Protein AF-A0A317CRL3-F1 (afdb_monomer)

Structure (mmCIF, N/CA/C/O backbone):
data_AF-A0A317CRL3-F1
#
_entry.id   AF-A0A317CRL3-F1
#
loop_
_atom_site.group_PDB
_atom_site.id
_atom_site.type_symbol
_atom_site.label_atom_id
_atom_site.label_alt_id
_atom_site.label_comp_id
_atom_site.label_asym_id
_atom_site.label_entity_id
_atom_site.label_seq_id
_atom_site.pdbx_PDB_ins_code
_atom_site.Cartn_x
_atom_site.Cartn_y
_atom_site.Cartn_z
_atom_site.occupancy
_atom_site.B_iso_or_equiv
_atom_site.auth_seq_id
_atom_site.auth_comp_id
_atom_site.auth_asym_id
_atom_site.auth_atom_id
_atom_site.pdbx_PDB_model_num
ATOM 1 N N . MET A 1 1 ? 13.082 -5.510 -26.139 1.00 43.66 1 MET A N 1
ATOM 2 C CA . MET A 1 1 ? 13.527 -4.103 -25.991 1.00 43.66 1 MET A CA 1
ATOM 3 C C . MET A 1 1 ? 13.958 -3.592 -27.358 1.00 43.66 1 MET A C 1
ATOM 5 O O . MET A 1 1 ? 14.823 -4.213 -27.961 1.00 43.66 1 MET A O 1
ATOM 9 N N . GLN A 1 2 ? 13.340 -2.527 -27.880 1.00 50.81 2 GLN A N 1
ATOM 10 C CA . GLN A 1 2 ? 13.813 -1.891 -29.115 1.00 50.81 2 GLN A CA 1
ATOM 11 C C . GLN A 1 2 ? 15.253 -1.397 -28.919 1.00 50.81 2 GLN A C 1
ATOM 13 O O . GLN A 1 2 ? 15.576 -0.781 -27.901 1.00 50.81 2 GLN A O 1
ATOM 18 N N . LYS A 1 3 ? 16.116 -1.718 -29.884 1.00 60.44 3 LYS A N 1
ATOM 19 C CA . LYS A 1 3 ? 17.523 -1.321 -29.916 1.00 60.44 3 LYS A CA 1
ATOM 20 C C . LYS A 1 3 ? 17.597 0.202 -30.082 1.00 60.44 3 LYS A C 1
ATOM 22 O O . LYS A 1 3 ? 17.146 0.716 -31.100 1.00 60.44 3 LYS A O 1
ATOM 27 N N . SER A 1 4 ? 18.126 0.918 -29.088 1.00 65.19 4 SER A N 1
ATOM 28 C CA . SER A 1 4 ? 18.363 2.361 -29.212 1.00 65.19 4 SER A CA 1
ATOM 29 C C . SER A 1 4 ? 19.402 2.623 -30.303 1.00 65.19 4 SER A C 1
ATOM 31 O O . SER A 1 4 ? 20.385 1.877 -30.368 1.00 65.19 4 SER A O 1
ATOM 33 N N . PRO A 1 5 ? 19.195 3.640 -31.155 1.00 74.69 5 PRO A N 1
ATOM 34 C CA . PRO A 1 5 ? 20.118 3.911 -32.240 1.00 74.69 5 PRO A CA 1
ATOM 35 C C . PRO A 1 5 ? 21.453 4.430 -31.704 1.00 74.69 5 PRO A C 1
ATOM 37 O O . PRO A 1 5 ? 21.467 5.325 -30.862 1.00 74.69 5 PRO A O 1
ATOM 40 N N . LEU A 1 6 ? 22.559 3.871 -32.199 1.00 76.75 6 LEU A N 1
ATOM 41 C CA . LEU A 1 6 ? 23.910 4.332 -31.868 1.00 76.75 6 LEU A CA 1
ATOM 42 C C . LEU A 1 6 ? 24.195 5.637 -32.605 1.00 76.75 6 LEU A C 1
ATOM 44 O O . LEU A 1 6 ? 24.065 5.681 -33.830 1.00 76.75 6 LEU A O 1
ATOM 48 N N . HIS A 1 7 ? 24.598 6.681 -31.885 1.00 80.25 7 HIS A N 1
ATOM 49 C CA . HIS A 1 7 ? 24.961 7.957 -32.492 1.00 80.25 7 HIS A CA 1
ATOM 50 C C . HIS A 1 7 ? 26.466 8.004 -32.764 1.00 80.25 7 HIS A C 1
ATOM 52 O O . HIS A 1 7 ? 27.278 8.170 -31.850 1.00 80.25 7 HIS A O 1
ATOM 58 N N . ILE A 1 8 ? 26.828 7.850 -34.038 1.00 79.69 8 ILE A N 1
ATOM 59 C CA . ILE A 1 8 ? 28.215 7.813 -34.500 1.00 79.69 8 ILE A CA 1
ATOM 60 C C . ILE A 1 8 ? 28.517 9.065 -35.309 1.00 79.69 8 ILE A C 1
ATOM 62 O O . ILE A 1 8 ? 27.754 9.458 -36.192 1.00 79.69 8 ILE A O 1
ATOM 66 N N . LEU A 1 9 ? 29.660 9.676 -35.028 1.00 78.44 9 LEU A N 1
ATOM 67 C CA . LEU A 1 9 ? 30.107 10.873 -35.715 1.00 78.44 9 LEU A CA 1
ATOM 68 C C . LEU A 1 9 ? 31.462 10.618 -36.372 1.00 78.44 9 LEU A C 1
ATOM 70 O O . LEU A 1 9 ? 32.418 10.215 -35.719 1.00 78.44 9 LEU A O 1
ATOM 74 N N . ILE A 1 10 ? 31.543 10.843 -37.678 1.00 76.81 10 ILE A N 1
ATOM 75 C CA . ILE A 1 10 ? 32.751 10.605 -38.469 1.00 76.81 10 ILE A CA 1
ATOM 76 C C . ILE A 1 10 ? 33.374 11.946 -38.867 1.00 76.81 10 ILE A C 1
ATOM 78 O O . ILE A 1 10 ? 32.694 12.802 -39.440 1.00 76.81 10 ILE A O 1
ATOM 82 N N . VAL A 1 11 ? 34.67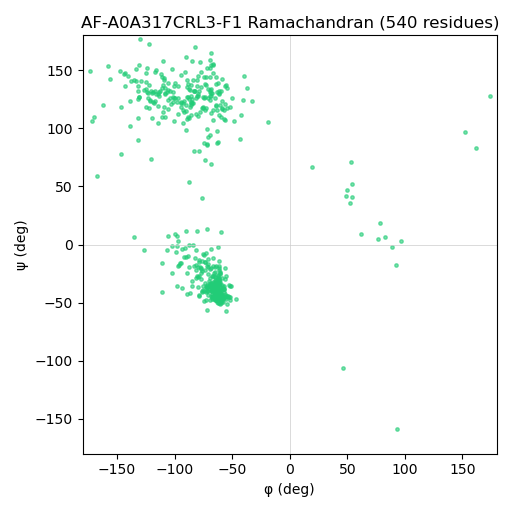5 12.114 -38.615 1.00 73.88 11 VAL A N 1
ATOM 83 C CA . VAL A 1 11 ? 35.442 13.341 -38.883 1.00 73.88 11 VAL A CA 1
ATOM 84 C C . VAL A 1 11 ? 36.715 13.039 -39.671 1.00 73.88 11 VAL A C 1
ATOM 86 O O . VAL A 1 11 ? 37.423 12.068 -39.406 1.00 73.88 11 VAL A O 1
ATOM 89 N N . GLY A 1 12 ? 37.046 13.921 -40.617 1.00 68.12 12 GLY A N 1
ATOM 90 C CA . GLY A 1 12 ? 38.360 13.940 -41.268 1.00 68.12 12 GLY A CA 1
ATOM 91 C C . GLY A 1 12 ? 38.547 12.961 -42.432 1.00 68.12 12 GLY A C 1
ATOM 92 O O . GLY A 1 12 ? 39.655 12.864 -42.957 1.00 68.12 12 GLY A O 1
ATOM 93 N N . LEU A 1 13 ? 37.492 12.263 -42.864 1.00 69.31 13 LEU A N 1
ATOM 94 C CA . LEU A 1 13 ? 37.508 11.402 -44.053 1.00 69.31 13 LEU A CA 1
ATOM 95 C C . LEU A 1 13 ? 37.094 12.174 -45.315 1.00 69.31 13 LEU A C 1
ATOM 97 O O . LEU A 1 13 ? 36.279 13.094 -45.257 1.00 69.31 13 LEU A O 1
ATOM 101 N N . SER A 1 14 ? 37.649 11.782 -46.465 1.00 70.88 14 SER A N 1
ATOM 102 C CA . SER A 1 14 ? 37.194 12.274 -47.774 1.00 70.88 14 SER A CA 1
ATOM 103 C C . SER A 1 14 ? 35.775 11.775 -48.081 1.00 70.88 14 SER A C 1
ATOM 105 O O . SER A 1 14 ? 35.378 10.726 -47.579 1.00 70.88 14 SER A O 1
ATOM 107 N N . VAL A 1 15 ? 35.016 12.483 -48.927 1.00 72.50 15 VAL A N 1
ATOM 108 C CA . VAL A 1 15 ? 33.641 12.104 -49.327 1.00 72.50 15 VAL A CA 1
ATOM 109 C C . VAL A 1 15 ? 33.503 10.616 -49.726 1.00 72.50 15 VAL A C 1
ATOM 111 O O . VAL A 1 15 ? 32.602 9.959 -49.201 1.00 72.50 15 VAL A O 1
ATOM 114 N N . PRO A 1 16 ? 34.389 10.021 -50.560 1.00 73.88 16 PRO A N 1
ATOM 115 C CA . PRO A 1 16 ? 34.284 8.597 -50.893 1.00 73.88 16 PRO A CA 1
ATOM 116 C C . PRO A 1 16 ? 34.629 7.670 -49.717 1.00 73.88 16 PRO A C 1
ATOM 118 O O . PRO A 1 16 ? 33.972 6.646 -49.531 1.00 73.88 16 PRO A O 1
ATOM 121 N N . GLN A 1 17 ? 35.630 8.018 -48.897 1.00 72.12 17 GLN A N 1
ATOM 122 C CA . GLN A 1 17 ? 36.015 7.223 -47.721 1.00 72.12 17 GLN A CA 1
ATOM 123 C C . GLN A 1 17 ? 34.945 7.275 -46.616 1.00 72.12 17 GLN A C 1
ATOM 125 O O . GLN A 1 17 ? 34.728 6.296 -45.905 1.00 72.12 17 GLN A O 1
ATOM 130 N N . HIS A 1 18 ? 34.247 8.403 -46.496 1.00 76.25 18 HIS A N 1
ATOM 131 C CA . HIS A 1 18 ? 33.150 8.613 -45.557 1.00 76.25 18 HIS A CA 1
ATOM 132 C C . HIS A 1 18 ? 31.914 7.786 -45.943 1.00 76.25 18 HIS A C 1
ATOM 134 O O . HIS A 1 18 ? 31.415 7.023 -45.115 1.00 76.25 18 HIS A O 1
ATOM 140 N N . ALA A 1 19 ? 31.504 7.810 -47.217 1.00 74.44 19 ALA A N 1
ATOM 141 C CA . ALA A 1 19 ? 30.419 6.963 -47.728 1.00 74.44 19 ALA A CA 1
ATOM 142 C C . ALA A 1 19 ? 30.727 5.459 -47.587 1.00 74.44 19 ALA A C 1
ATOM 144 O O . ALA A 1 19 ? 29.860 4.661 -47.222 1.00 74.44 19 ALA A O 1
ATOM 145 N N . ALA A 1 20 ? 31.984 5.076 -47.823 1.00 77.75 20 ALA A N 1
ATOM 146 C CA . ALA A 1 20 ? 32.468 3.718 -47.610 1.00 77.75 20 ALA A CA 1
ATOM 147 C C . ALA A 1 20 ? 32.319 3.266 -46.148 1.00 77.75 20 ALA A C 1
ATOM 149 O O . ALA A 1 20 ? 31.726 2.216 -45.895 1.00 77.75 20 ALA A O 1
ATOM 150 N N . LEU A 1 21 ? 32.786 4.071 -45.189 1.00 77.44 21 LEU A N 1
ATOM 151 C CA . LEU A 1 21 ? 32.705 3.730 -43.768 1.00 77.44 21 LEU A CA 1
ATOM 152 C C . LEU A 1 21 ? 31.253 3.696 -43.272 1.00 77.44 21 LEU A C 1
ATOM 154 O O . LEU A 1 21 ? 30.902 2.816 -42.494 1.00 77.44 21 LEU A O 1
ATOM 158 N N . ILE A 1 22 ? 30.376 4.568 -43.787 1.00 79.56 22 ILE A N 1
ATOM 159 C CA . ILE A 1 22 ? 28.928 4.485 -43.527 1.00 79.56 22 ILE A CA 1
ATOM 160 C C . ILE A 1 22 ? 28.375 3.128 -43.966 1.00 79.56 22 ILE A C 1
ATOM 162 O O . ILE A 1 22 ? 27.610 2.512 -43.224 1.00 79.56 22 ILE A O 1
ATOM 166 N N . SER A 1 23 ? 28.744 2.662 -45.164 1.00 77.44 23 SER A N 1
ATOM 167 C CA . SER A 1 23 ? 28.277 1.369 -45.670 1.00 77.44 23 SER A CA 1
ATOM 168 C C . SER A 1 23 ? 28.784 0.203 -44.818 1.00 77.44 23 SER A C 1
ATOM 170 O O . SER A 1 23 ? 28.014 -0.708 -44.521 1.00 77.44 23 SER A O 1
ATOM 172 N N . ASP A 1 24 ? 30.032 0.267 -44.352 1.00 78.44 24 ASP A N 1
ATOM 173 C CA . ASP A 1 24 ? 30.637 -0.777 -43.526 1.00 78.44 24 ASP A CA 1
ATOM 174 C C . ASP A 1 24 ? 30.046 -0.781 -42.102 1.00 78.44 24 ASP A C 1
ATOM 176 O O . ASP A 1 24 ? 29.695 -1.841 -41.589 1.00 78.44 24 ASP A O 1
ATOM 180 N N . CYS A 1 25 ? 29.797 0.387 -41.500 1.00 77.56 25 CYS A N 1
ATOM 181 C CA . CYS A 1 25 ? 29.081 0.490 -40.224 1.00 77.56 25 CYS A CA 1
ATOM 182 C C . CYS A 1 25 ? 27.636 -0.014 -40.322 1.00 77.56 25 CYS A C 1
ATOM 184 O O . CYS A 1 25 ? 27.187 -0.732 -39.431 1.00 77.56 25 CYS A O 1
ATOM 186 N N . LYS A 1 26 ? 26.913 0.312 -41.404 1.00 78.06 26 LYS A N 1
ATOM 187 C CA . LYS A 1 26 ? 25.542 -0.180 -41.623 1.00 78.06 26 LYS A CA 1
ATOM 188 C C . LYS A 1 26 ? 25.498 -1.696 -41.834 1.00 78.06 26 LYS A C 1
ATOM 190 O O . LYS A 1 26 ? 24.578 -2.336 -41.344 1.00 78.06 26 LYS A O 1
ATOM 195 N N . ARG A 1 27 ? 26.501 -2.287 -42.499 1.00 78.38 27 ARG A N 1
ATOM 196 C CA . ARG A 1 27 ? 26.626 -3.753 -42.633 1.00 78.38 27 ARG A CA 1
ATOM 197 C C . ARG A 1 27 ? 26.765 -4.454 -41.281 1.00 78.38 27 ARG A C 1
ATOM 199 O O . ARG A 1 27 ? 26.235 -5.549 -41.121 1.00 78.38 27 ARG A O 1
ATOM 206 N N . VAL A 1 28 ? 27.467 -3.835 -40.332 1.00 74.31 28 VAL A N 1
ATOM 207 C CA . VAL A 1 28 ? 27.666 -4.379 -38.980 1.00 74.31 28 VAL A CA 1
ATOM 208 C C . VAL A 1 28 ? 26.434 -4.150 -38.097 1.00 74.31 28 VAL A C 1
ATOM 210 O O . VAL A 1 28 ? 26.010 -5.063 -37.387 1.00 74.31 28 VAL A O 1
ATOM 213 N N . ASP A 1 29 ? 25.831 -2.957 -38.139 1.00 70.56 29 ASP A N 1
ATOM 214 C CA . ASP A 1 29 ? 24.605 -2.645 -37.401 1.00 70.56 29 ASP A CA 1
ATOM 215 C C . ASP A 1 29 ? 23.711 -1.660 -38.183 1.00 70.56 29 ASP A C 1
ATOM 217 O O . ASP A 1 29 ? 24.057 -0.504 -38.424 1.00 70.56 29 ASP A O 1
ATOM 221 N N . ASN A 1 30 ? 22.502 -2.103 -38.537 1.00 69.12 30 ASN A N 1
ATOM 222 C CA . ASN A 1 30 ? 21.518 -1.288 -39.258 1.00 69.12 30 ASN A CA 1
ATOM 223 C C . ASN A 1 30 ? 20.897 -0.168 -38.399 1.00 69.12 30 ASN A C 1
ATOM 225 O O . ASN A 1 30 ? 20.222 0.710 -38.931 1.00 69.12 30 ASN A O 1
ATOM 229 N N . THR A 1 31 ? 21.083 -0.187 -37.073 1.00 71.81 31 THR A N 1
ATOM 230 C CA . THR A 1 31 ? 20.434 0.758 -36.143 1.00 71.81 31 THR A CA 1
ATOM 231 C C . THR A 1 31 ? 21.242 2.032 -35.877 1.00 71.81 31 THR A C 1
ATOM 233 O O . THR A 1 31 ? 20.917 2.802 -34.978 1.00 71.81 31 THR A O 1
ATOM 236 N N . VAL A 1 32 ? 22.291 2.291 -36.652 1.00 74.88 32 VAL A N 1
ATOM 237 C CA . VAL A 1 32 ? 23.228 3.395 -36.413 1.00 74.88 32 VAL A CA 1
ATOM 238 C C . VAL A 1 32 ? 22.746 4.692 -37.071 1.00 74.88 32 VAL A C 1
ATOM 240 O O . VAL A 1 32 ? 22.381 4.717 -38.247 1.00 74.88 32 VAL A O 1
ATOM 243 N N . ARG A 1 33 ? 22.804 5.800 -36.327 1.00 73.62 33 ARG A N 1
ATOM 244 C CA . ARG A 1 33 ? 22.660 7.166 -36.842 1.00 73.62 33 ARG A CA 1
ATOM 245 C C . ARG A 1 33 ? 24.045 7.760 -37.063 1.00 73.62 33 ARG A C 1
ATOM 247 O O . ARG A 1 33 ? 24.773 8.000 -36.104 1.00 73.62 33 ARG A O 1
ATOM 254 N N . ILE A 1 34 ? 24.384 7.980 -38.329 1.00 75.38 34 ILE A N 1
ATOM 255 C CA . ILE A 1 34 ? 25.680 8.507 -38.768 1.00 75.38 34 ILE A CA 1
ATOM 256 C C . ILE A 1 34 ? 25.457 9.855 -39.457 1.00 75.38 34 ILE A C 1
ATOM 258 O O . ILE A 1 34 ? 24.414 10.060 -40.078 1.00 75.38 34 ILE A O 1
ATOM 262 N N . ASN A 1 35 ? 26.421 10.771 -39.360 1.00 73.88 35 ASN A N 1
ATOM 263 C CA . ASN A 1 35 ? 26.421 11.992 -40.164 1.00 73.88 35 ASN A CA 1
ATOM 264 C C . ASN A 1 35 ? 26.485 11.655 -41.661 1.00 73.88 35 ASN A C 1
ATOM 266 O O . ASN A 1 35 ? 27.359 10.905 -42.076 1.00 73.88 35 ASN A O 1
ATOM 270 N N . GLU A 1 36 ? 25.589 12.227 -42.469 1.00 62.56 36 GLU A N 1
ATOM 271 C CA . GLU A 1 36 ? 25.537 11.972 -43.920 1.00 62.56 36 GLU A CA 1
ATOM 272 C C . GLU A 1 36 ? 26.621 12.722 -44.706 1.00 62.56 36 GLU A C 1
ATOM 274 O O . GLU A 1 36 ? 26.981 12.307 -45.803 1.00 62.56 36 GLU A O 1
ATOM 279 N N . GLN A 1 37 ? 27.183 13.792 -44.133 1.00 62.06 37 GLN A N 1
ATOM 280 C CA . GLN A 1 37 ? 28.251 14.586 -44.742 1.00 62.06 37 GLN A CA 1
ATOM 281 C C . GLN A 1 37 ? 29.477 14.690 -43.818 1.00 62.06 37 GLN A C 1
ATOM 283 O O . GLN A 1 37 ? 29.325 14.704 -42.586 1.00 62.06 37 GLN A O 1
ATOM 288 N N . PRO A 1 38 ? 30.697 14.763 -44.384 1.00 61.91 38 PRO A N 1
ATOM 289 C CA . PRO A 1 38 ? 31.915 14.982 -43.613 1.00 61.91 38 PRO A CA 1
ATOM 290 C C . PRO A 1 38 ? 31.881 16.367 -42.955 1.00 61.91 38 PRO A C 1
ATOM 292 O O . PRO A 1 38 ? 31.669 17.376 -43.618 1.00 61.91 38 PRO A O 1
ATOM 295 N N . LEU A 1 39 ? 32.075 16.404 -41.636 1.00 64.75 39 LEU A N 1
ATOM 296 C CA . LEU A 1 39 ? 31.957 17.627 -40.836 1.00 64.75 39 LEU A CA 1
ATOM 297 C C . LEU A 1 39 ? 33.218 18.495 -40.921 1.00 64.75 39 LEU A C 1
ATOM 299 O O . LEU A 1 39 ? 34.336 17.992 -40.766 1.00 64.75 39 LEU A O 1
ATOM 303 N N . SER A 1 40 ? 33.027 19.809 -41.072 1.00 59.97 40 SER A N 1
ATOM 304 C CA . SER A 1 40 ? 34.096 20.808 -40.936 1.00 59.97 40 SER A CA 1
ATOM 305 C C . SER A 1 40 ? 34.417 21.098 -39.458 1.00 59.97 40 SER A C 1
ATOM 307 O O . SER A 1 40 ? 33.580 20.919 -38.572 1.00 59.97 40 SER A O 1
ATOM 309 N N . ALA A 1 41 ? 35.626 21.590 -39.156 1.00 60.03 41 ALA A N 1
ATOM 310 C CA . ALA A 1 41 ? 36.096 21.800 -37.774 1.00 60.03 41 ALA A CA 1
ATOM 311 C C . ALA A 1 41 ? 35.251 22.802 -36.948 1.00 60.03 41 ALA A C 1
ATOM 313 O O . ALA A 1 41 ? 35.152 22.677 -35.725 1.00 60.03 41 ALA A O 1
ATOM 314 N N . SER A 1 42 ? 34.621 23.785 -37.598 1.00 58.28 42 SER A N 1
ATOM 315 C CA . SER A 1 42 ? 33.705 24.756 -36.977 1.00 58.28 42 SER A CA 1
ATOM 316 C C . SER A 1 42 ? 32.329 24.151 -36.675 1.00 58.28 42 SER A C 1
ATOM 318 O O . SER A 1 42 ? 31.771 24.364 -35.597 1.00 58.28 42 SER A O 1
ATOM 320 N N . GLU A 1 43 ? 31.810 23.335 -37.589 1.00 63.09 43 GLU A N 1
ATOM 321 C CA . GLU A 1 43 ? 30.531 22.634 -37.452 1.00 63.09 43 GLU A CA 1
ATOM 322 C C . GLU A 1 43 ? 30.602 21.547 -36.378 1.00 63.09 43 GLU A C 1
ATOM 324 O O . GLU A 1 43 ? 29.651 21.376 -35.613 1.00 63.09 43 GLU A O 1
ATOM 329 N N . PHE A 1 44 ? 31.756 20.889 -36.236 1.00 65.56 44 PHE A N 1
ATOM 330 C CA . PHE A 1 44 ? 32.012 19.868 -35.220 1.00 65.56 44 PHE A CA 1
ATOM 331 C C . PHE A 1 44 ? 31.673 20.344 -33.799 1.00 65.56 44 PHE A C 1
ATOM 333 O O . PHE A 1 44 ? 30.934 19.668 -33.083 1.00 65.56 44 PHE A O 1
ATOM 340 N N . LYS A 1 45 ? 32.125 21.545 -33.400 1.00 64.19 45 LYS A N 1
ATOM 341 C CA . LYS A 1 45 ? 31.820 22.109 -32.068 1.00 64.19 45 LYS A CA 1
ATOM 342 C C . LYS A 1 45 ? 30.320 22.344 -31.872 1.00 64.19 45 LYS A C 1
ATOM 344 O O . LYS A 1 45 ? 29.801 22.128 -30.780 1.00 64.19 45 LYS A O 1
ATOM 349 N N . SER A 1 46 ? 29.622 22.759 -32.929 1.00 63.25 46 SER A N 1
ATOM 350 C CA . SER A 1 46 ? 28.181 23.022 -32.886 1.00 63.25 46 SER A CA 1
ATOM 351 C C . SER A 1 46 ? 27.347 21.739 -32.783 1.00 63.25 46 SER A C 1
ATOM 353 O O . SER A 1 46 ? 26.344 21.714 -32.073 1.00 63.25 46 SER A O 1
ATOM 355 N N . VAL A 1 47 ? 27.780 20.652 -33.430 1.00 68.31 47 VAL A N 1
ATOM 356 C CA . VAL A 1 47 ? 27.098 19.348 -33.397 1.00 68.31 47 VAL A CA 1
ATOM 357 C C . VAL A 1 47 ? 27.283 18.662 -32.042 1.00 68.31 47 VAL A C 1
ATOM 359 O O . VAL A 1 47 ? 26.337 18.078 -31.511 1.00 68.31 47 VAL A O 1
ATOM 362 N N . LEU A 1 48 ? 28.463 18.810 -31.439 1.00 66.75 48 LEU A N 1
ATOM 363 C CA . LEU A 1 48 ? 28.798 18.246 -30.128 1.00 66.75 48 LEU A CA 1
ATOM 364 C C . LEU A 1 48 ? 28.011 18.894 -28.977 1.00 66.75 48 LEU A C 1
ATOM 366 O O . LEU A 1 48 ? 27.778 18.258 -27.956 1.00 66.75 48 LEU A O 1
ATOM 370 N N . LEU A 1 49 ? 27.587 20.152 -29.147 1.00 63.34 49 LEU A N 1
ATOM 371 C CA . LEU A 1 49 ? 26.701 20.855 -28.211 1.00 63.34 49 LEU A CA 1
ATOM 372 C C . LEU A 1 49 ? 25.220 20.497 -28.406 1.00 63.34 49 LEU A C 1
ATOM 374 O O . LEU A 1 49 ? 24.445 20.574 -27.458 1.00 63.34 49 LEU A O 1
ATOM 378 N N . LYS A 1 50 ? 24.816 20.134 -29.630 1.00 63.84 50 LYS A N 1
ATOM 379 C CA . LYS A 1 50 ? 23.414 19.855 -29.986 1.00 63.84 50 LYS A CA 1
ATOM 380 C C . LYS A 1 50 ? 23.002 18.399 -29.775 1.00 63.84 50 LYS A C 1
ATOM 382 O O . LYS A 1 50 ? 21.813 18.132 -29.635 1.00 63.84 50 LYS A O 1
ATOM 387 N N . SER A 1 51 ? 23.947 17.460 -29.797 1.00 64.00 51 SER A N 1
ATOM 388 C CA . SER A 1 51 ? 23.651 16.024 -29.760 1.00 64.00 51 SER A CA 1
ATOM 389 C C . SER A 1 51 ? 24.597 15.255 -28.840 1.00 64.00 51 SER A C 1
ATOM 391 O O . SER A 1 51 ? 25.796 15.525 -28.799 1.00 64.00 51 SER A O 1
ATOM 393 N N . SER A 1 52 ? 24.053 14.281 -28.106 1.00 68.50 52 SER A N 1
ATOM 394 C CA . SER A 1 52 ? 24.844 13.295 -27.368 1.00 68.50 52 SER A CA 1
ATOM 395 C C . SER A 1 52 ? 25.445 12.301 -28.360 1.00 68.50 52 SER A C 1
ATOM 397 O O . SER A 1 52 ? 24.707 11.596 -29.049 1.00 68.50 52 SER A O 1
ATOM 399 N N . VAL A 1 53 ? 26.772 12.274 -28.452 1.00 74.06 53 VAL A N 1
ATOM 400 C CA . VAL A 1 53 ? 27.511 11.397 -29.368 1.00 74.06 53 VAL A CA 1
ATOM 401 C C . VAL A 1 53 ? 28.114 10.242 -28.574 1.00 74.06 53 VAL A C 1
ATOM 403 O O . VAL A 1 53 ? 28.741 10.467 -27.538 1.00 74.06 53 VAL A O 1
ATOM 406 N N . ASP A 1 54 ? 27.942 9.015 -29.070 1.00 73.94 54 ASP A N 1
ATOM 407 C CA . ASP A 1 54 ? 28.405 7.800 -28.392 1.00 73.94 54 ASP A CA 1
ATOM 408 C C . ASP A 1 54 ? 29.801 7.368 -28.856 1.00 73.94 54 ASP A C 1
ATOM 410 O O . ASP A 1 54 ? 30.613 6.869 -28.070 1.00 73.94 54 ASP A O 1
ATOM 414 N N . THR A 1 55 ? 30.092 7.527 -30.149 1.00 77.50 55 THR A N 1
ATOM 415 C CA . THR A 1 55 ? 31.381 7.157 -30.749 1.00 77.50 55 THR A CA 1
ATOM 416 C C . THR A 1 55 ? 31.781 8.153 -31.824 1.00 77.50 55 THR A C 1
ATOM 418 O O . THR A 1 55 ? 30.962 8.537 -32.660 1.00 77.50 55 THR A O 1
ATOM 421 N N . ILE A 1 56 ? 33.053 8.550 -31.823 1.00 79.56 56 ILE A N 1
ATOM 422 C CA . ILE A 1 56 ? 33.620 9.458 -32.821 1.00 79.56 56 ILE A CA 1
ATOM 423 C C . ILE A 1 56 ? 34.732 8.734 -33.570 1.00 79.56 56 ILE A C 1
ATOM 425 O O . ILE A 1 56 ? 35.702 8.313 -32.952 1.00 79.56 56 ILE A O 1
ATOM 429 N N . PHE A 1 57 ? 34.620 8.632 -34.892 1.00 78.19 57 PHE A N 1
ATOM 430 C CA . PHE A 1 57 ? 35.699 8.163 -35.760 1.00 78.19 57 PHE A CA 1
ATOM 431 C C . PHE A 1 57 ? 36.482 9.364 -36.285 1.00 78.19 57 PHE A C 1
ATOM 433 O O . PHE A 1 57 ? 35.904 10.245 -36.922 1.00 78.19 57 PHE A O 1
ATOM 440 N N . ILE A 1 58 ? 37.789 9.401 -36.037 1.00 75.75 58 ILE A N 1
ATOM 441 C CA . ILE A 1 58 ? 38.686 10.478 -36.465 1.00 75.75 58 ILE A CA 1
ATOM 442 C C . ILE A 1 58 ? 39.784 9.878 -37.333 1.00 75.75 58 ILE A C 1
ATOM 444 O O . ILE A 1 58 ? 40.526 9.011 -36.881 1.00 75.75 58 ILE A O 1
ATOM 448 N N . LYS A 1 59 ? 39.940 10.369 -38.564 1.00 70.88 59 LYS A N 1
ATOM 449 C CA . LYS A 1 59 ? 41.141 10.074 -39.356 1.00 70.88 59 LYS A CA 1
ATOM 450 C C . LYS A 1 59 ? 42.315 10.908 -38.839 1.00 70.88 59 LYS A C 1
ATOM 452 O O . LYS A 1 59 ? 42.262 12.139 -38.906 1.00 70.88 59 LYS A O 1
ATOM 457 N N . ARG A 1 60 ? 43.377 10.263 -38.344 1.00 64.62 60 ARG A N 1
ATOM 458 C CA . ARG A 1 60 ? 44.582 10.969 -37.873 1.00 64.62 60 ARG A CA 1
ATOM 459 C C . ARG A 1 60 ? 45.389 11.438 -39.086 1.00 64.62 60 ARG A C 1
ATOM 461 O O . ARG A 1 60 ? 45.844 10.624 -39.884 1.00 64.62 60 ARG A O 1
ATOM 468 N N . LYS A 1 61 ? 45.560 12.756 -39.238 1.00 61.66 61 LYS A N 1
ATOM 469 C CA . LYS A 1 61 ? 46.582 13.326 -40.129 1.00 61.66 61 LYS A CA 1
ATOM 470 C C . LYS A 1 61 ? 47.884 13.473 -39.330 1.00 61.66 61 LYS A C 1
ATOM 472 O O . LYS A 1 61 ? 47.804 13.910 -38.184 1.00 61.66 61 LYS A O 1
ATOM 477 N N . PRO A 1 62 ? 49.058 13.153 -39.900 1.00 54.00 62 PRO A N 1
ATOM 478 C CA . PRO A 1 62 ? 50.337 13.191 -39.182 1.00 54.00 62 PRO A CA 1
ATOM 479 C C . PRO A 1 62 ? 50.722 14.585 -38.648 1.00 54.00 62 PRO A C 1
ATOM 481 O O . PRO A 1 62 ? 51.520 14.672 -37.726 1.00 54.00 62 PRO A O 1
ATOM 484 N N . GLU A 1 63 ? 50.124 15.662 -39.171 1.00 45.88 63 GLU A N 1
ATOM 485 C CA . GLU A 1 63 ? 50.448 17.059 -38.827 1.00 45.88 63 GLU A CA 1
ATOM 486 C C . GLU A 1 63 ? 49.454 17.737 -37.857 1.00 45.88 63 GLU A C 1
ATOM 488 O O . GLU A 1 63 ? 49.633 18.904 -37.516 1.00 45.88 63 GLU A O 1
ATOM 493 N N . ALA A 1 64 ? 48.387 17.058 -37.416 1.00 54.50 64 ALA A N 1
ATOM 494 C CA . ALA A 1 64 ? 47.324 17.682 -36.617 1.00 54.50 64 ALA A CA 1
ATOM 495 C C . ALA A 1 64 ? 47.337 17.210 -35.153 1.00 54.50 64 ALA A C 1
ATOM 497 O O . ALA A 1 64 ? 47.108 16.031 -34.878 1.00 54.50 64 ALA A O 1
ATOM 498 N N . SER A 1 65 ? 47.540 18.135 -34.207 1.00 53.97 65 SER A N 1
ATOM 499 C CA . SER A 1 65 ? 47.431 17.859 -32.770 1.00 53.97 65 SER A CA 1
ATOM 500 C C . SER A 1 65 ? 45.964 17.738 -32.336 1.00 53.97 65 SER A C 1
ATOM 502 O O . SER A 1 65 ? 45.126 18.609 -32.585 1.00 53.97 65 SER A O 1
ATOM 504 N N . LEU A 1 66 ? 45.639 16.628 -31.672 1.00 57.75 66 LEU A N 1
ATOM 505 C CA . LEU A 1 66 ? 44.296 16.330 -31.156 1.00 57.75 66 LEU A CA 1
ATOM 506 C C . LEU A 1 66 ? 44.029 16.980 -29.780 1.00 57.75 66 LEU A C 1
ATOM 508 O O . LEU A 1 66 ? 42.916 16.888 -29.256 1.00 57.75 66 LEU A O 1
ATOM 512 N N . ASP A 1 67 ? 45.007 17.701 -29.225 1.00 58.06 67 ASP A N 1
ATOM 513 C CA . ASP A 1 67 ? 45.005 18.261 -27.862 1.00 58.06 67 ASP A CA 1
ATOM 514 C C . ASP A 1 67 ? 43.871 19.255 -27.591 1.00 58.06 67 ASP A C 1
ATOM 516 O O . ASP A 1 67 ? 43.451 19.434 -26.451 1.00 58.06 67 ASP A O 1
ATOM 520 N N . SER A 1 68 ? 43.323 19.888 -28.633 1.00 60.94 68 SER A N 1
ATOM 521 C CA . SER A 1 68 ? 42.194 20.819 -28.498 1.00 60.94 68 SER A CA 1
ATOM 522 C C . SER A 1 68 ? 40.818 20.134 -28.454 1.00 60.94 68 SER A C 1
ATOM 524 O O . SER A 1 68 ? 39.847 20.742 -27.995 1.00 60.94 68 SER A O 1
ATOM 526 N N . LEU A 1 69 ? 40.712 18.875 -28.900 1.00 66.12 69 LEU A N 1
ATOM 527 C CA . LEU A 1 69 ? 39.452 18.123 -28.981 1.00 66.12 69 LEU A CA 1
ATOM 528 C C . LEU A 1 69 ? 39.153 17.351 -27.694 1.00 66.12 69 LEU A C 1
ATOM 530 O O . LEU A 1 69 ? 38.022 17.385 -27.203 1.00 66.12 69 LEU A O 1
ATOM 534 N N . TYR A 1 70 ? 40.170 16.716 -27.112 1.00 68.81 70 TYR A N 1
ATOM 535 C CA . TYR A 1 70 ? 40.069 15.985 -25.848 1.00 68.81 70 TYR A CA 1
ATOM 536 C C . TYR A 1 70 ? 39.471 16.794 -24.675 1.00 68.81 70 TYR A C 1
ATOM 538 O O . TYR A 1 70 ? 38.570 16.270 -24.015 1.00 68.81 70 TYR A O 1
ATOM 546 N N . PRO A 1 71 ? 39.847 18.065 -24.414 1.00 67.62 71 PRO A N 1
ATOM 547 C CA . PRO A 1 71 ? 39.255 18.844 -23.322 1.00 67.62 71 PRO A CA 1
ATOM 548 C C . PRO A 1 71 ? 37.788 19.223 -23.580 1.00 67.62 71 PRO A C 1
ATOM 550 O O . PRO A 1 71 ? 36.983 19.250 -22.647 1.00 67.62 71 PRO A O 1
ATOM 553 N N . VAL A 1 72 ? 37.410 19.473 -24.840 1.00 67.25 72 VAL A N 1
ATOM 554 C CA . VAL A 1 72 ? 36.015 19.762 -25.225 1.00 67.25 72 VAL A CA 1
ATOM 555 C C . VAL A 1 72 ? 35.145 18.516 -25.054 1.00 67.25 72 VAL A C 1
ATOM 557 O O . VAL A 1 72 ? 34.030 18.605 -24.537 1.00 67.25 72 VAL A O 1
ATOM 560 N N . LEU A 1 73 ? 35.675 17.347 -25.420 1.00 69.25 73 LEU A N 1
ATOM 561 C CA . LEU A 1 73 ? 35.020 16.060 -25.200 1.00 69.25 73 LEU A CA 1
ATOM 562 C C . LEU A 1 73 ? 34.885 15.743 -23.710 1.00 69.25 73 LEU A C 1
ATOM 564 O O . LEU A 1 73 ? 33.788 15.412 -23.276 1.00 69.25 73 LEU A O 1
ATOM 568 N N . LYS A 1 74 ? 35.936 15.939 -22.904 1.00 66.94 74 LYS A N 1
ATOM 569 C CA . LYS A 1 74 ? 35.894 15.698 -21.451 1.00 66.94 74 LYS A CA 1
ATOM 570 C C . LYS A 1 74 ? 34.813 16.528 -20.751 1.00 66.94 74 LYS A C 1
ATOM 572 O O . LYS A 1 74 ? 34.155 16.033 -19.841 1.00 66.94 74 LYS A O 1
ATOM 577 N N . LYS A 1 75 ? 34.613 17.778 -21.182 1.00 69.00 75 LYS A N 1
ATOM 578 C CA . LYS A 1 75 ? 33.626 18.689 -20.584 1.00 69.00 75 LYS A CA 1
ATOM 579 C C . LYS A 1 75 ? 32.183 18.352 -20.967 1.00 69.00 75 LYS A C 1
ATOM 581 O O . LYS A 1 75 ? 31.304 18.450 -20.117 1.00 69.00 75 LYS A O 1
ATOM 586 N N . ASN A 1 76 ? 31.942 17.981 -22.225 1.00 65.88 76 ASN A N 1
ATOM 587 C CA . ASN A 1 76 ? 30.582 17.810 -22.746 1.00 65.88 76 ASN A CA 1
ATOM 588 C C . ASN A 1 76 ? 30.107 16.350 -22.736 1.00 65.88 76 ASN A C 1
ATOM 590 O O . ASN A 1 76 ? 28.936 16.103 -22.482 1.00 65.88 76 ASN A O 1
ATOM 594 N N . ASN A 1 77 ? 31.001 15.393 -23.000 1.00 69.50 77 ASN A N 1
ATOM 595 C CA . ASN A 1 77 ? 30.715 13.960 -23.081 1.00 69.50 77 ASN A CA 1
ATOM 596 C C . ASN A 1 77 ? 31.940 13.159 -22.579 1.00 69.50 77 ASN A C 1
ATOM 598 O O . ASN A 1 77 ? 32.668 12.599 -23.404 1.00 69.50 77 ASN A O 1
ATOM 602 N N . PRO A 1 78 ? 32.175 13.051 -21.252 1.00 66.44 78 PRO A N 1
ATOM 603 C CA . PRO A 1 78 ? 33.381 12.432 -20.655 1.00 66.44 78 PRO A CA 1
ATOM 604 C C . PRO A 1 78 ? 33.567 10.942 -20.980 1.00 66.44 78 PRO A C 1
ATOM 606 O O . PRO A 1 78 ? 34.512 10.292 -20.558 1.00 66.44 78 PRO A O 1
ATOM 609 N N . ASP A 1 79 ? 32.616 10.391 -21.709 1.00 66.94 79 ASP A N 1
ATOM 610 C CA . ASP A 1 79 ? 32.301 8.989 -21.774 1.00 66.94 79 ASP A CA 1
ATOM 611 C C . ASP A 1 79 ? 32.292 8.497 -23.244 1.00 66.94 79 ASP A C 1
ATOM 613 O O . ASP A 1 79 ? 32.160 7.297 -23.516 1.00 66.94 79 ASP A O 1
ATOM 617 N N . CYS A 1 80 ? 32.465 9.415 -24.200 1.00 74.75 80 CYS A N 1
ATOM 618 C CA . CYS A 1 80 ? 32.555 9.132 -25.630 1.00 74.75 80 CYS A CA 1
ATOM 619 C C . CYS A 1 80 ? 33.771 8.249 -25.948 1.00 74.75 80 CYS A C 1
ATOM 621 O O . CYS A 1 80 ? 34.855 8.458 -25.402 1.00 74.75 80 CYS A O 1
ATOM 623 N N . ILE A 1 81 ? 33.598 7.277 -26.846 1.00 77.56 81 ILE A N 1
ATOM 624 C CA . ILE A 1 81 ? 34.712 6.475 -27.369 1.00 77.56 81 ILE A CA 1
ATOM 625 C C . ILE A 1 81 ? 35.268 7.182 -28.603 1.00 77.56 81 ILE A C 1
ATOM 627 O O . ILE A 1 81 ? 34.514 7.516 -29.521 1.00 77.56 81 ILE A O 1
ATOM 631 N N . VAL A 1 82 ? 36.576 7.424 -28.618 1.00 77.38 82 VAL A N 1
ATOM 632 C CA . VAL A 1 82 ? 37.264 8.036 -29.761 1.00 77.38 82 VAL A CA 1
ATOM 633 C C . VAL A 1 82 ? 38.004 6.943 -30.517 1.00 77.38 82 VAL A C 1
ATOM 635 O O . VAL A 1 82 ? 38.842 6.247 -29.954 1.00 77.38 82 VAL A O 1
ATOM 638 N N . VAL A 1 83 ? 37.679 6.774 -31.791 1.00 79.25 83 VAL A N 1
ATOM 639 C CA . VAL A 1 83 ? 38.277 5.770 -32.665 1.00 79.25 83 VAL A CA 1
ATOM 640 C C . VAL A 1 83 ? 39.176 6.479 -33.666 1.00 79.25 83 VAL A C 1
ATOM 642 O O . VAL A 1 83 ? 38.696 7.179 -34.555 1.00 79.25 83 VAL A O 1
ATOM 645 N N . GLU A 1 84 ? 40.483 6.314 -33.518 1.00 77.12 84 GLU A N 1
ATOM 646 C CA . GLU A 1 84 ? 41.478 6.867 -34.432 1.00 77.12 84 GLU A CA 1
ATOM 647 C C . GLU A 1 84 ? 41.700 5.899 -35.601 1.00 77.12 84 GLU A C 1
ATOM 649 O O . GLU A 1 84 ? 42.143 4.769 -35.406 1.00 77.12 84 GLU A O 1
ATOM 654 N N . LEU A 1 85 ? 41.399 6.345 -36.819 1.00 74.38 85 LEU A N 1
ATOM 655 C CA . LEU A 1 85 ? 41.645 5.617 -38.062 1.00 74.38 85 LEU A CA 1
ATOM 656 C C . LEU A 1 85 ? 43.041 5.973 -38.593 1.00 74.38 85 LEU A C 1
ATOM 658 O O . LEU A 1 85 ? 43.309 7.145 -38.882 1.00 74.38 85 LEU A O 1
ATOM 662 N N . ILE A 1 86 ? 43.910 4.967 -38.724 1.00 73.19 86 ILE A N 1
ATOM 663 C CA . ILE A 1 86 ? 45.308 5.093 -39.169 1.00 73.19 86 ILE A CA 1
ATOM 664 C C . ILE A 1 86 ? 45.470 4.394 -40.528 1.00 73.19 86 ILE A C 1
ATOM 666 O O . ILE A 1 86 ? 45.088 3.236 -40.663 1.00 73.19 86 ILE A O 1
ATOM 670 N N . GLU A 1 87 ? 46.029 5.073 -41.534 1.00 66.50 87 GLU A N 1
ATOM 671 C CA . GLU A 1 87 ? 46.379 4.459 -42.829 1.00 66.50 87 GLU A CA 1
ATOM 672 C C . GLU A 1 87 ? 47.816 3.889 -42.782 1.00 66.50 87 GLU A C 1
ATOM 674 O O . GLU A 1 87 ? 48.687 4.508 -42.165 1.00 66.50 87 GLU A O 1
ATOM 679 N N . PRO A 1 88 ? 48.091 2.724 -43.400 1.00 62.88 88 PRO A N 1
ATOM 680 C CA . PRO A 1 88 ? 49.450 2.192 -43.508 1.00 62.88 88 PRO A CA 1
ATOM 681 C C . PRO A 1 88 ? 50.323 3.038 -44.466 1.00 62.88 88 PRO A C 1
ATOM 683 O O . PRO A 1 88 ? 49.791 3.614 -45.417 1.00 62.88 88 PRO A O 1
ATOM 686 N N . PRO A 1 89 ? 51.662 3.085 -44.283 1.00 52.38 89 PRO A N 1
ATOM 687 C CA . PRO A 1 89 ? 52.452 2.344 -43.300 1.00 52.38 89 PRO A CA 1
ATOM 688 C C . PRO A 1 89 ? 52.415 2.990 -41.909 1.00 52.38 89 PRO A C 1
ATOM 690 O O . PRO A 1 89 ? 52.455 4.209 -41.759 1.00 52.38 89 PRO A O 1
ATOM 693 N N . VAL A 1 90 ? 52.352 2.143 -40.878 1.00 58.69 90 VAL A N 1
ATOM 694 C CA . VAL A 1 90 ? 52.319 2.557 -39.471 1.00 58.69 90 VAL A CA 1
ATOM 695 C C . VAL A 1 90 ? 53.701 3.083 -39.079 1.00 58.69 90 VAL A C 1
ATOM 697 O O . VAL A 1 90 ? 54.542 2.345 -38.572 1.00 58.69 90 VAL A O 1
ATOM 700 N N . SER A 1 91 ? 53.962 4.367 -39.318 1.00 46.50 91 SER A N 1
ATOM 701 C CA . SER A 1 91 ? 55.043 5.057 -38.616 1.00 46.50 91 SER A CA 1
ATOM 702 C C . SER A 1 91 ? 54.740 4.964 -37.124 1.00 46.50 91 SER A C 1
ATOM 704 O O . SER A 1 91 ? 53.645 5.334 -36.705 1.00 46.50 91 SER A O 1
ATOM 706 N N . LEU A 1 92 ? 55.682 4.408 -36.357 1.00 51.09 92 LEU A N 1
ATOM 707 C CA . LEU A 1 92 ? 55.646 4.221 -34.904 1.00 51.09 92 LEU A CA 1
ATOM 708 C C . LEU A 1 92 ? 55.111 5.472 -34.191 1.00 51.09 92 LEU A C 1
ATOM 710 O O . LEU A 1 92 ? 55.868 6.374 -33.841 1.00 51.09 92 LEU A O 1
ATOM 714 N N . LEU A 1 93 ? 53.800 5.534 -33.971 1.00 49.06 93 LEU A N 1
ATOM 715 C CA . LEU A 1 93 ? 53.205 6.560 -33.134 1.00 49.06 93 LEU A CA 1
ATOM 716 C C . LEU A 1 93 ? 53.286 6.047 -31.707 1.00 49.06 93 LEU A C 1
ATOM 718 O O . LEU A 1 93 ? 52.639 5.057 -31.356 1.00 49.06 93 LEU A O 1
ATOM 722 N N . GLN A 1 94 ? 54.137 6.724 -30.936 1.00 46.69 94 GLN A N 1
ATOM 723 C CA . GLN A 1 94 ? 54.326 6.564 -29.503 1.00 46.69 94 GLN A CA 1
ATOM 724 C C . GLN A 1 94 ? 52.980 6.343 -28.800 1.00 46.69 94 GLN A C 1
ATOM 726 O O . GLN A 1 94 ? 51.928 6.844 -29.216 1.00 46.69 94 GLN A O 1
ATOM 731 N N . ALA A 1 95 ? 53.012 5.523 -27.751 1.00 44.88 95 ALA A N 1
ATOM 732 C CA . ALA A 1 95 ? 51.904 5.391 -26.826 1.00 44.88 95 ALA A CA 1
ATOM 733 C C . ALA A 1 95 ? 51.683 6.758 -26.167 1.00 44.88 95 ALA A C 1
ATOM 735 O O . ALA A 1 95 ? 52.309 7.051 -25.154 1.00 44.88 95 ALA A O 1
ATOM 736 N N . ASP A 1 96 ? 50.864 7.607 -26.796 1.00 49.16 96 ASP A N 1
ATOM 737 C CA . ASP A 1 96 ? 50.468 8.893 -26.232 1.00 49.16 96 ASP A CA 1
ATOM 738 C C . ASP A 1 96 ? 49.884 8.617 -24.839 1.00 49.16 96 ASP A C 1
ATOM 740 O O . ASP A 1 96 ? 48.945 7.830 -24.668 1.00 49.16 96 ASP A O 1
ATOM 744 N N . GLU A 1 97 ? 50.566 9.190 -23.852 1.00 46.31 97 GLU A N 1
ATOM 745 C CA . GLU A 1 97 ? 50.401 8.976 -22.424 1.00 46.31 97 GLU A CA 1
ATOM 746 C C . GLU A 1 97 ? 48.959 9.220 -21.980 1.00 46.31 97 GLU A C 1
ATOM 748 O O . GLU A 1 97 ? 48.341 10.199 -22.386 1.00 46.31 97 GLU A O 1
ATOM 753 N N . LEU A 1 98 ? 48.460 8.325 -21.116 1.00 46.41 98 LEU A N 1
ATOM 754 C CA . LEU A 1 98 ? 47.340 8.512 -20.182 1.00 46.41 98 LEU A CA 1
ATOM 755 C C . LEU A 1 98 ? 46.387 9.682 -20.505 1.00 46.41 98 LEU A C 1
ATOM 757 O O . LEU A 1 98 ? 46.241 10.637 -19.739 1.00 46.41 98 LEU A O 1
ATOM 761 N N . ILE A 1 99 ? 45.659 9.576 -21.613 1.00 52.06 99 ILE A N 1
ATOM 762 C CA . ILE A 1 99 ? 44.468 10.394 -21.798 1.00 52.06 99 ILE A CA 1
ATOM 763 C C . ILE A 1 99 ? 43.337 9.656 -21.086 1.00 52.06 99 ILE A C 1
ATOM 765 O O . ILE A 1 99 ? 43.011 8.519 -21.407 1.00 52.06 99 ILE A O 1
ATOM 769 N N . ASP A 1 100 ? 42.718 10.327 -20.121 1.00 52.12 100 ASP A N 1
ATOM 770 C CA . ASP A 1 100 ? 41.556 9.898 -19.320 1.00 52.12 100 ASP A CA 1
ATOM 771 C C . ASP A 1 100 ? 40.285 9.597 -20.170 1.00 52.12 100 ASP A C 1
ATOM 773 O O . ASP A 1 100 ? 39.181 9.464 -19.644 1.00 52.12 100 ASP A O 1
ATOM 777 N N . LEU A 1 101 ? 40.419 9.544 -21.503 1.00 57.34 101 LEU A N 1
ATOM 778 C CA . LEU A 1 101 ? 39.405 9.139 -22.473 1.00 57.34 101 LEU A CA 1
ATOM 779 C C . LEU A 1 101 ? 39.792 7.795 -23.099 1.00 57.34 101 LEU A C 1
ATOM 781 O O . LEU A 1 101 ? 40.926 7.583 -23.512 1.00 57.34 101 LEU A O 1
ATOM 785 N N . GLN A 1 102 ? 38.808 6.908 -23.251 1.00 63.41 102 GLN A N 1
ATOM 786 C CA . GLN A 1 102 ? 38.997 5.632 -23.941 1.00 63.41 102 GLN A CA 1
ATOM 787 C C . GLN A 1 102 ? 39.156 5.866 -25.451 1.00 63.41 102 GLN A C 1
ATOM 789 O O . GLN A 1 102 ? 38.161 6.048 -26.162 1.00 63.41 102 GLN A O 1
ATOM 794 N N . SER A 1 103 ? 40.401 5.862 -25.930 1.00 68.50 103 SER A N 1
ATOM 795 C CA . SER A 1 103 ? 40.740 5.902 -27.351 1.00 68.50 103 SER A CA 1
ATOM 796 C C . SER A 1 103 ? 41.080 4.502 -27.876 1.00 68.50 103 SER A C 1
ATOM 798 O O . SER A 1 103 ? 41.718 3.695 -27.203 1.00 68.50 103 SER A O 1
ATOM 800 N N . CYS A 1 104 ? 40.607 4.178 -29.077 1.00 70.12 104 CYS A N 1
ATOM 801 C CA . CYS A 1 104 ? 40.915 2.934 -29.783 1.00 70.12 104 CYS A CA 1
ATOM 802 C C . CYS A 1 104 ? 41.520 3.276 -31.142 1.00 70.12 104 CYS A C 1
ATOM 804 O O . CYS A 1 104 ? 40.953 4.072 -31.884 1.00 70.12 104 CYS A O 1
ATOM 806 N N . LYS A 1 105 ? 42.659 2.674 -31.486 1.00 73.19 105 LYS A N 1
ATOM 807 C CA . LYS A 1 105 ? 43.308 2.858 -32.791 1.00 73.19 105 LYS A CA 1
ATOM 808 C C . LYS A 1 105 ? 42.905 1.701 -33.709 1.00 73.19 105 LYS A C 1
ATOM 810 O O . LYS A 1 105 ? 43.072 0.545 -33.330 1.00 73.19 105 LYS A O 1
ATOM 815 N N . ILE A 1 106 ? 42.373 2.001 -34.892 1.00 74.94 106 ILE A N 1
ATOM 816 C CA . ILE A 1 106 ? 42.015 1.017 -35.923 1.00 74.94 106 ILE A CA 1
ATOM 817 C C . ILE A 1 106 ? 42.801 1.333 -37.195 1.00 74.94 106 ILE A C 1
ATOM 819 O O . ILE A 1 106 ? 42.824 2.474 -37.658 1.00 74.94 106 ILE A O 1
ATOM 823 N N . ILE A 1 107 ? 43.418 0.311 -37.787 1.00 74.12 107 ILE A N 1
ATOM 824 C CA . ILE A 1 107 ? 44.057 0.423 -39.101 1.00 74.12 107 ILE A CA 1
ATOM 825 C C . ILE A 1 107 ? 42.955 0.449 -40.164 1.00 74.12 107 ILE A C 1
ATOM 827 O O . ILE A 1 107 ? 42.174 -0.493 -40.277 1.00 74.12 107 ILE A O 1
ATOM 831 N N . PHE A 1 108 ? 42.867 1.536 -40.927 1.00 71.62 108 PHE A N 1
ATOM 832 C CA . PHE A 1 108 ? 41.880 1.704 -41.989 1.00 71.62 108 PHE A CA 1
ATOM 833 C C . PHE A 1 108 ? 42.364 1.021 -43.270 1.00 71.62 108 PHE A C 1
ATOM 835 O O . PHE A 1 108 ? 42.886 1.665 -44.178 1.00 71.62 108 PHE A O 1
ATOM 842 N N . ASP A 1 109 ? 42.186 -0.298 -43.333 1.00 75.00 109 ASP A N 1
ATOM 843 C CA . ASP A 1 109 ? 42.443 -1.085 -44.535 1.00 75.00 109 ASP A CA 1
ATOM 844 C C . ASP A 1 109 ? 41.267 -2.020 -44.845 1.00 75.00 109 ASP A C 1
ATOM 846 O O . ASP A 1 109 ? 41.026 -3.011 -44.161 1.00 75.00 109 ASP A O 1
ATOM 850 N N . ARG A 1 110 ? 40.528 -1.705 -45.916 1.00 67.69 110 ARG A N 1
ATOM 851 C CA . ARG A 1 110 ? 39.322 -2.446 -46.322 1.00 67.69 110 ARG A CA 1
ATOM 852 C C . ARG A 1 110 ? 39.621 -3.809 -46.946 1.00 67.69 110 ARG A C 1
ATOM 854 O O . ARG A 1 110 ? 38.690 -4.596 -47.114 1.00 67.69 110 ARG A O 1
ATOM 861 N N . SER A 1 111 ? 40.871 -4.065 -47.336 1.00 71.81 111 SER A N 1
ATOM 862 C CA . SER A 1 111 ? 41.282 -5.330 -47.953 1.00 71.81 111 SER A CA 1
ATOM 863 C C . SER A 1 111 ? 41.528 -6.437 -46.923 1.00 71.81 111 SER A C 1
ATOM 865 O O . SER A 1 111 ? 41.398 -7.616 -47.248 1.00 71.81 111 SER A O 1
ATOM 867 N N . HIS A 1 112 ? 41.794 -6.063 -45.669 1.00 76.38 112 HIS A N 1
ATOM 868 C CA . HIS A 1 112 ? 42.092 -6.994 -44.588 1.00 76.38 112 HIS A CA 1
ATOM 869 C C . HIS A 1 112 ? 40.848 -7.301 -43.744 1.00 76.38 112 HIS A C 1
ATOM 871 O O . HIS A 1 112 ? 40.094 -6.413 -43.343 1.00 76.38 112 HIS A O 1
ATOM 877 N N . ALA A 1 113 ? 40.654 -8.579 -43.409 1.00 75.44 113 ALA A N 1
ATOM 878 C CA . ALA A 1 113 ? 39.566 -9.022 -42.530 1.00 75.44 113 ALA A CA 1
ATOM 879 C C . ALA A 1 113 ? 39.665 -8.423 -41.110 1.00 75.44 113 ALA A C 1
ATOM 881 O O . ALA A 1 113 ? 38.651 -8.234 -40.437 1.00 75.44 113 ALA A O 1
ATOM 882 N N . GLU A 1 114 ? 40.880 -8.074 -40.678 1.00 77.50 114 GLU A N 1
ATOM 883 C CA . GLU A 1 114 ? 41.175 -7.472 -39.374 1.00 77.50 114 GLU A CA 1
ATOM 884 C C . GLU A 1 114 ? 40.435 -6.146 -39.152 1.00 77.50 114 GLU A C 1
ATOM 886 O O . GLU A 1 114 ? 39.968 -5.884 -38.044 1.00 77.50 114 GLU A O 1
ATOM 891 N N . PHE A 1 115 ? 40.242 -5.344 -40.206 1.00 79.31 115 PHE A N 1
ATOM 892 C CA . PHE A 1 115 ? 39.488 -4.093 -40.123 1.00 79.31 115 PHE A CA 1
ATOM 893 C C . PHE A 1 115 ? 38.022 -4.333 -39.758 1.00 79.31 115 PHE A C 1
ATOM 895 O O . PHE A 1 115 ? 37.485 -3.669 -38.869 1.00 79.31 115 PHE A O 1
ATOM 902 N N . TYR A 1 116 ? 37.375 -5.308 -40.403 1.00 78.81 116 TYR A N 1
ATOM 903 C CA . TYR A 1 116 ? 35.975 -5.633 -40.126 1.00 78.81 116 TYR A CA 1
ATOM 904 C C . TYR A 1 116 ? 35.795 -6.210 -38.719 1.00 78.81 116 TYR A C 1
ATOM 906 O O . TYR A 1 116 ? 34.840 -5.846 -38.033 1.00 78.81 116 TYR A O 1
ATOM 914 N N . LEU A 1 117 ? 36.732 -7.045 -38.257 1.00 80.94 117 LEU A N 1
ATOM 915 C CA . LEU A 1 117 ? 36.731 -7.570 -36.889 1.00 80.94 117 LEU A CA 1
ATOM 916 C C . LEU A 1 117 ? 36.925 -6.457 -35.850 1.00 80.94 117 LEU A C 1
ATOM 918 O O . LEU A 1 117 ? 36.183 -6.399 -34.868 1.00 80.94 117 LEU A O 1
ATOM 922 N N . ALA A 1 118 ? 37.869 -5.539 -36.079 1.00 81.25 118 ALA A N 1
ATOM 923 C CA . ALA A 1 118 ? 38.105 -4.395 -35.201 1.00 81.25 118 ALA A CA 1
ATOM 924 C C . ALA A 1 118 ? 36.892 -3.452 -35.154 1.00 81.25 118 ALA A C 1
ATOM 926 O O . ALA A 1 118 ? 36.485 -3.012 -34.076 1.00 81.25 118 ALA A O 1
ATOM 927 N N . LEU A 1 119 ? 36.268 -3.188 -36.307 1.00 81.62 119 LEU A N 1
ATOM 928 C CA . LEU A 1 119 ? 35.045 -2.395 -36.393 1.00 81.62 119 LEU A CA 1
ATOM 929 C C . LEU A 1 119 ? 33.904 -3.064 -35.616 1.00 81.62 119 LEU A C 1
ATOM 931 O O . LEU A 1 119 ? 33.258 -2.412 -34.795 1.00 81.62 119 LEU A O 1
ATOM 935 N N . GLN A 1 120 ? 33.691 -4.368 -35.818 1.00 83.12 120 GLN A N 1
ATOM 936 C CA . GLN A 1 120 ? 32.674 -5.135 -35.101 1.00 83.12 120 GLN A CA 1
ATOM 937 C C . GLN A 1 120 ? 32.898 -5.098 -33.585 1.00 83.12 120 GLN A C 1
ATOM 939 O O . GLN A 1 120 ? 31.947 -4.858 -32.837 1.00 83.12 120 GLN A O 1
ATOM 944 N N . PHE A 1 121 ? 34.139 -5.279 -33.130 1.00 84.12 121 PHE A N 1
ATOM 945 C CA . PHE A 1 121 ? 34.493 -5.208 -31.715 1.00 84.12 121 PHE A CA 1
ATOM 946 C C . PHE A 1 121 ? 34.163 -3.840 -31.112 1.00 84.12 121 PHE A C 1
ATOM 948 O O . PHE A 1 121 ? 33.487 -3.769 -30.085 1.00 84.12 121 PHE A O 1
ATOM 955 N N . VAL A 1 122 ? 34.570 -2.747 -31.767 1.00 84.31 122 VAL A N 1
ATOM 956 C CA . VAL A 1 122 ? 34.290 -1.390 -31.279 1.00 84.31 122 VAL A CA 1
ATOM 957 C C . VAL A 1 122 ? 32.791 -1.122 -31.215 1.00 84.31 122 VAL A C 1
ATOM 959 O O . VAL A 1 122 ? 32.308 -0.607 -30.209 1.00 84.31 122 VAL A O 1
ATOM 962 N N . MET A 1 123 ? 32.029 -1.525 -32.234 1.00 81.19 123 MET A N 1
ATOM 963 C CA . MET A 1 123 ? 30.575 -1.349 -32.229 1.00 81.19 123 MET A CA 1
ATOM 964 C C . MET A 1 123 ? 29.897 -2.131 -31.095 1.00 81.19 123 MET A C 1
ATOM 966 O O . MET A 1 123 ? 29.026 -1.593 -30.405 1.00 81.19 123 MET A O 1
ATOM 970 N N . GLN A 1 124 ? 30.314 -3.379 -30.858 1.00 84.06 124 GLN A N 1
ATOM 971 C CA . GLN A 1 124 ? 29.809 -4.194 -29.750 1.00 84.06 124 GLN A CA 1
ATOM 972 C C . GLN A 1 124 ? 30.181 -3.600 -28.387 1.00 84.06 124 GLN A C 1
ATOM 974 O O . GLN A 1 124 ? 29.334 -3.528 -27.494 1.00 84.06 124 GLN A O 1
ATOM 979 N N . TYR A 1 125 ? 31.416 -3.124 -28.235 1.00 85.44 125 TYR A N 1
ATOM 980 C CA . TYR A 1 125 ? 31.896 -2.507 -27.004 1.00 85.44 125 TYR A CA 1
ATOM 981 C C . TYR A 1 125 ? 31.157 -1.200 -26.687 1.00 85.44 125 TYR A C 1
ATOM 983 O O . TYR A 1 125 ? 30.680 -1.024 -25.563 1.00 85.44 125 TYR A O 1
ATOM 991 N N . THR A 1 126 ? 30.971 -0.315 -27.676 1.00 81.56 126 THR A N 1
ATOM 992 C CA . THR A 1 126 ? 30.169 0.911 -27.523 1.00 81.56 126 THR A CA 1
ATOM 993 C C . THR A 1 126 ? 28.768 0.583 -27.027 1.00 81.56 126 THR A C 1
ATOM 995 O O . THR A 1 126 ? 28.266 1.212 -26.094 1.00 81.56 126 THR A O 1
ATOM 998 N N . ARG A 1 127 ? 28.142 -0.433 -27.622 1.00 81.94 127 ARG A N 1
ATOM 999 C CA . ARG A 1 127 ? 26.794 -0.856 -27.257 1.00 81.94 127 ARG A CA 1
ATOM 1000 C C . ARG A 1 127 ? 26.721 -1.353 -25.819 1.00 81.94 127 ARG A C 1
ATOM 1002 O O . ARG A 1 127 ? 25.882 -0.880 -25.056 1.00 81.94 127 ARG A O 1
ATOM 1009 N N . LEU A 1 128 ? 27.650 -2.226 -25.435 1.00 85.69 128 LEU A N 1
ATOM 1010 C CA . LEU A 1 128 ? 27.763 -2.729 -24.069 1.00 85.69 128 LEU A CA 1
ATOM 1011 C C . LEU A 1 128 ? 27.938 -1.574 -23.074 1.00 85.69 128 LEU A C 1
ATOM 1013 O O . LEU A 1 128 ? 27.292 -1.559 -22.029 1.00 85.69 128 LEU A O 1
ATOM 1017 N N . LYS A 1 129 ? 28.738 -0.559 -23.420 1.00 83.50 129 LYS A N 1
ATOM 1018 C CA . LYS A 1 129 ? 28.956 0.626 -22.580 1.00 83.50 129 LYS A CA 1
ATOM 1019 C C . LYS A 1 129 ? 27.687 1.468 -22.406 1.00 83.50 129 LYS A C 1
ATOM 1021 O O . LYS A 1 129 ? 27.385 1.884 -21.287 1.00 83.50 129 LYS A O 1
ATOM 1026 N N . ILE A 1 130 ? 26.928 1.711 -23.476 1.00 80.25 130 ILE A N 1
ATOM 1027 C CA . ILE A 1 130 ? 25.650 2.443 -23.406 1.00 80.25 130 ILE A CA 1
ATOM 1028 C C . ILE A 1 130 ? 24.634 1.669 -22.569 1.00 80.25 130 ILE A C 1
ATOM 1030 O O . ILE A 1 130 ? 24.010 2.246 -21.675 1.00 80.25 130 ILE A O 1
ATOM 1034 N N . ASP A 1 131 ? 24.496 0.368 -22.822 1.00 83.88 131 ASP A N 1
ATOM 1035 C CA . ASP A 1 131 ? 23.581 -0.492 -22.076 1.00 83.88 131 ASP A CA 1
ATOM 1036 C C . ASP A 1 131 ? 23.966 -0.522 -20.591 1.00 83.88 131 ASP A C 1
ATOM 1038 O O . ASP A 1 131 ? 23.109 -0.336 -19.727 1.00 83.88 131 ASP A O 1
ATOM 1042 N N . PHE A 1 132 ? 25.261 -0.615 -20.276 1.00 87.12 132 PHE A N 1
ATOM 1043 C CA . PHE A 1 132 ? 25.768 -0.526 -18.908 1.00 87.12 132 PHE A CA 1
ATOM 1044 C C . PHE A 1 132 ? 25.402 0.804 -18.232 1.00 87.12 132 PHE A C 1
ATOM 1046 O O . PHE A 1 132 ? 24.917 0.806 -17.099 1.00 87.12 132 PHE A O 1
ATOM 1053 N N . ARG A 1 133 ? 25.558 1.945 -18.919 1.00 82.12 133 ARG A N 1
ATOM 1054 C CA . ARG A 1 133 ? 25.145 3.259 -18.387 1.00 82.12 133 ARG A CA 1
ATOM 1055 C C . ARG A 1 133 ? 23.650 3.336 -18.145 1.00 82.12 133 ARG A C 1
ATOM 1057 O O . ARG A 1 133 ? 23.224 3.847 -17.109 1.00 82.12 133 ARG A O 1
ATOM 1064 N N . ARG A 1 134 ? 22.854 2.837 -19.091 1.00 83.94 134 ARG A N 1
ATOM 1065 C CA . ARG A 1 134 ? 21.398 2.808 -18.977 1.00 83.94 134 ARG A CA 1
ATOM 1066 C C . ARG A 1 134 ? 20.980 1.962 -17.781 1.00 83.94 134 ARG A C 1
ATOM 1068 O O . ARG A 1 134 ? 20.193 2.433 -16.967 1.00 83.94 134 ARG A O 1
ATOM 1075 N N . CYS A 1 135 ? 21.550 0.770 -17.628 1.00 88.94 135 CYS A N 1
ATOM 1076 C CA . CYS A 1 135 ? 21.319 -0.095 -16.475 1.00 88.94 135 CYS A CA 1
ATOM 1077 C C . CYS A 1 135 ? 21.735 0.583 -15.166 1.00 88.94 135 CYS A C 1
ATOM 1079 O O . CYS A 1 135 ? 20.947 0.604 -14.226 1.00 88.94 135 CYS A O 1
ATOM 1081 N N . LYS A 1 136 ? 22.911 1.220 -15.114 1.00 88.56 136 LYS A N 1
ATOM 1082 C CA . LYS A 1 136 ? 23.384 1.970 -13.939 1.00 88.56 136 LYS A CA 1
ATOM 1083 C C . LYS A 1 136 ? 22.449 3.127 -13.572 1.00 88.56 136 LYS A C 1
ATOM 1085 O O . LYS A 1 136 ? 22.135 3.316 -12.401 1.00 88.56 136 LYS A O 1
ATOM 1090 N N . SER A 1 137 ? 21.982 3.887 -14.562 1.00 85.94 137 SER A N 1
ATOM 1091 C CA . SER A 1 137 ? 21.018 4.977 -14.371 1.00 85.94 137 SER A CA 1
ATOM 1092 C C . SER A 1 137 ? 19.671 4.462 -13.861 1.00 85.94 137 SER A C 1
ATOM 1094 O O . SER A 1 137 ? 19.140 4.992 -12.886 1.00 85.94 137 SER A O 1
ATOM 1096 N N . LEU A 1 138 ? 19.138 3.404 -14.479 1.00 88.69 138 LEU A N 1
ATOM 1097 C CA . LEU A 1 138 ? 17.883 2.778 -14.066 1.00 88.69 138 LEU A CA 1
ATOM 1098 C C . LEU A 1 138 ? 17.980 2.202 -12.652 1.00 88.69 138 LEU A C 1
ATOM 1100 O O . LEU A 1 138 ? 17.062 2.403 -11.859 1.00 88.69 138 LEU A O 1
ATOM 1104 N N . LEU A 1 139 ? 19.097 1.551 -12.318 1.00 89.25 139 LEU A N 1
ATOM 1105 C CA . LEU A 1 139 ? 19.368 1.047 -10.976 1.00 89.25 139 LEU A CA 1
ATOM 1106 C C . LEU A 1 139 ? 19.383 2.194 -9.962 1.00 89.25 139 LEU A C 1
ATOM 1108 O O . LEU A 1 139 ? 18.655 2.140 -8.977 1.00 89.25 139 LEU A O 1
ATOM 1112 N N . PHE A 1 140 ? 20.108 3.277 -10.251 1.00 87.38 140 PHE A N 1
ATOM 1113 C CA . PHE A 1 140 ? 20.151 4.457 -9.385 1.00 87.38 140 PHE A CA 1
ATOM 1114 C C . PHE A 1 140 ? 18.764 5.090 -9.173 1.00 87.38 140 PHE A C 1
ATOM 1116 O O . PHE A 1 140 ? 18.407 5.468 -8.055 1.00 87.38 140 PHE A O 1
ATOM 1123 N N . LEU A 1 141 ? 17.948 5.200 -10.228 1.00 88.81 141 LEU A N 1
ATOM 1124 C CA . LEU A 1 141 ? 16.573 5.698 -10.120 1.00 88.81 141 LEU A CA 1
ATOM 1125 C C . LEU A 1 141 ? 15.683 4.755 -9.302 1.00 88.81 141 LEU A C 1
ATOM 1127 O O . LEU A 1 141 ? 14.881 5.231 -8.495 1.00 88.81 141 LEU A O 1
ATOM 1131 N N . SER A 1 142 ? 15.840 3.443 -9.487 1.00 88.06 142 SER A N 1
ATOM 1132 C CA . SER A 1 142 ? 15.125 2.413 -8.731 1.00 88.06 142 SER A CA 1
ATOM 1133 C C . SER A 1 142 ? 15.472 2.474 -7.241 1.00 88.06 142 SER A C 1
ATOM 1135 O O . SER A 1 142 ? 14.574 2.598 -6.409 1.00 88.06 142 SER A O 1
ATOM 1137 N N . GLU A 1 143 ? 16.761 2.527 -6.895 1.00 87.25 143 GLU A N 1
ATOM 1138 C CA . GLU A 1 143 ? 17.234 2.686 -5.514 1.00 87.25 143 GLU A CA 1
ATOM 1139 C C . GLU A 1 143 ? 16.709 3.977 -4.881 1.00 87.25 143 GLU A C 1
ATOM 1141 O O . GLU A 1 143 ? 16.218 3.981 -3.748 1.00 87.25 143 GLU A O 1
ATOM 1146 N N . ARG A 1 144 ? 16.742 5.091 -5.624 1.00 87.69 144 ARG A N 1
ATOM 1147 C CA . ARG A 1 144 ? 16.224 6.375 -5.140 1.00 87.69 144 ARG A CA 1
ATOM 1148 C C . ARG A 1 144 ? 14.714 6.327 -4.912 1.00 87.69 144 ARG A C 1
ATOM 1150 O O . ARG A 1 144 ? 14.231 6.920 -3.946 1.00 87.69 144 ARG A O 1
ATOM 1157 N N . ARG A 1 145 ? 13.962 5.631 -5.771 1.00 89.81 145 ARG A N 1
ATOM 1158 C CA . ARG A 1 145 ? 12.521 5.405 -5.590 1.00 89.81 145 ARG A CA 1
ATOM 1159 C C . ARG A 1 145 ? 12.253 4.533 -4.363 1.00 89.81 145 ARG A C 1
ATOM 1161 O O . ARG A 1 145 ? 11.419 4.920 -3.552 1.00 89.81 145 ARG A O 1
ATOM 1168 N N . ALA A 1 146 ? 12.978 3.429 -4.191 1.00 86.06 146 ALA A N 1
ATOM 1169 C CA . ALA A 1 146 ? 12.850 2.548 -3.029 1.00 86.06 146 ALA A CA 1
ATOM 1170 C C . ALA A 1 146 ? 13.153 3.289 -1.716 1.00 86.06 146 ALA A C 1
ATOM 1172 O O . ALA A 1 146 ? 12.375 3.221 -0.768 1.00 86.06 146 ALA A O 1
ATOM 1173 N N . SER A 1 147 ? 14.219 4.096 -1.686 1.00 86.50 147 SER A N 1
ATOM 1174 C CA . SER A 1 147 ? 14.545 4.942 -0.533 1.00 86.50 147 SER A CA 1
ATOM 1175 C C . SER A 1 147 ? 13.435 5.952 -0.214 1.00 86.50 147 SER A C 1
ATOM 1177 O O . SER A 1 147 ? 13.104 6.140 0.955 1.00 86.50 147 SER A O 1
ATOM 1179 N N . ARG A 1 148 ? 12.815 6.569 -1.230 1.00 87.94 148 ARG A N 1
ATOM 1180 C CA . ARG A 1 148 ? 11.666 7.468 -1.027 1.00 87.94 148 ARG A CA 1
ATOM 1181 C C . ARG A 1 148 ? 10.447 6.736 -0.472 1.00 87.94 148 ARG A C 1
ATOM 1183 O O . ARG A 1 148 ? 9.843 7.256 0.455 1.00 87.94 148 ARG A O 1
ATOM 1190 N N . LEU A 1 149 ? 10.127 5.551 -0.998 1.00 89.00 149 LEU A N 1
ATOM 1191 C CA . LEU A 1 149 ? 9.007 4.732 -0.521 1.00 89.00 149 LEU A CA 1
ATOM 1192 C C . LEU A 1 149 ? 9.175 4.346 0.951 1.00 89.00 149 LEU A C 1
ATOM 1194 O O . LEU A 1 149 ? 8.227 4.440 1.723 1.00 89.00 149 LEU A O 1
ATOM 1198 N N . VAL A 1 150 ? 10.393 3.980 1.358 1.00 88.75 150 VAL A N 1
ATOM 1199 C CA . VAL A 1 150 ? 10.701 3.691 2.766 1.00 88.75 150 VAL A CA 1
ATOM 1200 C C . VAL A 1 150 ? 10.521 4.927 3.647 1.00 88.75 150 VAL A C 1
ATOM 1202 O O . VAL A 1 150 ? 9.967 4.823 4.740 1.00 88.75 150 VAL A O 1
ATOM 1205 N N . ASN A 1 151 ? 10.925 6.103 3.163 1.00 87.00 151 ASN A N 1
ATOM 1206 C CA . ASN A 1 151 ? 10.767 7.356 3.901 1.00 87.00 151 ASN A CA 1
ATOM 1207 C C . ASN A 1 151 ? 9.310 7.824 4.005 1.00 87.00 151 ASN A C 1
ATOM 1209 O O . ASN A 1 151 ? 8.968 8.462 4.995 1.00 87.00 151 ASN A O 1
ATOM 1213 N N . SER A 1 152 ? 8.472 7.525 3.008 1.00 89.12 152 SER A N 1
ATOM 1214 C CA . SER A 1 152 ? 7.045 7.873 3.004 1.00 89.12 152 SER A CA 1
ATOM 1215 C C . SER A 1 152 ? 6.143 6.821 3.652 1.00 89.12 152 SER A C 1
ATOM 1217 O O . SER A 1 152 ? 4.952 7.068 3.805 1.00 89.12 152 SER A O 1
ATOM 1219 N N . SER A 1 153 ? 6.674 5.639 3.970 1.00 91.75 153 SER A N 1
ATOM 1220 C CA . SER A 1 153 ? 5.909 4.569 4.612 1.00 91.75 153 SER A CA 1
ATOM 1221 C C . SER A 1 153 ? 5.451 4.986 6.011 1.00 91.75 153 SER A C 1
ATOM 1223 O O . SER A 1 153 ? 6.195 5.653 6.729 1.00 91.75 153 SER A O 1
ATOM 1225 N N . SER A 1 154 ? 4.251 4.555 6.404 1.00 87.44 154 SER A N 1
ATOM 1226 C CA . SER A 1 154 ? 3.719 4.684 7.767 1.00 87.44 154 SER A CA 1
ATOM 1227 C C . SER A 1 154 ? 4.266 3.621 8.728 1.00 87.44 154 SER A C 1
ATOM 1229 O O . SER A 1 154 ? 4.225 3.816 9.939 1.00 87.44 154 SER A O 1
ATOM 1231 N N . VAL A 1 155 ? 4.804 2.517 8.202 1.00 89.56 155 VAL A N 1
ATOM 1232 C CA . VAL A 1 155 ? 5.400 1.423 8.986 1.00 89.56 155 VAL A CA 1
ATOM 1233 C C . VAL A 1 155 ? 6.817 1.796 9.421 1.00 89.56 155 VAL A C 1
ATOM 1235 O O . VAL A 1 155 ? 7.547 2.440 8.663 1.00 89.56 155 VAL A O 1
ATOM 1238 N N . ALA A 1 156 ? 7.241 1.376 10.615 1.00 91.19 156 ALA A N 1
ATOM 1239 C CA . ALA A 1 156 ? 8.600 1.601 11.105 1.00 91.19 156 ALA A CA 1
ATOM 1240 C C . ALA A 1 156 ? 9.610 0.700 10.377 1.00 91.19 156 ALA A C 1
ATOM 1242 O O . ALA A 1 156 ? 9.550 -0.526 10.465 1.00 91.19 156 ALA A O 1
ATOM 1243 N N . ILE A 1 157 ? 10.549 1.319 9.653 1.00 92.00 157 ILE A N 1
ATOM 1244 C CA . ILE A 1 157 ? 11.551 0.637 8.826 1.00 92.00 157 ILE A CA 1
ATOM 1245 C C . ILE A 1 157 ? 12.945 1.202 9.111 1.00 92.00 157 ILE A C 1
ATOM 1247 O O . ILE A 1 157 ? 13.172 2.417 9.049 1.00 92.00 157 ILE A O 1
ATOM 1251 N N . ALA A 1 158 ? 13.910 0.310 9.331 1.00 90.06 158 ALA A N 1
ATOM 1252 C CA . ALA A 1 158 ? 15.318 0.649 9.501 1.00 90.06 158 ALA A CA 1
ATOM 1253 C C . ALA A 1 158 ? 16.241 -0.247 8.666 1.00 90.06 158 ALA A C 1
ATOM 1255 O O . ALA A 1 158 ? 15.950 -1.410 8.407 1.00 90.06 158 ALA A O 1
ATOM 1256 N N . TYR A 1 159 ? 17.388 0.297 8.266 1.00 88.94 159 TYR A N 1
ATOM 1257 C CA . TYR A 1 159 ? 18.463 -0.433 7.605 1.00 88.94 159 TYR A CA 1
ATOM 1258 C C . TYR A 1 159 ? 19.607 -0.688 8.579 1.00 88.94 159 TYR A C 1
ATOM 1260 O O . TYR A 1 159 ? 20.155 0.242 9.178 1.00 88.94 159 TYR A O 1
ATOM 1268 N N . LEU A 1 160 ? 19.985 -1.953 8.697 1.00 86.88 160 LEU A N 1
ATOM 1269 C CA . LEU A 1 160 ? 20.957 -2.474 9.641 1.00 86.88 160 LEU A CA 1
ATOM 1270 C C . LEU A 1 160 ? 22.201 -2.968 8.910 1.00 86.88 160 LEU A C 1
ATOM 1272 O O . LEU A 1 160 ? 22.114 -3.758 7.971 1.00 86.88 160 LEU A O 1
ATOM 1276 N N . HIS A 1 161 ? 23.372 -2.566 9.386 1.00 84.12 161 HIS A N 1
ATOM 1277 C CA . HIS A 1 161 ? 24.652 -3.072 8.905 1.00 84.12 161 HIS A CA 1
ATOM 1278 C C . HIS A 1 161 ? 25.593 -3.297 10.084 1.00 84.12 161 HIS A C 1
ATOM 1280 O O . HIS A 1 161 ? 25.832 -2.381 10.869 1.00 84.12 161 HIS A O 1
ATOM 1286 N N . GLN A 1 162 ? 26.103 -4.526 10.230 1.00 77.06 162 GLN A N 1
ATOM 1287 C CA . GLN A 1 162 ? 27.022 -4.913 11.315 1.00 77.06 162 GLN A CA 1
ATOM 1288 C C . GLN A 1 162 ? 26.537 -4.477 12.718 1.00 77.06 162 GLN A C 1
ATOM 1290 O O . GLN A 1 162 ? 27.304 -3.958 13.524 1.00 77.06 162 GLN A O 1
ATOM 1295 N N . GLY A 1 163 ? 25.235 -4.629 12.993 1.00 74.25 163 GLY A N 1
ATOM 1296 C CA . GLY A 1 163 ? 24.628 -4.259 14.281 1.00 74.25 163 GLY A CA 1
ATOM 1297 C C . GLY A 1 163 ? 24.402 -2.755 14.498 1.00 74.25 163 GLY A C 1
ATOM 1298 O O . GLY A 1 163 ? 23.965 -2.359 15.577 1.00 74.25 163 GLY A O 1
ATOM 1299 N N . LYS A 1 164 ? 24.667 -1.912 13.492 1.00 82.12 164 LYS A N 1
ATOM 1300 C CA . LYS A 1 164 ? 24.423 -0.463 13.519 1.00 82.12 164 LYS A CA 1
ATOM 1301 C C . LYS A 1 164 ? 23.267 -0.093 12.598 1.00 82.12 164 LYS A C 1
ATOM 1303 O O . LYS A 1 164 ? 23.137 -0.644 11.505 1.00 82.12 164 LYS A O 1
ATOM 1308 N N . ILE A 1 165 ? 22.464 0.884 13.011 1.00 83.81 165 ILE A N 1
ATOM 1309 C CA . ILE A 1 165 ? 21.403 1.449 12.173 1.00 83.81 165 ILE A CA 1
ATOM 1310 C C . ILE A 1 165 ? 22.037 2.482 11.233 1.00 83.81 165 ILE A C 1
ATOM 1312 O O . ILE A 1 165 ? 22.523 3.530 11.665 1.00 83.81 165 ILE A O 1
ATOM 1316 N N . LEU A 1 166 ? 22.062 2.183 9.935 1.00 82.69 166 LEU A N 1
ATOM 1317 C CA . LEU A 1 166 ? 22.572 3.100 8.911 1.00 82.69 166 LEU A CA 1
ATOM 1318 C C . LEU A 1 166 ? 21.572 4.214 8.604 1.00 82.69 166 LEU A C 1
ATOM 1320 O O . LEU A 1 166 ? 21.962 5.365 8.390 1.00 82.69 166 LEU A O 1
ATOM 1324 N N . HIS A 1 167 ? 20.292 3.854 8.559 1.00 86.56 167 HIS A N 1
ATOM 1325 C CA . HIS A 1 167 ? 19.197 4.730 8.176 1.00 86.56 167 HIS A CA 1
ATOM 1326 C C . HIS A 1 167 ? 17.886 4.218 8.782 1.00 86.56 167 HIS A C 1
ATOM 1328 O O . HIS A 1 167 ? 17.664 3.012 8.814 1.00 86.56 167 HIS A O 1
ATOM 1334 N N . ALA A 1 168 ? 17.010 5.121 9.214 1.00 88.31 168 ALA A N 1
ATOM 1335 C CA . ALA A 1 168 ? 15.684 4.809 9.741 1.00 88.31 168 ALA A CA 1
ATOM 1336 C C . ALA A 1 168 ? 14.672 5.851 9.250 1.00 88.31 168 ALA A C 1
ATOM 1338 O O . ALA A 1 168 ? 15.033 7.020 9.089 1.00 88.31 168 ALA A O 1
ATOM 1339 N N . ASN A 1 169 ? 13.437 5.426 8.984 1.00 91.81 169 ASN A N 1
ATOM 1340 C CA . ASN A 1 169 ? 12.353 6.332 8.606 1.00 91.81 169 ASN A CA 1
ATOM 1341 C C . ASN A 1 169 ? 11.693 6.985 9.838 1.00 91.81 169 ASN A C 1
ATOM 1343 O O . ASN A 1 169 ? 11.966 6.613 10.978 1.00 91.81 169 ASN A O 1
ATOM 1347 N N . ILE A 1 170 ? 10.834 7.985 9.613 1.00 89.31 170 ILE A N 1
ATOM 1348 C CA . ILE A 1 170 ? 10.217 8.772 10.696 1.00 89.31 170 ILE A CA 1
ATOM 1349 C C . ILE A 1 170 ? 9.401 7.893 11.665 1.00 89.31 170 ILE A C 1
ATOM 1351 O O . ILE A 1 170 ? 9.628 8.022 12.868 1.00 89.31 170 ILE A O 1
ATOM 1355 N N . PRO A 1 171 ? 8.526 6.968 11.212 1.00 90.25 171 PRO A N 1
ATOM 1356 C CA . PRO A 1 171 ? 7.791 6.095 12.131 1.00 90.25 171 PRO A CA 1
ATOM 1357 C C . PRO A 1 171 ? 8.698 5.263 13.043 1.00 90.25 171 PRO A C 1
ATOM 1359 O O . PRO A 1 171 ? 8.384 5.086 14.217 1.00 90.25 171 PRO A O 1
ATOM 1362 N N . PHE A 1 172 ? 9.856 4.813 12.547 1.00 89.88 172 PHE A N 1
ATOM 1363 C CA . PHE A 1 172 ? 10.842 4.119 13.373 1.00 89.88 172 PHE A CA 1
ATOM 1364 C C . PHE A 1 172 ? 11.418 5.032 14.463 1.00 89.88 172 PHE A C 1
ATOM 1366 O O . PHE A 1 172 ? 11.502 4.634 15.621 1.00 89.88 172 PHE A O 1
ATOM 1373 N N . LEU A 1 173 ? 11.765 6.281 14.133 1.00 87.81 173 LEU A N 1
ATOM 1374 C CA . LEU A 1 173 ? 12.245 7.245 15.133 1.00 87.81 173 LEU A CA 1
ATOM 1375 C C . LEU A 1 173 ? 11.190 7.511 16.220 1.00 87.81 173 LEU A C 1
ATOM 1377 O O . LEU A 1 173 ? 11.516 7.508 17.407 1.00 87.81 173 LEU A O 1
ATOM 1381 N N . VAL A 1 174 ? 9.925 7.678 15.820 1.00 86.88 174 VAL A N 1
ATOM 1382 C CA . VAL A 1 174 ? 8.797 7.927 16.732 1.00 86.88 174 VAL A CA 1
ATOM 1383 C C . VAL A 1 174 ? 8.535 6.723 17.640 1.00 86.88 174 VAL A C 1
ATOM 1385 O O . VAL A 1 174 ? 8.388 6.890 18.851 1.00 86.88 174 VAL A O 1
ATOM 1388 N N . MET A 1 175 ? 8.543 5.505 17.089 1.00 85.44 175 MET A N 1
ATOM 1389 C CA . MET A 1 175 ? 8.330 4.267 17.847 1.00 85.44 175 MET A CA 1
ATOM 1390 C C . MET A 1 175 ? 9.368 4.103 18.964 1.00 85.44 175 MET A C 1
ATOM 1392 O O . MET A 1 175 ? 9.024 3.830 20.114 1.00 85.44 175 MET A O 1
ATOM 1396 N N . PHE A 1 176 ? 10.639 4.359 18.667 1.00 84.56 176 PHE A N 1
ATOM 1397 C CA . PHE A 1 176 ? 11.714 4.233 19.651 1.00 84.56 176 PHE A CA 1
ATOM 1398 C C . PHE A 1 176 ? 11.952 5.503 20.491 1.00 84.56 176 PHE A C 1
ATOM 1400 O O . PHE A 1 176 ? 12.797 5.467 21.389 1.00 84.56 176 PHE A O 1
ATOM 1407 N N . LYS A 1 177 ? 11.183 6.582 20.257 1.00 83.38 177 LYS A N 1
ATOM 1408 C CA . LYS A 1 177 ? 11.299 7.905 20.903 1.00 83.38 177 LYS A CA 1
ATOM 1409 C C . LYS A 1 177 ? 12.706 8.509 20.798 1.00 83.38 177 LYS A C 1
ATOM 1411 O O . LYS A 1 177 ? 13.292 8.884 21.809 1.00 83.38 177 LYS A O 1
ATOM 1416 N N . ALA A 1 178 ? 13.248 8.568 19.585 1.00 78.88 178 ALA A N 1
ATOM 1417 C CA . ALA A 1 178 ? 14.539 9.200 19.313 1.00 78.88 178 ALA A CA 1
ATOM 1418 C C . ALA A 1 178 ? 14.377 10.487 18.498 1.00 78.88 178 ALA A C 1
ATOM 1420 O O . ALA A 1 178 ? 13.567 10.540 17.569 1.00 78.88 178 ALA A O 1
ATOM 1421 N N . ASP A 1 179 ? 15.220 11.480 18.776 1.00 73.19 179 ASP A N 1
ATOM 1422 C CA . ASP A 1 179 ? 15.125 12.800 18.142 1.00 73.19 179 ASP A CA 1
ATOM 1423 C C . ASP A 1 179 ? 15.747 12.812 16.735 1.00 73.19 179 ASP A C 1
ATOM 1425 O O . ASP A 1 179 ? 15.383 13.614 15.871 1.00 73.19 179 ASP A O 1
ATOM 1429 N N . SER A 1 180 ? 16.719 11.928 16.468 1.00 76.25 180 SER A N 1
ATOM 1430 C CA . SER A 1 180 ? 17.405 11.877 15.172 1.00 76.25 180 SER A CA 1
ATOM 1431 C C . SER A 1 180 ? 18.073 10.535 14.869 1.00 76.25 180 SER A C 1
ATOM 1433 O O . SER A 1 180 ? 18.592 9.851 15.746 1.00 76.25 180 SER A O 1
ATOM 1435 N N . VAL A 1 181 ? 18.232 10.224 13.575 1.00 69.06 181 VAL A N 1
ATOM 1436 C CA . VAL A 1 181 ? 19.039 9.087 13.080 1.00 69.06 181 VAL A CA 1
ATOM 1437 C C . VAL A 1 181 ? 20.489 9.136 13.598 1.00 69.06 181 VAL A C 1
ATOM 1439 O O . VAL A 1 181 ? 21.141 8.103 13.744 1.00 69.06 181 VAL A O 1
ATOM 1442 N N . LYS A 1 182 ? 21.023 10.330 13.902 1.00 69.50 182 LYS A N 1
ATOM 1443 C CA . LYS A 1 182 ? 22.376 10.489 14.474 1.00 69.50 182 LYS A CA 1
ATOM 1444 C C . LYS A 1 182 ? 22.502 9.905 15.883 1.00 69.50 182 LYS A C 1
ATOM 1446 O O . LYS A 1 182 ? 23.599 9.502 16.259 1.00 69.50 182 LYS A O 1
ATOM 1451 N N . GLU A 1 183 ? 21.411 9.847 16.635 1.00 68.25 183 GLU A N 1
ATOM 1452 C CA . GLU A 1 183 ? 21.373 9.279 17.980 1.00 68.25 183 GLU A CA 1
ATOM 1453 C C . GLU A 1 183 ? 21.465 7.748 17.929 1.00 68.25 183 GLU A C 1
ATOM 1455 O O . GLU A 1 183 ? 22.279 7.152 18.629 1.00 68.25 183 GLU A O 1
ATOM 1460 N N . PHE A 1 184 ? 20.779 7.115 16.972 1.00 64.69 184 PHE A N 1
ATOM 1461 C CA . PHE A 1 184 ? 20.909 5.676 16.715 1.00 64.69 184 PHE A CA 1
ATOM 1462 C C . PHE A 1 184 ? 22.282 5.251 16.203 1.00 64.69 184 PHE A C 1
ATOM 1464 O O . PHE A 1 184 ? 22.690 4.119 16.426 1.00 64.69 184 PHE A O 1
ATOM 1471 N N . LYS A 1 185 ? 23.054 6.143 15.574 1.00 62.44 185 LYS A N 1
ATOM 1472 C CA . LYS A 1 185 ? 24.455 5.832 15.243 1.00 62.44 185 LYS A CA 1
ATOM 1473 C C . LYS A 1 185 ? 25.342 5.680 16.483 1.00 62.44 185 LYS A C 1
ATOM 1475 O O . LYS A 1 185 ? 26.425 5.109 16.366 1.00 62.44 185 LYS A O 1
ATOM 1480 N N . ARG A 1 186 ? 24.911 6.191 17.645 1.00 62.22 186 ARG A N 1
ATOM 1481 C CA . ARG A 1 186 ? 25.638 6.095 18.921 1.00 62.22 186 ARG A CA 1
ATOM 1482 C C . ARG A 1 186 ? 25.317 4.815 19.694 1.00 62.22 186 ARG A C 1
ATOM 1484 O O . ARG A 1 186 ? 26.114 4.433 20.545 1.00 62.22 186 ARG A O 1
ATOM 1491 N N . PHE A 1 187 ? 24.204 4.142 19.390 1.00 65.00 187 PHE A N 1
ATOM 1492 C CA . PHE A 1 187 ? 23.778 2.927 20.084 1.00 65.00 187 PHE A CA 1
ATOM 1493 C C . PHE A 1 187 ? 23.754 1.716 19.136 1.00 65.00 187 PHE A C 1
ATOM 1495 O O . PHE A 1 187 ? 23.209 1.807 18.037 1.00 65.00 187 PHE A O 1
ATOM 1502 N N . PRO A 1 188 ? 24.332 0.564 19.523 1.00 71.00 188 PRO A N 1
ATOM 1503 C CA . PRO A 1 188 ? 24.152 -0.670 18.766 1.00 71.00 188 PRO A CA 1
ATOM 1504 C C . PRO A 1 188 ? 22.687 -1.120 18.850 1.00 71.00 188 PRO A C 1
ATOM 1506 O O . PRO A 1 188 ? 22.048 -0.937 19.886 1.00 71.00 188 PRO A O 1
ATOM 1509 N N . LEU A 1 189 ? 22.174 -1.760 17.791 1.00 75.75 189 LEU A N 1
ATOM 1510 C CA . LEU A 1 189 ? 20.804 -2.296 17.750 1.00 75.75 189 LEU A CA 1
ATOM 1511 C C . LEU A 1 189 ? 20.509 -3.211 18.946 1.00 75.75 189 LEU A C 1
ATOM 1513 O O . LEU A 1 189 ? 19.404 -3.189 19.468 1.00 75.75 189 LEU A O 1
ATOM 1517 N N . LEU A 1 190 ? 21.511 -3.961 19.411 1.00 73.69 190 LEU A N 1
ATOM 1518 C CA . LEU A 1 190 ? 21.395 -4.860 20.563 1.00 73.69 190 LEU A CA 1
ATOM 1519 C C . LEU A 1 190 ? 20.923 -4.145 21.836 1.00 73.69 190 LEU A C 1
ATOM 1521 O O . LEU A 1 190 ? 20.217 -4.740 22.630 1.00 73.69 190 LEU A O 1
ATOM 1525 N N . LYS A 1 191 ? 21.226 -2.853 22.013 1.00 75.19 191 LYS A N 1
ATOM 1526 C CA . LYS A 1 191 ? 20.739 -2.088 23.173 1.00 75.19 191 LYS A CA 1
ATOM 1527 C C . LYS A 1 191 ? 19.220 -1.846 23.133 1.00 75.19 191 LYS A C 1
ATOM 1529 O O . LYS A 1 191 ? 18.618 -1.537 24.155 1.00 75.19 191 LYS A O 1
ATOM 1534 N N . LEU A 1 192 ? 18.618 -1.943 21.949 1.00 76.19 192 LEU A N 1
ATOM 1535 C CA . LEU A 1 192 ? 17.182 -1.775 21.724 1.00 76.19 192 LEU A CA 1
ATOM 1536 C C . LEU A 1 192 ? 16.418 -3.100 21.819 1.00 76.19 192 LEU A C 1
ATOM 1538 O O . LEU A 1 192 ? 15.199 -3.093 21.689 1.00 76.19 192 LEU A O 1
ATOM 1542 N N . ILE A 1 193 ? 17.109 -4.222 22.015 1.00 81.44 193 ILE A N 1
ATOM 1543 C CA . ILE A 1 193 ? 16.513 -5.548 22.193 1.00 81.44 193 ILE A CA 1
ATOM 1544 C C . ILE A 1 193 ? 16.725 -5.940 23.654 1.00 81.44 193 ILE A C 1
ATOM 1546 O O . ILE A 1 193 ? 17.769 -5.620 24.231 1.00 81.44 193 ILE A O 1
ATOM 1550 N N . ASP A 1 194 ? 15.742 -6.596 24.268 1.00 80.44 194 ASP A N 1
ATOM 1551 C CA . ASP A 1 194 ? 15.920 -7.124 25.617 1.00 80.44 194 ASP A CA 1
ATOM 1552 C C . ASP A 1 194 ? 17.085 -8.129 25.694 1.00 80.44 194 ASP A C 1
ATOM 1554 O O . ASP A 1 194 ? 17.328 -8.888 24.755 1.00 80.44 194 ASP A O 1
ATOM 1558 N N . ASP A 1 195 ? 17.829 -8.100 26.801 1.00 78.00 195 ASP A N 1
ATOM 1559 C CA . ASP A 1 195 ? 19.106 -8.809 26.943 1.00 78.00 195 ASP A CA 1
ATOM 1560 C C . ASP A 1 195 ? 18.934 -10.335 26.875 1.00 78.00 195 ASP A C 1
ATOM 1562 O O . ASP A 1 195 ? 19.799 -11.040 26.347 1.00 78.00 195 ASP A O 1
ATOM 1566 N N . GLU A 1 196 ? 17.781 -10.845 27.318 1.00 76.25 196 GLU A N 1
ATOM 1567 C CA . GLU A 1 196 ? 17.444 -12.272 27.260 1.00 76.25 196 GLU A CA 1
ATOM 1568 C C . GLU A 1 196 ? 17.174 -12.751 25.820 1.00 76.25 196 GLU A C 1
ATOM 1570 O O . GLU A 1 196 ? 17.399 -13.915 25.476 1.00 76.25 196 GLU A O 1
ATOM 1575 N N . GLU A 1 197 ? 16.758 -11.846 24.930 1.00 79.75 197 GLU A N 1
ATOM 1576 C CA . GLU A 1 197 ? 16.331 -12.175 23.567 1.00 79.75 197 GLU A CA 1
ATOM 1577 C C . GLU A 1 197 ? 17.424 -11.959 22.501 1.00 79.75 197 GLU A C 1
ATOM 1579 O O . GLU A 1 197 ? 17.237 -12.292 21.325 1.00 79.75 197 GLU A O 1
ATOM 1584 N N . HIS A 1 198 ? 18.619 -11.485 22.884 1.00 80.69 198 HIS A N 1
ATOM 1585 C CA . HIS A 1 198 ? 19.739 -11.262 21.950 1.00 80.69 198 HIS A CA 1
ATOM 1586 C C . HIS A 1 198 ? 20.141 -12.529 21.187 1.00 80.69 198 HIS A C 1
ATOM 1588 O O . HIS A 1 198 ? 20.457 -12.468 19.996 1.00 80.69 198 HIS A O 1
ATOM 1594 N N . LYS A 1 199 ? 20.114 -13.690 21.854 1.00 80.12 199 LYS A N 1
ATOM 1595 C CA . LYS A 1 199 ? 20.469 -14.987 21.246 1.00 80.12 199 LYS A CA 1
ATOM 1596 C C . LYS A 1 199 ? 19.430 -15.445 20.218 1.00 80.12 199 LYS A C 1
ATOM 1598 O O . LYS A 1 199 ? 19.797 -16.011 19.186 1.00 80.12 199 LYS A O 1
ATOM 1603 N N . ILE A 1 200 ? 18.153 -15.167 20.476 1.00 83.06 200 ILE A N 1
ATOM 1604 C CA . ILE A 1 200 ? 17.034 -15.503 19.585 1.00 83.06 200 ILE A CA 1
ATOM 1605 C C . ILE A 1 200 ? 17.121 -14.647 18.318 1.00 83.06 200 ILE A C 1
ATOM 1607 O O . ILE A 1 200 ? 17.058 -15.155 17.203 1.00 83.06 200 ILE A O 1
ATOM 1611 N N . PHE A 1 201 ? 17.391 -13.350 18.467 1.00 82.00 201 PHE A N 1
ATOM 1612 C CA . PHE A 1 201 ? 17.572 -12.471 17.314 1.00 82.00 201 PHE A CA 1
ATOM 1613 C C . PHE A 1 201 ? 18.828 -12.811 16.488 1.00 82.00 201 PHE A C 1
ATOM 1615 O O . PHE A 1 201 ? 18.812 -12.737 15.258 1.00 82.00 201 PHE A O 1
ATOM 1622 N N . ALA A 1 202 ? 19.927 -13.211 17.137 1.00 80.75 202 ALA A N 1
ATOM 1623 C CA . ALA A 1 202 ? 21.155 -13.603 16.443 1.00 80.75 202 ALA A CA 1
ATOM 1624 C C . ALA A 1 202 ? 20.995 -14.901 15.632 1.00 80.75 202 ALA A C 1
ATOM 1626 O O . ALA A 1 202 ? 21.469 -14.968 14.494 1.00 80.75 202 ALA A O 1
ATOM 1627 N N . SER A 1 203 ? 20.317 -15.907 16.198 1.00 81.81 203 SER A N 1
ATOM 1628 C CA . SER A 1 203 ? 19.975 -17.145 15.481 1.00 81.81 203 SER A CA 1
ATOM 1629 C C . SER A 1 203 ? 19.049 -16.852 14.300 1.00 81.81 203 SER A C 1
ATOM 1631 O O . SER A 1 203 ? 19.378 -17.224 13.173 1.00 81.81 203 SER A O 1
ATOM 1633 N N . TYR A 1 204 ? 18.017 -16.035 14.500 1.00 83.38 204 TYR A N 1
ATOM 1634 C CA . TYR A 1 204 ? 17.136 -15.569 13.428 1.00 83.38 204 TYR A CA 1
ATOM 1635 C C . TYR A 1 204 ? 17.882 -14.871 12.274 1.00 83.38 204 TYR A C 1
ATOM 1637 O O . TYR A 1 204 ? 17.697 -15.208 11.106 1.00 83.38 204 TYR A O 1
ATOM 1645 N N . LEU A 1 205 ? 18.810 -13.950 12.564 1.00 80.69 205 LEU A N 1
ATOM 1646 C CA . LEU A 1 205 ? 19.624 -13.310 11.520 1.00 80.69 205 LEU A CA 1
ATOM 1647 C C . LEU A 1 205 ? 20.509 -14.302 10.750 1.00 80.69 205 LEU A C 1
ATOM 1649 O O . LEU A 1 205 ? 20.856 -14.039 9.596 1.00 80.69 205 LEU A O 1
ATOM 1653 N N . SER A 1 206 ? 20.928 -15.401 11.381 1.00 79.44 206 SER A N 1
ATOM 1654 C CA . SER A 1 206 ? 21.707 -16.451 10.720 1.00 79.44 206 SER A CA 1
ATOM 1655 C C . SER A 1 206 ? 20.843 -17.327 9.806 1.00 79.44 206 SER A C 1
ATOM 1657 O O . SER A 1 206 ? 21.288 -17.667 8.711 1.00 79.44 206 SER A O 1
ATOM 1659 N N . GLU A 1 207 ? 19.591 -17.588 10.184 1.00 80.38 207 GLU A N 1
ATOM 1660 C CA . GLU A 1 207 ? 18.613 -18.317 9.366 1.00 80.38 207 GLU A CA 1
ATOM 1661 C C . GLU A 1 207 ? 18.203 -17.514 8.127 1.00 80.38 207 GLU A C 1
ATOM 1663 O O . GLU A 1 207 ? 18.257 -18.028 7.009 1.00 80.38 207 GLU A O 1
ATOM 1668 N N . VAL A 1 208 ? 17.926 -16.214 8.289 1.00 79.56 208 VAL A N 1
ATOM 1669 C CA . VAL A 1 208 ? 17.604 -15.300 7.174 1.00 79.56 208 VAL A CA 1
ATOM 1670 C C . VAL A 1 208 ? 18.764 -15.190 6.172 1.00 79.56 208 VAL A C 1
ATOM 1672 O O . VAL A 1 208 ? 18.546 -15.000 4.976 1.00 79.56 208 VAL A O 1
ATOM 1675 N N . ARG A 1 209 ? 20.018 -15.340 6.625 1.00 76.62 209 ARG A N 1
ATOM 1676 C CA . ARG A 1 209 ? 21.187 -15.405 5.725 1.00 76.62 209 ARG A CA 1
ATOM 1677 C C . ARG A 1 209 ? 21.231 -16.676 4.892 1.00 76.62 209 ARG A C 1
ATOM 1679 O O . ARG A 1 209 ? 21.731 -16.624 3.772 1.00 76.62 209 ARG A O 1
ATOM 1686 N N . GLN A 1 210 ? 20.799 -17.799 5.459 1.00 78.56 210 GLN A N 1
ATOM 1687 C CA . GLN A 1 210 ? 20.833 -19.097 4.789 1.00 78.56 210 GLN A CA 1
ATOM 1688 C C . GLN A 1 210 ? 19.661 -19.252 3.814 1.00 78.56 210 GLN A C 1
ATOM 1690 O O . GLN A 1 210 ? 19.855 -19.809 2.738 1.00 78.56 210 GLN A O 1
ATOM 1695 N N . SER A 1 211 ? 18.482 -18.718 4.155 1.00 74.25 211 SER A N 1
ATOM 1696 C CA . SER A 1 211 ? 17.257 -18.856 3.357 1.00 74.25 211 SER A CA 1
ATOM 1697 C C . SER A 1 211 ? 16.544 -17.507 3.152 1.00 74.25 211 SER A C 1
ATOM 1699 O O . SER A 1 211 ? 15.677 -17.145 3.945 1.00 74.25 211 SER A O 1
ATOM 1701 N N . PRO A 1 212 ? 16.861 -16.757 2.080 1.00 62.56 212 PRO A N 1
ATOM 1702 C CA . PRO A 1 212 ? 16.313 -15.416 1.842 1.00 62.56 212 PRO A CA 1
ATOM 1703 C C . PRO A 1 212 ? 14.842 -15.386 1.377 1.00 62.56 212 PRO A C 1
ATOM 1705 O O . PRO A 1 212 ? 14.264 -14.305 1.302 1.00 62.56 212 PRO A O 1
ATOM 1708 N N . GLU A 1 213 ? 14.235 -16.532 1.048 1.00 58.47 213 GLU A N 1
ATOM 1709 C CA . GLU A 1 213 ? 12.851 -16.617 0.543 1.00 58.47 213 GLU A CA 1
ATOM 1710 C C . GLU A 1 213 ? 11.791 -16.829 1.641 1.00 58.47 213 GLU A C 1
ATOM 1712 O O . GLU A 1 213 ? 10.597 -16.679 1.378 1.00 58.47 213 GLU A O 1
ATOM 1717 N N . TYR A 1 214 ? 12.194 -17.130 2.880 1.00 57.88 214 TYR A N 1
ATOM 1718 C CA . TYR A 1 214 ? 11.257 -17.382 3.977 1.00 57.88 214 TYR A CA 1
ATOM 1719 C C . TYR A 1 214 ? 10.907 -16.097 4.731 1.00 57.88 214 TYR A C 1
ATOM 1721 O O . TYR A 1 214 ? 11.741 -15.489 5.402 1.00 57.88 214 TYR A O 1
ATOM 1729 N N . LYS A 1 215 ? 9.631 -15.701 4.654 1.00 58.75 215 LYS A N 1
ATOM 1730 C CA . LYS A 1 215 ? 9.064 -14.626 5.475 1.00 58.75 215 LYS A CA 1
ATOM 1731 C C . LYS A 1 215 ? 8.747 -15.137 6.878 1.00 58.75 215 LYS A C 1
ATOM 1733 O O . LYS A 1 215 ? 7.603 -15.465 7.176 1.00 58.75 215 LYS A O 1
ATOM 1738 N N . THR A 1 216 ? 9.759 -15.217 7.731 1.00 67.56 216 THR A N 1
ATOM 1739 C CA . THR A 1 216 ? 9.564 -15.577 9.139 1.00 67.56 216 THR A CA 1
ATOM 1740 C C . THR A 1 216 ? 9.384 -14.304 9.963 1.00 67.56 216 THR A C 1
ATOM 1742 O O . THR A 1 216 ? 10.302 -13.488 10.059 1.00 67.56 216 THR A O 1
ATOM 1745 N N . GLU A 1 217 ? 8.195 -14.114 10.533 1.00 79.62 217 GLU A N 1
ATOM 1746 C CA . GLU A 1 217 ? 7.922 -13.062 11.519 1.00 79.62 217 GLU A CA 1
ATOM 1747 C C . GLU A 1 217 ? 8.460 -13.495 12.888 1.00 79.62 217 GLU A C 1
ATOM 1749 O O . GLU A 1 217 ? 8.194 -14.613 13.330 1.00 79.62 217 GLU A O 1
ATOM 1754 N N . LEU A 1 218 ? 9.193 -12.617 13.573 1.00 82.31 218 LEU A N 1
ATOM 1755 C CA . LEU A 1 218 ? 9.707 -12.869 14.918 1.00 82.31 218 LEU A CA 1
ATOM 1756 C C . LEU A 1 218 ? 9.101 -11.864 15.899 1.00 82.31 218 LEU A C 1
ATOM 1758 O O . LEU A 1 218 ? 9.237 -10.658 15.723 1.00 82.31 218 LEU A O 1
ATOM 1762 N N . THR A 1 219 ? 8.438 -12.340 16.947 1.00 84.50 219 THR A N 1
ATOM 1763 C CA . THR A 1 219 ? 7.958 -11.484 18.041 1.00 84.50 219 THR A CA 1
ATOM 1764 C C . THR A 1 219 ? 9.060 -11.294 19.071 1.00 84.50 219 THR A C 1
ATOM 1766 O O . THR A 1 219 ? 9.546 -12.286 19.613 1.00 84.50 219 THR A O 1
ATOM 1769 N N . LEU A 1 220 ? 9.431 -10.043 19.343 1.00 84.88 220 LEU A N 1
ATOM 1770 C CA . LEU A 1 220 ? 10.474 -9.679 20.301 1.00 84.88 220 LEU A CA 1
ATOM 1771 C C . LEU A 1 220 ? 10.008 -8.586 21.264 1.00 84.88 220 LEU A C 1
ATOM 1773 O O . LEU A 1 220 ? 9.160 -7.747 20.943 1.00 84.88 220 LEU A O 1
ATOM 1777 N N . THR A 1 221 ? 10.631 -8.572 22.432 1.00 84.69 221 THR A N 1
ATOM 1778 C CA . THR A 1 221 ? 10.583 -7.506 23.422 1.00 84.69 221 THR A CA 1
ATOM 1779 C C . THR A 1 221 ? 11.672 -6.484 23.102 1.00 84.69 221 THR A C 1
ATOM 1781 O O . THR A 1 221 ? 12.871 -6.724 23.267 1.00 84.69 221 THR A O 1
ATOM 1784 N N . LEU A 1 222 ? 11.255 -5.312 22.631 1.00 85.12 222 LEU A N 1
ATOM 1785 C CA . LEU A 1 222 ? 12.142 -4.206 22.283 1.00 85.12 222 LEU A CA 1
ATOM 1786 C C . LEU A 1 222 ? 12.132 -3.144 23.384 1.00 85.12 222 LEU A C 1
ATOM 1788 O O . LEU A 1 222 ? 11.138 -2.952 24.077 1.00 85.12 222 LEU A O 1
ATOM 1792 N N . LYS A 1 223 ? 13.238 -2.419 23.534 1.00 84.75 223 LYS A N 1
ATOM 1793 C CA . LYS A 1 223 ? 13.405 -1.308 24.476 1.00 84.75 223 LYS A CA 1
ATOM 1794 C C . LYS A 1 223 ? 13.456 0.013 23.710 1.00 84.75 223 LYS A C 1
ATOM 1796 O O . LYS A 1 223 ? 14.219 0.169 22.754 1.00 84.75 223 LYS A O 1
ATOM 1801 N N . ARG A 1 224 ? 12.659 0.994 24.143 1.00 85.06 224 ARG A N 1
ATOM 1802 C CA . ARG A 1 224 ? 12.753 2.389 23.665 1.00 85.06 224 ARG A CA 1
ATOM 1803 C C . ARG A 1 224 ? 14.064 3.020 24.156 1.00 85.06 224 ARG A C 1
ATOM 1805 O O . ARG A 1 224 ? 14.672 2.517 25.099 1.00 85.06 224 ARG A O 1
ATOM 1812 N N . VAL A 1 225 ? 14.480 4.161 23.592 1.00 78.00 225 VAL A N 1
ATOM 1813 C CA . VAL A 1 225 ? 15.694 4.878 24.057 1.00 78.00 225 VAL A CA 1
ATOM 1814 C C . VAL A 1 225 ? 15.594 5.268 25.542 1.00 78.00 225 VAL A C 1
ATOM 1816 O O . V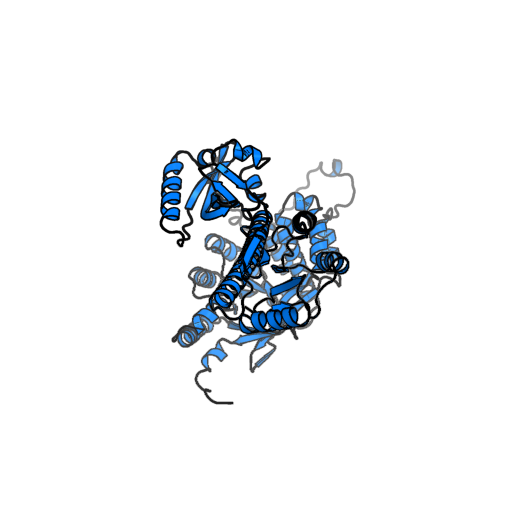AL A 1 225 ? 16.597 5.285 26.251 1.00 78.00 225 VAL A O 1
ATOM 1819 N N . THR A 1 226 ? 14.374 5.481 26.041 1.00 74.19 226 THR A N 1
ATOM 1820 C CA . THR A 1 226 ? 14.075 5.748 27.457 1.00 74.19 226 THR A CA 1
ATOM 1821 C C . THR A 1 226 ? 14.209 4.521 28.372 1.00 74.19 226 THR A C 1
ATOM 1823 O O . THR A 1 226 ? 14.083 4.664 29.583 1.00 74.19 226 THR A O 1
ATOM 1826 N N . GLY A 1 227 ? 14.419 3.320 27.821 1.00 73.38 227 GLY A N 1
ATOM 1827 C CA . GLY A 1 227 ? 14.508 2.054 28.558 1.00 73.38 227 GLY A CA 1
ATOM 1828 C C . GLY A 1 227 ? 13.176 1.322 28.767 1.00 73.38 227 GLY A C 1
ATOM 1829 O O . GLY A 1 227 ? 13.177 0.228 29.319 1.00 73.38 227 GLY A O 1
ATOM 1830 N N . ALA A 1 228 ? 12.048 1.882 28.315 1.00 80.44 228 ALA A N 1
ATOM 1831 C CA . ALA A 1 228 ? 10.738 1.242 28.450 1.00 80.44 228 ALA A CA 1
ATOM 1832 C C . ALA A 1 228 ? 10.592 0.060 27.466 1.00 80.44 228 ALA A C 1
ATOM 1834 O O . ALA A 1 228 ? 10.802 0.275 26.263 1.00 80.44 228 ALA A O 1
ATOM 1835 N N . PRO A 1 229 ? 10.233 -1.152 27.933 1.00 84.62 229 PRO A N 1
ATOM 1836 C CA . PRO A 1 229 ? 10.007 -2.300 27.065 1.00 84.62 229 PRO A CA 1
ATOM 1837 C C . PRO A 1 229 ? 8.649 -2.211 26.351 1.00 84.62 229 PRO A C 1
ATOM 1839 O O . PRO A 1 229 ? 7.686 -1.671 26.893 1.00 84.62 229 PRO A O 1
ATOM 1842 N N . PHE A 1 230 ? 8.565 -2.754 25.140 1.00 86.06 230 PHE A N 1
ATOM 1843 C CA . PHE A 1 230 ? 7.330 -2.954 24.383 1.00 86.06 230 PHE A CA 1
ATOM 1844 C C . PHE A 1 230 ? 7.449 -4.213 23.514 1.00 86.06 230 PHE A C 1
ATOM 1846 O O . PHE A 1 230 ? 8.547 -4.565 23.080 1.00 86.06 230 PHE A O 1
ATOM 1853 N N . TYR A 1 231 ? 6.336 -4.904 23.261 1.00 87.00 231 TYR A N 1
ATOM 1854 C CA . TYR A 1 231 ? 6.337 -6.051 22.350 1.00 87.00 231 TYR A CA 1
ATOM 1855 C C . TYR A 1 231 ? 6.150 -5.585 20.914 1.00 87.00 231 TYR A C 1
ATOM 1857 O O . TYR A 1 231 ? 5.299 -4.744 20.620 1.00 87.00 231 TYR A O 1
ATOM 1865 N N . ALA A 1 232 ? 6.921 -6.164 20.004 1.00 87.81 232 ALA A N 1
ATOM 1866 C CA . ALA A 1 232 ? 6.797 -5.878 18.590 1.00 87.81 232 ALA A CA 1
ATOM 1867 C C . ALA A 1 232 ? 7.024 -7.127 17.744 1.00 87.81 232 ALA A C 1
ATOM 1869 O O . ALA A 1 232 ? 7.835 -7.995 18.071 1.00 87.81 232 ALA A O 1
ATOM 1870 N N . LYS A 1 233 ? 6.327 -7.187 16.614 1.00 89.94 233 LYS A N 1
ATOM 1871 C CA . LYS A 1 233 ? 6.685 -8.070 15.512 1.00 89.94 233 LYS A CA 1
ATOM 1872 C C . LYS A 1 233 ? 7.822 -7.438 14.730 1.00 89.94 233 LYS A C 1
ATOM 1874 O O . LYS A 1 233 ? 7.744 -6.277 14.330 1.00 89.94 233 LYS A O 1
ATOM 1879 N N . VAL A 1 234 ? 8.869 -8.215 14.508 1.00 89.12 234 VAL A N 1
ATOM 1880 C CA . VAL A 1 234 ? 10.047 -7.834 13.746 1.00 89.12 234 VAL A CA 1
ATOM 1881 C C . VAL A 1 234 ? 10.167 -8.756 12.545 1.00 89.12 234 VAL A C 1
ATOM 1883 O O . VAL A 1 234 ? 10.110 -9.980 12.660 1.00 89.12 234 VAL A O 1
ATOM 1886 N N . TYR A 1 235 ? 10.359 -8.153 11.381 1.00 88.81 235 TYR A N 1
ATOM 1887 C CA . TYR A 1 235 ? 10.643 -8.859 10.141 1.00 88.81 235 TYR A CA 1
ATOM 1888 C C . TYR A 1 235 ? 11.940 -8.317 9.546 1.00 88.81 235 TYR A C 1
ATOM 1890 O O . TYR A 1 235 ? 12.191 -7.112 9.611 1.00 88.81 235 TYR A O 1
ATOM 1898 N N . VAL A 1 236 ? 12.786 -9.187 8.991 1.00 87.69 236 VAL A N 1
ATOM 1899 C CA . VAL A 1 236 ? 14.083 -8.801 8.426 1.00 87.69 236 VAL A CA 1
ATOM 1900 C C . VAL A 1 236 ? 14.284 -9.402 7.037 1.00 87.69 236 VAL A C 1
ATOM 1902 O O . VAL A 1 236 ? 14.042 -10.581 6.822 1.00 87.69 236 VAL A O 1
ATOM 1905 N N . SER A 1 237 ? 14.793 -8.599 6.101 1.00 87.56 237 SER A N 1
ATOM 1906 C CA . SER A 1 237 ? 15.114 -9.014 4.730 1.00 87.56 237 SER A CA 1
ATOM 1907 C C . SER A 1 237 ? 16.496 -8.506 4.319 1.00 87.56 237 SER A C 1
ATOM 1909 O O . SER A 1 237 ? 16.838 -7.360 4.627 1.00 87.56 237 SER A O 1
ATOM 1911 N N . PRO A 1 238 ? 17.306 -9.293 3.591 1.00 86.94 238 PRO A N 1
ATOM 1912 C CA . PRO A 1 238 ? 18.584 -8.824 3.062 1.00 86.94 238 PRO A CA 1
ATOM 1913 C C . PRO A 1 238 ? 18.372 -7.776 1.957 1.00 86.94 238 PRO A C 1
ATOM 1915 O O . PRO A 1 238 ? 17.556 -7.968 1.059 1.00 86.94 238 PRO A O 1
ATOM 1918 N N . VAL A 1 239 ? 19.114 -6.664 2.009 1.00 87.00 239 VAL A N 1
ATOM 1919 C CA . VAL A 1 239 ? 19.063 -5.564 1.024 1.00 87.00 239 VAL A CA 1
ATOM 1920 C C . VAL A 1 239 ? 20.463 -4.986 0.817 1.00 87.00 239 VAL A C 1
ATOM 1922 O O . VAL A 1 239 ? 21.259 -4.920 1.750 1.00 87.00 239 VAL A O 1
ATOM 1925 N N . VAL A 1 240 ? 20.787 -4.531 -0.393 1.00 85.00 240 VAL A N 1
ATOM 1926 C CA . VAL A 1 240 ? 22.042 -3.812 -0.665 1.00 85.00 240 VAL A CA 1
ATOM 1927 C C . VAL A 1 240 ? 21.766 -2.316 -0.744 1.00 85.00 240 VAL A C 1
ATOM 1929 O O . VAL A 1 240 ? 20.893 -1.882 -1.489 1.00 85.00 240 VAL A O 1
ATOM 1932 N N . ILE A 1 241 ? 22.508 -1.524 0.030 1.00 81.38 241 ILE A N 1
ATOM 1933 C CA . ILE A 1 241 ? 22.452 -0.058 -0.006 1.00 81.38 241 ILE A CA 1
ATOM 1934 C C . ILE A 1 241 ? 23.869 0.476 -0.109 1.00 81.38 241 ILE A C 1
ATOM 1936 O O . ILE A 1 241 ? 24.695 0.161 0.743 1.00 81.38 241 ILE A O 1
ATOM 1940 N N . ARG A 1 242 ? 24.136 1.332 -1.106 1.00 77.62 242 ARG A N 1
ATOM 1941 C CA . ARG A 1 242 ? 25.451 1.978 -1.308 1.00 77.62 242 ARG A CA 1
ATOM 1942 C C . ARG A 1 242 ? 26.607 0.963 -1.273 1.00 77.62 242 ARG A C 1
ATOM 1944 O O . ARG A 1 242 ? 27.572 1.159 -0.540 1.00 77.62 242 ARG A O 1
ATOM 1951 N N . ASP A 1 243 ? 26.450 -0.146 -1.996 1.00 76.88 243 ASP A N 1
ATOM 1952 C CA . ASP A 1 243 ? 27.379 -1.291 -2.044 1.00 76.88 243 ASP A CA 1
ATOM 1953 C C . ASP A 1 243 ? 27.608 -2.041 -0.719 1.00 76.88 243 ASP A C 1
ATOM 1955 O O . ASP A 1 243 ? 28.440 -2.944 -0.636 1.00 76.88 243 ASP A O 1
ATOM 1959 N N . GLN A 1 244 ? 26.835 -1.743 0.326 1.00 82.50 244 GLN A N 1
ATOM 1960 C CA . GLN A 1 244 ? 26.887 -2.467 1.591 1.00 82.50 244 GLN A CA 1
ATOM 1961 C C . GLN A 1 244 ? 25.733 -3.461 1.679 1.00 82.50 244 GLN A C 1
ATOM 1963 O O . GLN A 1 244 ? 24.561 -3.096 1.558 1.00 82.50 244 GLN A O 1
ATOM 1968 N N . ARG A 1 245 ? 26.060 -4.732 1.941 1.00 84.75 245 ARG A N 1
ATOM 1969 C CA . ARG A 1 245 ? 25.065 -5.750 2.301 1.00 84.75 245 ARG A CA 1
ATOM 1970 C C . ARG A 1 245 ? 24.496 -5.412 3.674 1.00 84.75 245 ARG A C 1
ATOM 1972 O O . ARG A 1 245 ? 25.206 -5.438 4.682 1.00 84.75 245 ARG A O 1
ATOM 1979 N N . CYS A 1 246 ? 23.227 -5.059 3.690 1.00 88.50 246 CYS A N 1
ATOM 1980 C CA . CYS A 1 246 ? 22.481 -4.633 4.858 1.00 88.50 246 CYS A CA 1
ATOM 1981 C C . CYS A 1 246 ? 21.270 -5.544 5.061 1.00 88.50 246 CYS A C 1
ATOM 1983 O O . CYS A 1 246 ? 20.934 -6.382 4.225 1.00 88.50 246 CYS A O 1
ATOM 1985 N N . TYR A 1 247 ? 20.599 -5.341 6.184 1.00 88.06 247 TYR A N 1
ATOM 1986 C CA . TYR A 1 247 ? 19.297 -5.915 6.461 1.00 88.06 247 TYR A CA 1
ATOM 1987 C C . TYR A 1 247 ? 18.287 -4.790 6.584 1.00 88.06 247 TYR A C 1
ATOM 1989 O O . TYR A 1 247 ? 18.517 -3.824 7.307 1.00 88.06 247 TYR A O 1
ATOM 1997 N N . GLN A 1 248 ? 17.181 -4.898 5.872 1.00 89.81 248 GLN A N 1
ATOM 1998 C CA . GLN A 1 248 ? 16.015 -4.072 6.109 1.00 89.81 248 GLN A CA 1
ATOM 1999 C C . GLN A 1 248 ? 15.193 -4.732 7.211 1.00 89.81 248 GLN A C 1
ATOM 2001 O O . GLN A 1 248 ? 14.880 -5.912 7.109 1.00 89.81 248 GLN A O 1
ATOM 2006 N N . MET A 1 249 ? 14.897 -3.983 8.265 1.00 88.75 249 MET A N 1
ATOM 2007 C CA . MET A 1 249 ? 14.106 -4.421 9.406 1.00 88.75 249 MET A CA 1
ATOM 2008 C C . MET A 1 249 ? 12.806 -3.626 9.451 1.00 88.75 249 MET A C 1
ATOM 2010 O O . MET A 1 249 ? 12.836 -2.394 9.411 1.00 88.75 249 MET A O 1
ATOM 2014 N N . TRP A 1 250 ? 11.692 -4.335 9.557 1.00 91.19 250 TRP A N 1
ATOM 2015 C CA . TRP A 1 250 ? 10.359 -3.797 9.795 1.00 91.19 250 TRP A CA 1
ATOM 2016 C C . TRP A 1 250 ? 9.967 -4.097 11.233 1.00 91.19 250 TRP A C 1
ATOM 2018 O O . TRP A 1 250 ? 10.255 -5.187 11.728 1.00 91.19 250 TRP A O 1
ATOM 2028 N N . VAL A 1 251 ? 9.341 -3.127 11.892 1.00 89.94 251 VAL A N 1
ATOM 2029 C CA . VAL A 1 251 ? 8.895 -3.254 13.280 1.00 89.94 251 VAL A CA 1
ATOM 2030 C C . VAL A 1 251 ? 7.441 -2.811 13.376 1.00 89.94 251 VAL A C 1
ATOM 2032 O O . VAL A 1 251 ? 7.093 -1.708 12.957 1.00 89.94 251 VAL A O 1
ATOM 2035 N N . GLU A 1 252 ? 6.599 -3.666 13.943 1.00 89.12 252 GLU A N 1
ATOM 2036 C CA . GLU A 1 252 ? 5.188 -3.390 14.206 1.00 89.12 252 GLU A CA 1
ATOM 2037 C C . GLU A 1 252 ? 4.908 -3.614 15.690 1.00 89.12 252 GLU A C 1
ATOM 2039 O O . GLU A 1 252 ? 5.109 -4.711 16.207 1.00 89.12 252 GLU A O 1
ATOM 2044 N N . GLU A 1 253 ? 4.481 -2.566 16.394 1.00 87.12 253 GLU A N 1
ATOM 2045 C CA . GLU A 1 253 ? 4.164 -2.654 17.820 1.00 87.12 253 GLU A CA 1
ATOM 2046 C C . 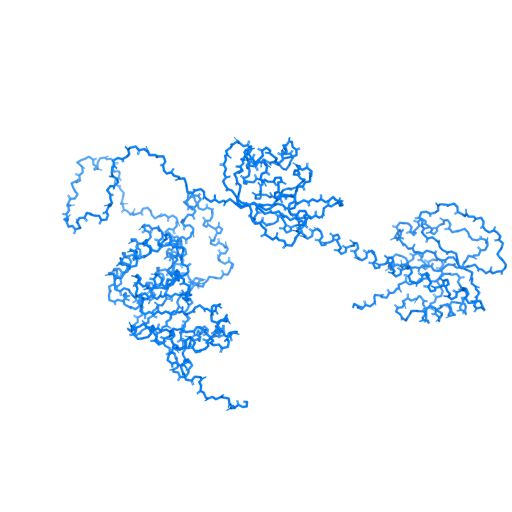GLU A 1 253 ? 2.901 -3.501 18.016 1.00 87.12 253 GLU A C 1
ATOM 2048 O O . GLU A 1 253 ? 1.849 -3.224 17.436 1.00 87.12 253 GLU A O 1
ATOM 2053 N N . LEU A 1 254 ? 3.019 -4.544 18.837 1.00 82.94 254 LEU A N 1
ATOM 2054 C CA . LEU A 1 254 ? 1.880 -5.330 19.278 1.00 82.94 254 LEU A CA 1
ATOM 2055 C C . LEU A 1 254 ? 1.325 -4.682 20.547 1.00 82.94 254 LEU A C 1
ATOM 2057 O O . LEU A 1 254 ? 2.084 -4.480 21.500 1.00 82.94 254 LEU A O 1
ATOM 2061 N N . PRO A 1 255 ? 0.019 -4.375 20.606 1.00 70.38 255 PRO A N 1
ATOM 2062 C CA . PRO A 1 255 ? -0.578 -3.896 21.839 1.00 70.38 255 PRO A CA 1
ATOM 2063 C C . PRO A 1 255 ? -0.409 -4.970 22.918 1.00 70.38 255 PRO A C 1
ATOM 2065 O O . PRO A 1 255 ? -0.872 -6.100 22.769 1.00 70.38 255 PRO A O 1
ATOM 2068 N N . GLN A 1 256 ? 0.284 -4.619 24.001 1.00 56.47 256 GLN A N 1
ATOM 2069 C CA . GLN A 1 256 ? 0.264 -5.418 25.217 1.00 56.47 256 GLN A CA 1
ATOM 2070 C C . GLN A 1 256 ? -1.160 -5.404 25.771 1.00 56.47 256 GLN A C 1
ATOM 2072 O O . GLN A 1 256 ? -1.654 -4.349 26.169 1.00 56.47 256 GLN A O 1
ATOM 2077 N N . ASP A 1 257 ? -1.783 -6.578 25.873 1.00 45.38 257 ASP A N 1
ATOM 2078 C CA . ASP A 1 257 ? -2.779 -6.819 26.913 1.00 45.38 257 ASP A CA 1
ATOM 2079 C C . ASP A 1 257 ? -2.036 -6.712 28.249 1.00 45.38 257 ASP A C 1
ATOM 2081 O O . ASP A 1 257 ? -1.483 -7.683 28.773 1.00 45.38 257 ASP A O 1
ATOM 2085 N N . SER A 1 258 ? -1.938 -5.496 28.779 1.00 37.62 258 SER A N 1
ATOM 2086 C CA . SER A 1 258 ? -1.487 -5.276 30.143 1.00 37.62 258 SER A CA 1
ATOM 2087 C C . SER A 1 258 ? -2.412 -6.076 31.056 1.00 37.62 258 SER A C 1
ATOM 2089 O O . SER A 1 258 ? -3.584 -5.726 31.218 1.00 37.62 258 SER A O 1
ATOM 2091 N N . LYS A 1 259 ? -1.900 -7.172 31.633 1.00 40.06 259 LYS A N 1
ATOM 2092 C CA . LYS A 1 259 ? -2.551 -7.842 32.761 1.00 40.06 259 LYS A CA 1
ATOM 2093 C C . LYS A 1 259 ? -2.856 -6.753 33.797 1.00 40.06 259 LYS A C 1
ATOM 2095 O O . LYS A 1 259 ? -1.932 -6.019 34.147 1.00 40.06 259 LYS A O 1
ATOM 2100 N N . PRO A 1 260 ? -4.108 -6.604 34.254 1.00 39.75 260 PRO A N 1
ATOM 2101 C CA . PRO A 1 260 ? -4.439 -5.566 35.213 1.00 39.75 260 PRO A CA 1
ATOM 2102 C C . PRO A 1 260 ? -3.660 -5.843 36.499 1.00 39.75 260 PRO A C 1
ATOM 2104 O O . PRO A 1 260 ? -3.874 -6.870 37.146 1.00 39.75 260 PRO A O 1
ATOM 2107 N N . GLU A 1 261 ? -2.743 -4.947 36.866 1.00 39.16 261 GLU A N 1
ATOM 2108 C CA . GLU A 1 261 ? -2.280 -4.877 38.246 1.00 39.16 261 GLU A CA 1
ATOM 2109 C C . GLU A 1 261 ? -3.515 -4.676 39.123 1.00 39.16 261 GLU A C 1
ATOM 2111 O O . GLU A 1 261 ? -4.321 -3.761 38.934 1.00 39.16 261 GLU A O 1
ATOM 2116 N N . MET A 1 262 ? -3.703 -5.626 40.032 1.00 36.25 262 MET A N 1
ATOM 2117 C CA . MET A 1 262 ? -4.856 -5.728 40.902 1.00 36.25 262 MET A CA 1
ATOM 2118 C C . MET A 1 262 ? -4.781 -4.615 41.954 1.00 36.25 262 MET A C 1
ATOM 2120 O O . MET A 1 262 ? -4.283 -4.811 43.058 1.00 36.25 262 MET A O 1
ATOM 2124 N N . ILE A 1 263 ? -5.285 -3.430 41.618 1.00 43.88 263 ILE A N 1
ATOM 2125 C CA . ILE A 1 263 ? -5.772 -2.485 42.624 1.00 43.88 263 ILE A CA 1
ATOM 2126 C C . ILE A 1 263 ? -6.933 -3.214 43.324 1.00 43.88 263 ILE A C 1
ATOM 2128 O O . ILE A 1 263 ? -7.795 -3.747 42.615 1.00 43.88 263 ILE A O 1
ATOM 2132 N N . PRO A 1 264 ? -7.009 -3.291 44.668 1.00 42.53 264 PRO A N 1
ATOM 2133 C CA . PRO A 1 264 ? -8.174 -3.847 45.338 1.00 42.53 264 PRO A CA 1
ATOM 2134 C C . PRO A 1 264 ? -9.305 -2.821 45.220 1.00 42.53 264 PRO A C 1
ATOM 2136 O O . PRO A 1 264 ? -9.640 -2.109 46.161 1.00 42.53 264 PRO A O 1
ATOM 2139 N N . VAL A 1 265 ? -9.860 -2.694 44.020 1.00 38.12 265 VAL A N 1
ATOM 2140 C CA . VAL A 1 265 ? -11.102 -1.980 43.783 1.00 38.12 265 VAL A CA 1
ATOM 2141 C C . VAL A 1 265 ? -12.193 -2.991 44.066 1.00 38.12 265 VAL A C 1
ATOM 2143 O O . VAL A 1 265 ? -12.208 -4.088 43.504 1.00 38.12 265 VAL A O 1
ATOM 2146 N N . ALA A 1 266 ? -13.058 -2.632 45.010 1.00 40.34 266 ALA A N 1
ATOM 2147 C CA . ALA A 1 266 ? -14.281 -3.345 45.320 1.00 40.34 266 ALA A CA 1
ATOM 2148 C C . ALA A 1 266 ? -14.923 -3.879 44.035 1.00 40.34 266 ALA A C 1
ATOM 2150 O O . ALA A 1 266 ? -14.981 -3.141 43.051 1.00 40.34 266 ALA A O 1
ATOM 2151 N N . LYS A 1 267 ? -15.362 -5.151 44.070 1.00 40.94 267 LYS A N 1
ATOM 2152 C CA . LYS A 1 267 ? -16.174 -5.826 43.042 1.00 40.94 267 LYS A CA 1
ATOM 2153 C C . LYS A 1 267 ? -16.844 -4.791 42.145 1.00 40.94 267 LYS A C 1
ATOM 2155 O O . LYS A 1 267 ? -17.778 -4.125 42.591 1.00 40.94 267 LYS A O 1
ATOM 2160 N N . SER A 1 268 ? -16.343 -4.641 40.922 1.00 39.72 268 SER A N 1
ATOM 2161 C CA . SER A 1 268 ? -17.009 -3.834 39.915 1.00 39.72 268 SER A CA 1
ATOM 2162 C C . SER A 1 268 ? -18.419 -4.391 39.778 1.00 39.72 268 SER A C 1
ATOM 2164 O O . SER A 1 268 ? -18.614 -5.504 39.287 1.00 39.72 268 SER A O 1
ATOM 2166 N N . LEU A 1 269 ? -19.404 -3.654 40.297 1.00 40.44 269 LEU A N 1
ATOM 2167 C CA . LEU A 1 269 ? -20.794 -3.930 39.987 1.00 40.44 269 LEU A CA 1
ATOM 2168 C C . LEU A 1 269 ? -20.902 -3.851 38.467 1.00 40.44 269 LEU A C 1
ATOM 2170 O O . LEU A 1 269 ? -20.679 -2.796 37.871 1.00 40.44 269 LEU A O 1
ATOM 2174 N N . ASN A 1 270 ? -21.227 -4.976 37.836 1.00 46.25 270 ASN A N 1
ATOM 2175 C CA . ASN A 1 270 ? -21.748 -4.946 36.486 1.00 46.25 270 ASN A CA 1
ATOM 2176 C C . ASN A 1 270 ? -23.031 -4.110 36.537 1.00 46.25 270 ASN A C 1
ATOM 2178 O O . ASN A 1 270 ? -24.034 -4.535 37.098 1.00 46.25 270 ASN A O 1
ATOM 2182 N N . VAL A 1 271 ? -22.992 -2.913 35.949 1.00 48.00 271 VAL A N 1
ATOM 2183 C CA . VAL A 1 271 ? -24.132 -1.977 35.865 1.00 48.00 271 VAL A CA 1
ATOM 2184 C C . VAL A 1 271 ? -25.356 -2.623 35.189 1.00 48.00 271 VAL A C 1
ATOM 2186 O O . VAL A 1 271 ? -26.487 -2.202 35.395 1.00 48.00 271 VAL A O 1
ATOM 2189 N N . TRP A 1 272 ? -25.132 -3.699 34.434 1.00 48.38 272 TRP A N 1
ATOM 2190 C CA . TRP A 1 272 ? -26.144 -4.479 33.724 1.00 48.38 272 TRP A CA 1
ATOM 2191 C C . TRP A 1 272 ? -27.001 -5.400 34.610 1.00 48.38 272 TRP A C 1
ATOM 2193 O O . TRP A 1 272 ? -27.980 -5.940 34.103 1.00 48.38 272 TRP A O 1
ATOM 2203 N N . ASP A 1 273 ? -26.668 -5.554 35.897 1.00 48.19 273 ASP A N 1
ATOM 2204 C CA . ASP A 1 273 ? -27.424 -6.385 36.851 1.00 48.19 273 ASP A CA 1
ATOM 2205 C C . ASP A 1 273 ? -28.367 -5.568 37.763 1.00 48.19 273 ASP A C 1
ATOM 2207 O O . ASP A 1 273 ? -28.941 -6.110 38.707 1.00 48.19 273 ASP A O 1
ATOM 2211 N N . MET A 1 274 ? -28.559 -4.267 37.507 1.00 38.12 274 MET A N 1
ATOM 2212 C CA . MET A 1 274 ? -29.521 -3.454 38.264 1.00 38.12 274 MET A CA 1
ATOM 2213 C C . MET A 1 274 ? -30.930 -3.576 37.657 1.00 38.12 274 MET A C 1
ATOM 2215 O O . MET A 1 274 ? -31.089 -3.354 36.452 1.00 38.12 274 MET A O 1
ATOM 2219 N N . PRO A 1 275 ? -31.968 -3.901 38.452 1.00 35.09 275 PRO A N 1
ATOM 2220 C CA . PRO A 1 275 ? -33.339 -3.914 37.963 1.00 35.09 275 PRO A CA 1
ATOM 2221 C C . PRO A 1 275 ? -33.744 -2.490 37.568 1.00 35.09 275 PRO A C 1
ATOM 2223 O O . PRO A 1 275 ? -33.700 -1.561 38.372 1.00 35.09 275 PRO A O 1
ATOM 2226 N N . MET A 1 276 ? -34.102 -2.315 36.298 1.00 43.88 276 MET A N 1
ATOM 2227 C CA . MET A 1 276 ? -34.623 -1.060 35.762 1.00 43.88 276 MET A CA 1
ATOM 2228 C C . MET A 1 276 ? -36.061 -0.879 36.238 1.00 43.88 276 MET A C 1
ATOM 2230 O O . MET A 1 276 ? -36.969 -1.301 35.538 1.00 43.88 276 MET A O 1
ATOM 2234 N N . GLU A 1 277 ? -36.260 -0.286 37.414 1.00 41.50 277 GLU A N 1
ATOM 2235 C CA . GLU A 1 277 ? -37.526 0.344 37.808 1.00 41.50 277 GLU A CA 1
ATOM 2236 C C . GLU A 1 277 ? -37.358 1.114 39.127 1.00 41.50 277 GLU A C 1
ATOM 2238 O O . GLU A 1 277 ? -37.254 0.516 40.192 1.00 41.50 277 GLU A O 1
ATOM 2243 N N . GLN A 1 278 ? -37.326 2.448 39.044 1.00 36.59 278 GLN A N 1
ATOM 2244 C CA . GLN A 1 278 ? -38.202 3.378 39.772 1.00 36.59 278 GLN A CA 1
ATOM 2245 C C . GLN A 1 278 ? -37.745 4.819 39.504 1.00 36.59 278 GLN A C 1
ATOM 2247 O O . GLN A 1 278 ? -36.570 5.170 39.576 1.00 36.59 278 GLN A O 1
ATOM 2252 N N . SER A 1 279 ? -38.706 5.636 39.087 1.00 43.28 279 SER A N 1
ATOM 2253 C CA . SER A 1 279 ? -38.557 7.053 38.787 1.00 43.28 279 SER A CA 1
ATOM 2254 C C . SER A 1 279 ? -38.317 7.845 40.071 1.00 43.28 279 SER A C 1
ATOM 2256 O O . SER A 1 279 ? -39.279 8.259 40.716 1.00 43.28 279 SER A O 1
ATOM 2258 N N . ASP A 1 280 ? -37.059 8.089 40.425 1.00 36.66 280 ASP A N 1
ATOM 2259 C CA . ASP A 1 280 ? -36.746 8.972 41.544 1.00 36.66 280 ASP A CA 1
ATOM 2260 C C . ASP A 1 280 ? -36.624 10.425 41.079 1.00 36.66 280 ASP A C 1
ATOM 2262 O O . ASP A 1 280 ? -35.692 10.843 40.389 1.00 36.66 280 ASP A O 1
ATOM 2266 N N . THR A 1 281 ? -37.622 11.205 41.493 1.00 41.47 281 THR A N 1
ATOM 2267 C CA . THR A 1 281 ? -37.580 12.659 41.641 1.00 41.47 281 THR A CA 1
ATOM 2268 C C . THR A 1 281 ? -36.264 13.093 42.281 1.00 41.47 281 THR A C 1
ATOM 2270 O O . THR A 1 281 ? -36.025 12.865 43.466 1.00 41.47 281 THR A O 1
ATOM 2273 N N . ILE A 1 282 ? -35.428 13.758 41.489 1.00 42.03 282 ILE A N 1
ATOM 2274 C CA . ILE A 1 282 ? -34.173 14.367 41.926 1.00 42.03 282 ILE A CA 1
ATOM 2275 C C . ILE A 1 282 ? -34.505 15.433 42.982 1.00 42.03 282 ILE A C 1
ATOM 2277 O O . ILE A 1 282 ? -35.099 16.465 42.664 1.00 42.03 282 ILE A O 1
ATOM 2281 N N . GLN A 1 283 ? -34.135 15.201 44.245 1.00 43.50 283 GLN A N 1
ATOM 2282 C CA . GLN A 1 283 ? -34.141 16.255 45.260 1.00 43.50 283 GLN A CA 1
ATOM 2283 C C . GLN A 1 283 ? -33.080 17.292 44.886 1.00 43.50 283 GLN A C 1
ATOM 2285 O O . GLN A 1 283 ? -31.880 17.044 44.981 1.00 43.50 283 GLN A O 1
ATOM 2290 N N . VAL A 1 284 ? -33.536 18.455 44.422 1.00 49.00 284 VAL A N 1
ATOM 2291 C CA . VAL A 1 284 ? -32.667 19.579 44.070 1.00 49.00 284 VAL A CA 1
ATOM 2292 C C . VAL A 1 284 ? -32.099 20.183 45.352 1.00 49.00 284 VAL A C 1
ATOM 2294 O O . VAL A 1 284 ? -32.840 20.546 46.267 1.00 49.00 284 VAL A O 1
ATOM 2297 N N . ASN A 1 285 ? -30.774 20.293 45.407 1.00 40.94 285 ASN A N 1
ATOM 2298 C CA . ASN A 1 285 ? -30.050 20.846 46.542 1.00 40.94 285 ASN A CA 1
ATOM 2299 C C . ASN A 1 285 ? -30.453 22.323 46.762 1.00 40.94 285 ASN A C 1
ATOM 2301 O O . ASN A 1 285 ? -30.433 23.111 45.812 1.00 40.94 285 ASN A O 1
ATOM 2305 N N . PRO A 1 286 ? -30.768 22.756 47.998 1.00 52.66 286 PRO A N 1
ATOM 2306 C CA . PRO A 1 286 ? -31.311 24.092 48.268 1.00 52.66 286 PRO A CA 1
ATOM 2307 C C . PRO A 1 286 ? -30.321 25.247 48.024 1.00 52.66 286 PRO A C 1
ATOM 2309 O O . PRO A 1 286 ? -30.707 26.411 48.113 1.00 52.66 286 PRO A O 1
ATOM 2312 N N . PHE A 1 287 ? -29.069 24.947 47.668 1.00 37.53 287 PHE A N 1
ATOM 2313 C CA . PHE A 1 287 ? -28.020 25.929 47.379 1.00 37.53 287 PHE A CA 1
ATOM 2314 C C . PHE A 1 287 ? -27.670 26.075 45.884 1.00 37.53 287 PHE A C 1
ATOM 2316 O O . PHE A 1 287 ? -26.946 27.008 45.528 1.00 37.53 287 PHE A O 1
ATOM 2323 N N . ASP A 1 288 ? -28.242 25.263 44.983 1.00 53.09 288 ASP A N 1
ATOM 2324 C CA . ASP A 1 288 ? -27.968 25.370 43.533 1.00 53.09 288 ASP A CA 1
ATOM 2325 C C . ASP A 1 288 ? -28.521 26.659 42.901 1.00 53.09 288 ASP A C 1
ATOM 2327 O O . ASP A 1 288 ? -28.021 27.125 41.875 1.00 53.09 288 ASP A O 1
ATOM 2331 N N . ARG A 1 289 ? -29.500 27.308 43.547 1.00 50.38 289 ARG A N 1
ATOM 2332 C CA . ARG A 1 289 ? -30.048 28.609 43.116 1.00 50.38 289 ARG A CA 1
ATOM 2333 C C . ARG A 1 289 ? -29.126 29.806 43.376 1.00 50.38 289 ARG A C 1
ATOM 2335 O O . ARG A 1 289 ? -29.383 30.873 42.831 1.00 50.38 289 ARG A O 1
ATOM 2342 N N . VAL A 1 290 ? -28.088 29.661 44.203 1.00 46.78 290 VAL A N 1
ATOM 2343 C CA . VAL A 1 290 ? -27.197 30.777 44.590 1.00 46.78 290 VAL A CA 1
ATOM 2344 C C . VAL A 1 290 ? -25.870 30.741 43.823 1.00 46.78 290 VAL A C 1
ATOM 2346 O O . VAL A 1 290 ? -25.245 31.779 43.621 1.00 46.78 290 VAL A O 1
ATOM 2349 N N . LEU A 1 291 ? -25.457 29.564 43.340 1.00 45.03 291 LEU A N 1
ATOM 2350 C CA . LEU A 1 291 ? -24.217 29.382 42.572 1.00 45.03 291 LEU A CA 1
ATOM 2351 C C . LEU A 1 291 ? -24.428 29.398 41.052 1.00 45.03 291 LEU A C 1
ATOM 2353 O O . LEU A 1 291 ? -23.476 29.630 40.305 1.00 45.03 291 LEU A O 1
ATOM 2357 N N . SER A 1 292 ? -25.660 29.205 40.578 1.00 40.53 292 SER A N 1
ATOM 2358 C CA . SER A 1 292 ? -25.988 29.357 39.163 1.00 40.53 292 SER A CA 1
ATOM 2359 C C . SER A 1 292 ? -26.382 30.805 38.872 1.00 40.53 292 SER A C 1
ATOM 2361 O O . SER A 1 292 ? -27.454 31.281 39.241 1.00 40.53 292 SER A O 1
ATOM 2363 N N . LYS A 1 293 ? -25.503 31.543 38.183 1.00 39.19 293 LYS A N 1
ATOM 2364 C CA . LYS A 1 293 ? -25.940 32.749 37.476 1.00 39.19 293 LYS A CA 1
ATOM 2365 C C . LYS A 1 293 ? -27.002 32.314 36.471 1.00 39.19 293 LYS A C 1
ATOM 2367 O O . LYS A 1 293 ? -26.718 31.532 35.570 1.00 39.19 293 LYS A O 1
ATOM 2372 N N . SER A 1 294 ? -28.208 32.827 36.662 1.00 40.81 294 SER A N 1
ATOM 2373 C CA . SER A 1 294 ? -29.333 32.744 35.744 1.00 40.81 294 SER A CA 1
ATOM 2374 C C . SER A 1 294 ? -28.911 33.136 34.326 1.00 40.81 294 SER A C 1
ATOM 2376 O O . SER A 1 294 ? -28.686 34.309 34.029 1.00 40.81 294 SER A O 1
ATOM 2378 N N . GLY A 1 295 ? -28.809 32.123 33.478 1.00 34.59 295 GLY A N 1
ATOM 2379 C CA . GLY A 1 295 ? -28.712 32.185 32.031 1.00 34.59 295 GLY A CA 1
ATOM 2380 C C . GLY A 1 295 ? -29.058 30.787 31.538 1.00 34.59 295 GLY A C 1
ATOM 2381 O O . GLY A 1 295 ? -28.440 29.826 31.990 1.00 34.59 295 GLY A O 1
ATOM 2382 N N . ASP A 1 296 ? -30.107 30.683 30.727 1.00 35.50 296 ASP A N 1
ATOM 2383 C CA . ASP A 1 296 ? -30.703 29.444 30.230 1.00 35.50 296 ASP A CA 1
ATOM 2384 C C . ASP A 1 296 ? -29.688 28.315 30.006 1.00 35.50 296 ASP A C 1
ATOM 2386 O O . ASP A 1 296 ? -28.746 28.452 29.224 1.00 35.50 296 ASP A O 1
ATOM 2390 N N . GLN A 1 297 ? -29.918 27.166 30.648 1.00 37.91 297 GLN A N 1
ATOM 2391 C CA . GLN A 1 297 ? -29.306 25.895 30.261 1.00 37.91 297 GLN A CA 1
ATOM 2392 C C . GLN A 1 297 ? -29.881 25.453 28.905 1.00 37.91 297 GLN A C 1
ATOM 2394 O O . GLN A 1 297 ? -30.617 24.476 28.802 1.00 37.91 297 GLN A O 1
ATOM 2399 N N . LYS A 1 298 ? -29.541 26.177 27.837 1.00 37.69 298 LYS A N 1
ATOM 2400 C CA . LYS A 1 298 ? -29.331 25.534 26.544 1.00 37.69 298 LYS A CA 1
ATOM 2401 C C . LYS A 1 298 ? -28.053 24.718 26.697 1.00 37.69 298 LYS A C 1
ATOM 2403 O O . LYS A 1 298 ? -27.070 25.226 27.241 1.00 37.69 298 LYS A O 1
ATOM 2408 N N . TYR A 1 299 ? -28.085 23.452 26.284 1.00 44.38 299 TYR A N 1
ATOM 2409 C CA . TYR A 1 299 ? -26.874 22.656 26.094 1.00 44.38 299 TYR A CA 1
ATOM 2410 C C . TYR A 1 299 ? -25.824 23.564 25.444 1.00 44.38 299 TYR A C 1
ATOM 2412 O O . TYR A 1 299 ? -26.128 24.215 24.446 1.00 44.38 299 TYR A O 1
ATOM 2420 N N . LYS A 1 300 ? -24.635 23.704 26.043 1.00 45.31 300 LYS A N 1
ATOM 2421 C CA . LYS A 1 300 ? -23.529 24.356 25.338 1.00 45.31 300 LYS A CA 1
ATOM 2422 C C . LYS A 1 300 ? -23.242 23.466 24.134 1.00 45.31 300 LYS A C 1
ATOM 2424 O O . LYS A 1 300 ? -22.611 22.431 24.312 1.00 45.31 300 LYS A O 1
ATOM 2429 N N . GLU A 1 301 ? -23.787 23.828 22.977 1.00 56.28 301 GLU A N 1
ATOM 2430 C CA . GLU A 1 301 ? -23.532 23.152 21.710 1.00 56.28 301 GLU A CA 1
ATOM 2431 C C . GLU A 1 301 ? -22.017 23.076 21.539 1.00 56.28 301 GLU A C 1
ATOM 2433 O O . GLU A 1 301 ? -21.319 24.097 21.580 1.00 56.28 301 GLU A O 1
ATOM 2438 N N . THR A 1 302 ? -21.490 21.854 21.466 1.00 68.81 302 THR A N 1
ATOM 2439 C CA . THR A 1 302 ? -20.072 21.672 21.170 1.00 68.81 302 THR A CA 1
ATOM 2440 C C . THR A 1 302 ? -19.821 22.103 19.729 1.00 68.81 302 THR A C 1
ATOM 2442 O O . THR A 1 302 ? -20.723 22.068 18.889 1.00 68.81 302 THR A O 1
ATOM 2445 N N . ASN A 1 303 ? -18.593 22.516 19.404 1.00 72.44 303 ASN A N 1
ATOM 2446 C CA . ASN A 1 303 ? -18.283 22.925 18.026 1.00 72.44 303 ASN A CA 1
ATOM 2447 C C . ASN A 1 303 ? -18.505 21.772 17.029 1.00 72.44 303 ASN A C 1
ATOM 2449 O O . ASN A 1 303 ? -18.762 22.016 15.850 1.00 72.44 303 ASN A O 1
ATOM 2453 N N . VAL A 1 304 ? -18.413 20.528 17.509 1.00 74.12 304 VAL A N 1
ATOM 2454 C CA . VAL A 1 304 ? -18.711 19.318 16.740 1.00 74.12 304 VAL A CA 1
ATOM 2455 C C . VAL A 1 304 ? -20.211 19.180 16.470 1.00 74.12 304 VAL A C 1
ATOM 2457 O O . VAL A 1 304 ? -20.577 18.908 15.329 1.00 74.12 304 VAL A O 1
ATOM 2460 N N . ASP A 1 305 ? -21.077 19.428 17.457 1.00 73.69 305 ASP A N 1
ATOM 2461 C CA . ASP A 1 305 ? -22.537 19.366 17.278 1.00 73.69 305 ASP A CA 1
ATOM 2462 C C . ASP A 1 305 ? -23.031 20.401 16.259 1.00 73.69 305 ASP A C 1
ATOM 2464 O O . ASP A 1 305 ? -23.794 20.063 15.357 1.00 73.69 305 ASP A O 1
ATOM 2468 N N . VAL A 1 306 ? -22.514 21.634 16.329 1.00 79.94 306 VAL A N 1
ATOM 2469 C CA . VAL A 1 306 ? -22.836 22.692 15.352 1.00 79.94 306 VAL A CA 1
ATOM 2470 C C . VAL A 1 306 ? -22.415 22.282 13.938 1.00 79.94 306 VAL A C 1
ATOM 2472 O O . VAL A 1 306 ? -23.111 22.569 12.964 1.00 79.94 306 VAL A O 1
ATOM 2475 N N . MET A 1 307 ? -21.278 21.591 13.806 1.00 79.12 307 MET A N 1
ATOM 2476 C CA . MET A 1 307 ? -20.800 21.100 12.515 1.00 79.12 307 MET A CA 1
ATOM 2477 C C . MET A 1 307 ? -21.648 19.934 11.990 1.00 79.12 307 MET A C 1
ATOM 2479 O O . MET A 1 307 ? -21.891 19.869 10.787 1.00 79.12 307 MET A O 1
ATOM 2483 N N . LEU A 1 308 ? -22.115 19.037 12.865 1.00 80.75 308 LEU A N 1
ATOM 2484 C CA . LEU A 1 308 ? -23.035 17.959 12.493 1.00 80.75 308 LEU A CA 1
ATOM 2485 C C . LEU A 1 308 ? -24.362 18.519 11.970 1.00 80.75 308 LEU A C 1
ATOM 2487 O O . LEU A 1 308 ? -24.828 18.085 10.919 1.00 80.75 308 LEU A O 1
ATOM 2491 N N . ASP A 1 309 ? -24.935 19.505 12.660 1.00 78.06 309 ASP A N 1
ATOM 2492 C CA . ASP A 1 309 ? -26.211 20.117 12.270 1.00 78.06 309 ASP A CA 1
ATOM 2493 C C . ASP A 1 309 ? -26.093 20.899 10.951 1.00 78.06 309 ASP A C 1
ATOM 2495 O O . ASP A 1 309 ? -26.997 20.852 10.110 1.00 78.06 309 ASP A O 1
ATOM 2499 N N . ALA A 1 310 ? -24.956 21.573 10.742 1.00 77.94 310 ALA A N 1
ATOM 2500 C CA . ALA A 1 310 ? -24.660 22.274 9.497 1.00 77.94 310 ALA A CA 1
ATOM 2501 C C . ALA A 1 310 ? -24.517 21.312 8.307 1.00 77.94 310 ALA A C 1
ATOM 2503 O O . ALA A 1 310 ? -25.033 21.601 7.232 1.00 77.94 310 ALA A O 1
ATOM 2504 N N . LEU A 1 311 ? -23.849 20.168 8.499 1.00 80.25 311 LEU A N 1
ATOM 2505 C CA . LEU A 1 311 ? -23.639 19.178 7.438 1.00 80.25 311 LEU A CA 1
ATOM 2506 C C . LEU A 1 311 ? -24.877 18.326 7.146 1.00 80.25 311 LEU A C 1
ATOM 2508 O O . LEU A 1 311 ? -24.992 17.821 6.036 1.00 80.25 311 LEU A O 1
ATOM 2512 N N . GLN A 1 312 ? -25.795 18.163 8.103 1.00 77.00 312 GLN A N 1
ATOM 2513 C CA . GLN A 1 312 ? -27.028 17.396 7.889 1.00 77.00 312 GLN A CA 1
ATOM 2514 C C . GLN A 1 312 ? -27.905 17.993 6.774 1.00 77.00 312 GLN A C 1
ATOM 2516 O O . GLN A 1 312 ? -28.584 17.250 6.074 1.00 77.00 312 GLN A O 1
ATOM 2521 N N . HIS A 1 313 ? -27.886 19.317 6.605 1.00 74.38 313 HIS A N 1
ATOM 2522 C CA . HIS A 1 313 ? -28.711 20.033 5.624 1.00 74.38 313 HIS A CA 1
ATOM 2523 C C . HIS A 1 313 ? -27.907 20.526 4.410 1.00 74.38 313 HIS A C 1
ATOM 2525 O O . HIS A 1 313 ? -28.427 21.299 3.603 1.00 74.38 313 HIS A O 1
ATOM 2531 N N . ASP A 1 314 ? -26.635 20.140 4.300 1.00 75.81 314 ASP A N 1
ATOM 2532 C CA . ASP A 1 314 ? -25.750 20.591 3.228 1.00 75.81 314 ASP A CA 1
ATOM 2533 C C . ASP A 1 314 ? -25.964 19.747 1.961 1.00 75.81 314 ASP A C 1
ATOM 2535 O O . ASP A 1 314 ? -25.939 18.518 2.000 1.00 75.81 314 ASP A O 1
ATOM 2539 N N . GLU A 1 315 ? -26.118 20.397 0.805 1.00 66.44 315 GLU A N 1
ATOM 2540 C CA . GLU A 1 315 ? -26.279 19.723 -0.491 1.00 66.44 315 GLU A CA 1
ATOM 2541 C C . GLU A 1 315 ? -25.037 18.912 -0.901 1.00 66.44 315 GLU A C 1
ATOM 2543 O O . GLU A 1 315 ? -25.122 18.043 -1.773 1.00 66.44 315 GLU A O 1
ATOM 2548 N N . LEU A 1 316 ? -23.879 19.198 -0.295 1.00 71.50 316 LEU A N 1
ATOM 2549 C CA . LEU A 1 316 ? -22.587 18.583 -0.611 1.00 71.50 316 LEU A CA 1
ATOM 2550 C C . LEU A 1 316 ? -22.367 17.212 0.046 1.00 71.50 316 LEU A C 1
ATOM 2552 O O . LEU A 1 316 ? -21.480 16.468 -0.390 1.00 71.50 316 LEU A O 1
ATOM 2556 N N . VAL A 1 317 ? -23.140 16.884 1.084 1.00 77.62 317 VAL A N 1
ATOM 2557 C CA . VAL A 1 317 ? -23.103 15.592 1.775 1.00 77.62 317 VAL A CA 1
ATOM 2558 C C . VAL A 1 317 ? -24.435 14.898 1.531 1.00 77.62 317 VAL A C 1
ATOM 2560 O O . VAL A 1 317 ? -25.449 15.258 2.113 1.00 77.62 317 VAL A O 1
ATOM 2563 N N . GLN A 1 318 ? -24.440 13.900 0.650 1.00 78.62 318 GLN A N 1
ATOM 2564 C CA . GLN A 1 318 ? -25.671 13.215 0.258 1.00 78.62 318 GLN A CA 1
ATOM 2565 C C . GLN A 1 318 ? -25.645 11.746 0.666 1.00 78.62 318 GLN A C 1
ATOM 2567 O O . GLN A 1 318 ? -24.595 11.099 0.705 1.00 78.62 318 GLN A O 1
ATOM 2572 N N . LEU A 1 319 ? -26.825 11.193 0.941 1.00 81.56 319 LEU A N 1
ATOM 2573 C CA . LEU A 1 319 ? -26.998 9.754 1.083 1.00 81.56 319 LEU A CA 1
ATOM 2574 C C . LEU A 1 319 ? -27.030 9.115 -0.306 1.00 81.56 319 LEU A C 1
ATOM 2576 O O . LEU A 1 319 ? -27.967 9.306 -1.081 1.00 81.56 319 LEU A O 1
ATOM 2580 N N . ARG A 1 320 ? -26.018 8.306 -0.622 1.00 82.38 320 ARG A N 1
ATOM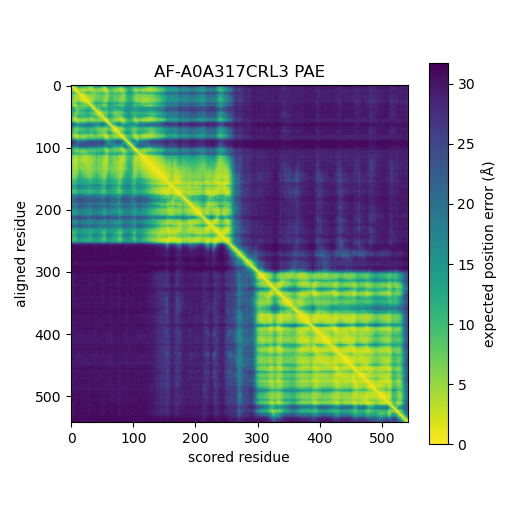 2581 C CA . ARG A 1 320 ? -26.031 7.489 -1.834 1.00 82.38 320 ARG A CA 1
ATOM 2582 C C . ARG A 1 320 ? -26.885 6.258 -1.589 1.00 82.38 320 ARG A C 1
ATOM 2584 O O . ARG A 1 320 ? -26.491 5.342 -0.870 1.00 82.38 320 ARG A O 1
ATOM 2591 N N . GLN A 1 321 ? -28.031 6.238 -2.255 1.00 82.69 321 GLN A N 1
ATOM 2592 C CA . GLN A 1 321 ? -28.968 5.125 -2.245 1.00 82.69 321 GLN A CA 1
ATOM 2593 C C . GLN A 1 321 ? -28.593 4.122 -3.340 1.00 82.69 321 GLN A C 1
ATOM 2595 O O . GLN A 1 321 ? -28.463 4.482 -4.513 1.00 82.69 321 GLN A O 1
ATOM 2600 N N . LYS A 1 322 ? -28.398 2.859 -2.955 1.00 80.81 322 LYS A N 1
ATOM 2601 C CA . LYS A 1 322 ? -28.157 1.747 -3.876 1.00 80.81 322 LYS A CA 1
ATOM 2602 C C . LYS A 1 322 ? -29.247 0.702 -3.721 1.00 80.81 322 LYS A C 1
ATOM 2604 O O . LYS A 1 322 ? -29.292 -0.023 -2.733 1.00 80.81 322 LYS A O 1
ATOM 2609 N N . GLU A 1 323 ? -30.110 0.603 -4.714 1.00 81.00 323 GLU A N 1
ATOM 2610 C CA . GLU A 1 323 ? -31.158 -0.413 -4.751 1.00 81.00 323 GLU A CA 1
ATOM 2611 C C . GLU A 1 323 ? -30.563 -1.796 -5.072 1.00 81.00 323 GLU A C 1
ATOM 2613 O O . GLU A 1 323 ? -29.697 -1.933 -5.951 1.00 81.00 323 GLU A O 1
ATOM 2618 N N . LEU A 1 324 ? -31.034 -2.829 -4.366 1.00 79.50 324 LEU A N 1
ATOM 2619 C CA . LEU A 1 324 ? -30.688 -4.220 -4.656 1.00 79.50 324 LEU A CA 1
ATOM 2620 C C . LEU A 1 324 ? -31.570 -4.760 -5.787 1.00 79.50 324 LEU A C 1
ATOM 2622 O O . LEU A 1 324 ? -32.790 -4.635 -5.745 1.00 79.50 324 LEU A O 1
ATOM 2626 N N . TYR A 1 325 ? -30.960 -5.405 -6.778 1.00 74.62 325 TYR A N 1
ATOM 2627 C CA . TYR A 1 325 ? -31.655 -6.010 -7.917 1.00 74.62 325 TYR A CA 1
ATOM 2628 C C . TYR A 1 325 ? -31.347 -7.500 -8.002 1.00 74.62 325 TYR A C 1
ATOM 2630 O O . TYR A 1 325 ? -30.186 -7.900 -7.893 1.00 74.62 325 TYR A O 1
ATOM 2638 N N . VAL A 1 326 ? -32.376 -8.304 -8.272 1.00 71.94 326 VAL A N 1
ATOM 2639 C CA . VAL A 1 326 ? -32.230 -9.740 -8.539 1.00 71.94 326 VAL A CA 1
ATOM 2640 C C . VAL A 1 326 ? -32.412 -10.020 -10.022 1.00 71.94 326 VAL A C 1
ATOM 2642 O O . VAL A 1 326 ? -33.372 -9.563 -10.651 1.00 71.94 326 VAL A O 1
ATOM 2645 N N . SER A 1 327 ? -31.489 -10.810 -10.576 1.00 62.53 327 SER A N 1
ATOM 2646 C CA . SER A 1 327 ? -31.563 -11.271 -11.963 1.00 62.53 327 SER A CA 1
ATOM 2647 C C . SER A 1 327 ? -32.860 -12.061 -12.184 1.00 62.53 327 SER A C 1
ATOM 2649 O O . SER A 1 327 ? -33.088 -13.082 -11.542 1.00 62.53 327 SER A O 1
ATOM 2651 N N . GLY A 1 328 ? -33.740 -11.551 -13.050 1.00 58.53 328 GLY A N 1
ATOM 2652 C CA . GLY A 1 328 ? -35.028 -12.171 -13.392 1.00 58.53 328 GLY A CA 1
ATOM 2653 C C . GLY A 1 328 ? -36.245 -11.737 -12.560 1.00 58.53 328 GLY A C 1
ATOM 2654 O O . GLY A 1 328 ? -37.362 -11.920 -13.031 1.00 58.53 328 GLY A O 1
ATOM 2655 N N . GLN A 1 329 ? -36.069 -11.127 -11.379 1.00 64.88 329 GLN A N 1
ATOM 2656 C CA . GLN A 1 329 ? -37.184 -10.680 -10.514 1.00 64.88 329 GLN A CA 1
ATOM 2657 C C . GLN A 1 329 ? -37.321 -9.150 -10.410 1.00 64.88 329 GLN A C 1
ATOM 2659 O O . GLN A 1 329 ? -38.384 -8.663 -10.038 1.00 64.88 329 GLN A O 1
ATOM 2664 N N . GLY A 1 330 ? -36.291 -8.387 -10.795 1.00 68.50 330 GLY A N 1
ATOM 2665 C CA . GLY A 1 330 ? -36.323 -6.920 -10.786 1.00 68.50 330 GLY A CA 1
ATOM 2666 C C . GLY A 1 330 ? -35.783 -6.303 -9.492 1.00 68.50 330 GLY A C 1
ATOM 2667 O O . GLY A 1 330 ? -34.979 -6.921 -8.791 1.00 68.50 330 GLY A O 1
ATOM 2668 N N . ALA A 1 331 ? -36.166 -5.052 -9.222 1.00 70.38 331 ALA A N 1
ATOM 2669 C CA . ALA A 1 331 ? -35.742 -4.315 -8.031 1.00 70.38 331 ALA A CA 1
ATOM 2670 C C . ALA A 1 331 ? -36.361 -4.936 -6.772 1.00 70.38 331 ALA A C 1
ATOM 2672 O O . ALA A 1 331 ? -37.572 -5.148 -6.717 1.00 70.38 331 ALA A O 1
ATOM 2673 N N . LEU A 1 332 ? -35.540 -5.204 -5.761 1.00 76.19 332 LEU A N 1
ATOM 2674 C CA . LEU A 1 332 ? -36.014 -5.560 -4.431 1.00 76.19 332 LEU A CA 1
ATOM 2675 C C . LEU A 1 332 ? -36.312 -4.295 -3.623 1.00 76.19 332 LEU A C 1
ATOM 2677 O O . LEU A 1 332 ? -35.709 -3.246 -3.833 1.00 76.19 332 LEU A O 1
ATOM 2681 N N . ASN A 1 333 ? -37.147 -4.433 -2.597 1.00 81.88 333 ASN A N 1
ATOM 2682 C CA . ASN A 1 333 ? -37.449 -3.359 -1.646 1.00 81.88 333 ASN A CA 1
ATOM 2683 C C . ASN A 1 333 ? -36.283 -3.026 -0.689 1.00 81.88 333 ASN A C 1
ATOM 2685 O O . ASN A 1 333 ? -36.492 -2.351 0.314 1.00 81.88 333 ASN A O 1
ATOM 2689 N N . TYR A 1 334 ? -35.069 -3.505 -0.960 1.00 83.06 334 TYR A N 1
ATOM 2690 C CA . TYR A 1 334 ? -33.888 -3.256 -0.140 1.00 83.06 334 TYR A CA 1
ATOM 2691 C C . TYR A 1 334 ? -33.030 -2.147 -0.754 1.00 83.06 334 TYR A C 1
ATOM 2693 O O . TYR A 1 334 ? -32.610 -2.249 -1.911 1.00 83.06 334 TYR A O 1
ATOM 2701 N N . VAL A 1 335 ? -32.721 -1.123 0.041 1.00 83.81 335 VAL A N 1
ATOM 2702 C CA . VAL A 1 335 ? -31.881 0.014 -0.356 1.00 83.81 335 VAL A CA 1
ATOM 2703 C C . VAL A 1 335 ? -30.688 0.106 0.587 1.00 83.81 335 VAL A C 1
ATOM 2705 O O . VAL A 1 335 ? -30.848 0.314 1.784 1.00 83.81 335 VAL A O 1
ATOM 2708 N N . LEU A 1 336 ? -29.479 -0.048 0.057 1.00 84.19 336 LEU A N 1
ATOM 2709 C CA . LEU A 1 336 ? -28.243 0.180 0.798 1.00 84.19 336 LEU A CA 1
ATOM 2710 C C . LEU A 1 336 ? -27.923 1.676 0.819 1.00 84.19 336 LEU A C 1
ATOM 2712 O O . LEU A 1 336 ? -27.856 2.307 -0.239 1.00 84.19 336 LEU A O 1
ATOM 2716 N N . LEU A 1 337 ? -27.720 2.224 2.016 1.00 85.19 337 LEU A N 1
ATOM 2717 C CA . LEU A 1 337 ? -27.359 3.623 2.227 1.00 85.19 337 LEU A CA 1
ATOM 2718 C C . LEU A 1 337 ? -25.891 3.746 2.617 1.00 85.19 337 LEU A C 1
ATOM 2720 O O . LEU A 1 337 ? -25.463 3.190 3.627 1.00 85.19 337 LEU A O 1
ATOM 2724 N N . ASP A 1 338 ? -25.160 4.547 1.848 1.00 82.50 338 ASP A N 1
ATOM 2725 C CA . ASP A 1 338 ? -23.800 4.969 2.168 1.00 82.50 338 ASP A CA 1
ATOM 2726 C C . ASP A 1 338 ? -23.713 6.503 2.171 1.00 82.50 338 ASP A C 1
ATOM 2728 O O . ASP A 1 338 ? -24.426 7.179 1.427 1.00 82.50 338 ASP A O 1
ATOM 2732 N N . LEU A 1 339 ? -22.787 7.057 2.958 1.00 83.19 339 LEU A N 1
ATOM 2733 C CA . LEU A 1 339 ? -22.414 8.468 2.849 1.00 83.19 339 LEU A CA 1
ATOM 2734 C C . LEU A 1 339 ? -21.660 8.725 1.543 1.00 83.19 339 LEU A C 1
ATOM 2736 O O . LEU A 1 339 ? -20.643 8.081 1.272 1.00 83.19 339 LEU A O 1
ATOM 2740 N N . ASP A 1 340 ? -22.113 9.708 0.768 1.00 80.62 340 ASP A N 1
ATOM 2741 C CA . ASP A 1 340 ? -21.394 10.231 -0.387 1.00 80.62 340 ASP A CA 1
ATOM 2742 C C . ASP A 1 340 ? -20.905 11.642 -0.103 1.00 80.62 340 ASP A C 1
ATOM 2744 O O . ASP A 1 340 ? -21.678 12.593 0.006 1.00 80.62 340 ASP A O 1
ATOM 2748 N N . VAL A 1 341 ? -19.588 11.756 0.037 1.00 79.19 341 VAL A N 1
ATOM 2749 C CA . VAL A 1 341 ? -18.908 13.021 0.286 1.00 79.19 341 VAL A CA 1
ATOM 2750 C C . VAL A 1 341 ? -17.893 13.220 -0.821 1.00 79.19 341 VAL A C 1
ATOM 2752 O O . VAL A 1 341 ? -17.027 12.369 -1.052 1.00 79.19 341 VAL A O 1
ATOM 2755 N N . MET A 1 342 ? -17.966 14.367 -1.494 1.00 74.50 342 MET A N 1
ATOM 2756 C CA . MET A 1 342 ? -16.986 14.729 -2.513 1.00 74.50 342 MET A CA 1
ATOM 2757 C C . MET A 1 342 ? -15.567 14.708 -1.917 1.00 74.50 342 MET A C 1
ATOM 2759 O O . MET A 1 342 ? -15.349 15.215 -0.814 1.00 74.50 342 MET A O 1
ATOM 2763 N N . PRO A 1 343 ? -14.565 14.156 -2.625 1.00 75.38 343 PRO A N 1
ATOM 2764 C CA . PRO A 1 343 ? -13.242 13.896 -2.052 1.00 75.38 343 PRO A CA 1
ATOM 2765 C C . PRO A 1 343 ? -12.512 15.167 -1.595 1.00 75.38 343 PRO A C 1
ATOM 2767 O O . PRO A 1 343 ? -11.679 15.111 -0.688 1.00 75.38 343 PRO A O 1
ATOM 2770 N N . ASP A 1 344 ? -12.817 16.309 -2.211 1.00 75.19 344 ASP A N 1
ATOM 2771 C CA . ASP A 1 344 ? -12.250 17.604 -1.836 1.00 75.19 344 ASP A CA 1
ATOM 2772 C C . ASP A 1 344 ? -12.879 18.152 -0.550 1.00 75.19 344 ASP A C 1
ATOM 2774 O O . ASP A 1 344 ? -12.159 18.654 0.315 1.00 75.19 344 ASP A O 1
ATOM 2778 N N . GLU A 1 345 ? -14.190 17.978 -0.373 1.00 73.94 345 GLU A N 1
ATOM 2779 C CA . GLU A 1 345 ? -14.898 18.357 0.855 1.00 73.94 345 GLU A CA 1
ATOM 2780 C C . GLU A 1 345 ? -14.545 17.429 2.014 1.00 73.94 345 GLU A C 1
ATOM 2782 O O . GLU A 1 345 ? -14.253 17.900 3.110 1.00 73.94 345 GLU A O 1
ATOM 2787 N N . PHE A 1 346 ? -14.414 16.124 1.759 1.00 77.38 346 PHE A N 1
ATOM 2788 C CA . PHE A 1 346 ? -13.937 15.167 2.756 1.00 77.38 346 PHE A CA 1
ATOM 2789 C C . PHE A 1 346 ? -12.581 15.595 3.334 1.00 77.38 346 PHE A C 1
ATOM 2791 O O . PHE A 1 346 ? -12.380 15.598 4.548 1.00 77.38 346 PHE A O 1
ATOM 2798 N N . LYS A 1 347 ? -11.642 16.036 2.484 1.00 78.44 347 LYS A N 1
ATOM 2799 C CA . LYS A 1 347 ? -10.346 16.560 2.945 1.00 78.44 347 LYS A CA 1
ATOM 2800 C C . LYS A 1 347 ? -10.503 17.845 3.751 1.00 78.44 347 LYS A C 1
ATOM 2802 O O . LYS A 1 347 ? -9.880 17.957 4.803 1.00 78.44 347 LYS A O 1
ATOM 2807 N N . LYS A 1 348 ? -11.316 18.799 3.290 1.00 79.38 348 LYS A N 1
ATOM 2808 C CA . LYS A 1 348 ? -11.547 20.064 4.006 1.00 79.38 348 LYS A CA 1
ATOM 2809 C C . LYS A 1 348 ? -12.157 19.818 5.385 1.00 79.38 348 LYS A C 1
ATOM 2811 O O . LYS A 1 348 ? -11.574 20.258 6.374 1.00 79.38 348 LYS A O 1
ATOM 2816 N N . ILE A 1 349 ? -13.238 19.047 5.466 1.00 77.94 349 ILE A N 1
ATOM 2817 C CA . ILE A 1 349 ? -13.914 18.684 6.719 1.00 77.94 349 ILE A CA 1
ATOM 2818 C C . ILE A 1 349 ? -12.936 17.990 7.666 1.00 77.94 349 ILE A C 1
ATOM 2820 O O . ILE A 1 349 ? -12.798 18.398 8.815 1.00 77.94 349 ILE A O 1
ATOM 2824 N N . ASN A 1 350 ? -12.146 17.038 7.171 1.00 81.62 350 ASN A N 1
ATOM 2825 C CA . ASN A 1 350 ? -11.142 16.364 7.992 1.00 81.62 350 ASN A CA 1
ATOM 2826 C C . ASN A 1 350 ? -10.032 17.301 8.488 1.00 81.62 350 ASN A C 1
ATOM 2828 O O . ASN A 1 350 ? -9.578 17.168 9.624 1.00 81.62 350 ASN A O 1
ATOM 2832 N N . THR A 1 351 ? -9.614 18.286 7.684 1.00 79.50 351 THR A N 1
ATOM 2833 C CA . THR A 1 351 ? -8.667 19.314 8.149 1.00 79.50 351 THR A CA 1
ATOM 2834 C C . THR A 1 351 ? -9.272 20.264 9.179 1.00 79.50 351 THR A C 1
ATOM 2836 O O . THR A 1 351 ? -8.530 20.783 10.010 1.00 79.50 351 THR A O 1
ATOM 2839 N N . LEU A 1 352 ? -10.587 20.505 9.138 1.00 77.00 352 LEU A N 1
ATOM 2840 C CA . LEU A 1 352 ? -11.295 21.310 10.133 1.00 77.00 352 LEU A CA 1
ATOM 2841 C C . LEU A 1 352 ? -11.461 20.531 11.438 1.00 77.00 352 LEU A C 1
ATOM 2843 O O . LEU A 1 352 ? -11.056 21.034 12.482 1.00 77.00 352 LEU A O 1
ATOM 2847 N N . LEU A 1 353 ? -11.929 19.282 11.366 1.00 76.44 353 LEU A N 1
ATOM 2848 C CA . LEU A 1 353 ? -12.051 18.383 12.515 1.00 76.44 353 LEU A CA 1
ATOM 2849 C C . LEU A 1 353 ? -10.707 18.207 13.231 1.00 76.44 353 LEU A C 1
ATOM 2851 O O . LEU A 1 353 ? -10.637 18.338 14.447 1.00 76.44 353 LEU A O 1
ATOM 2855 N N . GLY A 1 354 ? -9.611 18.014 12.490 1.00 74.00 354 GLY A N 1
ATOM 2856 C CA . GLY A 1 354 ? -8.272 17.885 13.076 1.00 74.00 354 GLY A CA 1
ATOM 2857 C C . GLY A 1 354 ? -7.749 19.148 13.779 1.00 74.00 354 GLY A C 1
ATOM 2858 O O . GLY A 1 354 ? -6.832 19.053 14.591 1.00 74.00 354 GLY A O 1
ATOM 2859 N N . LYS A 1 355 ? -8.314 20.328 13.489 1.00 73.44 355 LYS A N 1
ATOM 2860 C CA . LYS A 1 355 ? -7.974 21.597 14.157 1.00 73.44 355 LYS A CA 1
ATOM 2861 C C . LYS A 1 355 ? -8.836 21.872 15.391 1.00 73.44 355 LYS A C 1
ATOM 2863 O O . LYS A 1 355 ? -8.528 22.805 16.131 1.00 73.44 355 LYS A O 1
ATOM 2868 N N . MET A 1 356 ? -9.905 21.106 15.612 1.00 73.50 356 MET A N 1
ATOM 2869 C CA . MET A 1 356 ? -10.796 21.309 16.751 1.00 73.50 356 MET A CA 1
ATOM 2870 C C . MET A 1 356 ? -10.168 20.769 18.050 1.00 73.50 356 MET A C 1
ATOM 2872 O O . MET A 1 356 ? -9.638 19.654 18.067 1.00 73.50 356 MET A O 1
ATOM 2876 N N . PRO A 1 357 ? -10.252 21.521 19.164 1.00 61.47 357 PRO A N 1
ATOM 2877 C CA . PRO A 1 357 ? -9.631 21.134 20.433 1.00 61.47 357 PRO A CA 1
ATOM 2878 C C . PRO A 1 357 ? -10.227 19.841 21.016 1.00 61.47 357 PRO A C 1
ATOM 2880 O O . PRO A 1 357 ? -9.501 19.031 21.593 1.00 61.47 357 PRO A O 1
ATOM 2883 N N . GLU A 1 358 ? -11.521 19.606 20.804 1.00 64.38 358 GLU A N 1
ATOM 2884 C CA . GLU A 1 358 ? -12.255 18.421 21.272 1.00 64.38 358 GLU A CA 1
ATOM 2885 C C . GLU A 1 358 ? -11.768 17.136 20.579 1.00 64.38 358 GLU A C 1
ATOM 2887 O O . GLU A 1 358 ? -11.460 16.143 21.239 1.00 64.38 358 GLU A O 1
ATOM 2892 N N . VAL A 1 359 ? -11.573 17.186 19.258 1.00 63.16 359 VAL A N 1
ATOM 2893 C CA . VAL A 1 359 ? -11.073 16.058 18.454 1.00 63.16 359 VAL A CA 1
ATOM 2894 C C . VAL A 1 359 ? -9.585 15.801 18.712 1.00 63.16 359 VAL A C 1
ATOM 2896 O O . VAL A 1 359 ? -9.155 14.649 18.757 1.00 63.16 359 VAL A O 1
ATOM 2899 N N . SER A 1 360 ? -8.796 16.855 18.953 1.00 60.62 360 SER A N 1
ATOM 2900 C CA . SER A 1 360 ? -7.381 16.712 19.333 1.00 60.62 360 SER A CA 1
ATOM 2901 C C . SER A 1 360 ? -7.195 16.023 20.691 1.00 60.62 360 SER A C 1
ATOM 2903 O O . SER A 1 360 ? -6.187 15.353 20.914 1.00 60.62 360 SER A O 1
ATOM 2905 N N . SER A 1 361 ? -8.185 16.162 21.578 1.00 60.78 361 SER A N 1
ATOM 2906 C CA . SER A 1 361 ? -8.176 15.599 22.929 1.00 60.78 361 SER A CA 1
ATOM 2907 C C . SER A 1 361 ? -8.653 14.144 22.956 1.00 60.78 361 SER A C 1
ATOM 2909 O O . SER A 1 361 ? -8.176 13.363 23.777 1.00 60.78 361 SER A O 1
ATOM 2911 N N . ASN A 1 362 ? -9.559 13.751 22.053 1.00 66.19 362 ASN A N 1
ATOM 2912 C CA . ASN A 1 362 ? -10.009 12.367 21.924 1.00 66.19 362 ASN A CA 1
ATOM 2913 C C . ASN A 1 362 ? -10.142 11.952 20.443 1.00 66.19 362 ASN A C 1
ATOM 2915 O O . ASN A 1 362 ? -11.163 12.237 19.810 1.00 66.19 362 ASN A O 1
ATOM 2919 N N . PRO A 1 363 ? -9.168 11.203 19.888 1.00 68.94 363 PRO A N 1
ATOM 2920 C CA . PRO A 1 363 ? -9.187 10.795 18.483 1.00 68.94 363 PRO A CA 1
ATOM 2921 C C . PRO A 1 363 ? -10.330 9.823 18.147 1.00 68.94 363 PRO A C 1
ATOM 2923 O O . PRO A 1 363 ? -10.594 9.579 16.974 1.00 68.94 363 PRO A O 1
ATOM 2926 N N . LYS A 1 364 ? -11.033 9.269 19.147 1.00 67.88 364 LYS A N 1
ATOM 2927 C CA . LYS A 1 364 ? -12.209 8.411 18.927 1.00 67.88 364 LYS A CA 1
ATOM 2928 C C . LYS A 1 364 ? -13.393 9.178 18.335 1.00 67.88 364 LYS A C 1
ATOM 2930 O O . LYS A 1 364 ? -14.103 8.624 17.501 1.00 67.88 364 LYS A O 1
ATOM 2935 N N . ILE A 1 365 ? -13.541 10.455 18.693 1.00 70.81 365 ILE A N 1
ATOM 2936 C CA . ILE A 1 365 ? -14.618 11.331 18.202 1.00 70.81 365 ILE A CA 1
ATOM 2937 C C . ILE A 1 365 ? -14.533 11.473 16.677 1.00 70.81 365 ILE A C 1
ATOM 2939 O O . ILE A 1 365 ? -15.548 11.493 15.991 1.00 70.81 365 ILE A O 1
ATOM 2943 N N . TYR A 1 366 ? -13.316 11.475 16.128 1.00 70.25 366 TYR A N 1
ATOM 2944 C CA . TYR A 1 366 ? -13.085 11.549 14.687 1.00 70.25 366 TYR A CA 1
ATOM 2945 C C . TYR A 1 366 ? -13.683 10.358 13.918 1.00 70.25 366 TYR A C 1
ATOM 2947 O O . TYR A 1 366 ? -14.249 10.540 12.843 1.00 70.25 366 TYR A O 1
ATOM 2955 N N . GLY A 1 367 ? -13.576 9.144 14.471 1.00 69.00 367 GLY A N 1
ATOM 2956 C CA . GLY A 1 367 ? -14.159 7.942 13.867 1.00 69.00 367 GLY A CA 1
ATOM 2957 C C . GLY A 1 367 ? -15.681 7.886 14.002 1.00 69.00 367 GLY A C 1
ATOM 2958 O O . GLY A 1 367 ? -16.353 7.410 13.097 1.00 69.00 367 GLY A O 1
ATOM 2959 N N . GLN A 1 368 ? -16.219 8.414 15.103 1.00 77.81 368 GLN A N 1
ATOM 2960 C CA . GLN A 1 368 ? -17.656 8.425 15.396 1.00 77.81 368 GLN A CA 1
ATOM 2961 C C . GLN A 1 368 ? -18.418 9.521 14.644 1.00 77.81 368 GLN A C 1
ATOM 2963 O O . GLN A 1 368 ? -19.603 9.358 14.381 1.00 77.81 368 GLN A O 1
ATOM 2968 N N . PHE A 1 369 ? -17.753 10.623 14.289 1.00 83.69 369 PHE A N 1
ATOM 2969 C CA . PHE A 1 369 ? -18.375 11.781 13.644 1.00 83.69 369 PHE A CA 1
ATOM 2970 C C . PHE A 1 369 ? -19.148 11.407 12.374 1.00 83.69 369 PHE A C 1
ATOM 2972 O O . PHE A 1 369 ? -20.320 11.744 12.226 1.00 83.69 369 PHE A O 1
ATOM 2979 N N . TRP A 1 370 ? -18.500 10.668 11.470 1.00 83.31 370 TRP A N 1
ATOM 2980 C CA . TRP A 1 370 ? -19.111 10.266 10.204 1.00 83.31 370 TRP A CA 1
ATOM 2981 C C . TRP A 1 370 ? -20.236 9.249 10.402 1.00 83.31 370 TRP A C 1
ATOM 2983 O O . TRP A 1 370 ? -21.259 9.339 9.730 1.00 83.31 370 TRP A O 1
ATOM 2993 N N . ASP A 1 371 ? -20.097 8.337 11.365 1.00 84.81 371 ASP A N 1
ATOM 2994 C CA . ASP A 1 371 ? -21.160 7.387 11.696 1.00 84.81 371 ASP A CA 1
ATOM 2995 C C . ASP A 1 371 ? -22.387 8.111 12.274 1.00 84.81 371 ASP A C 1
ATOM 2997 O O . ASP A 1 371 ? -23.515 7.856 11.858 1.00 84.81 371 ASP A O 1
ATOM 3001 N N . GLN A 1 372 ? -22.188 9.064 13.189 1.00 85.94 372 GLN A N 1
ATOM 3002 C CA . GLN A 1 372 ? -23.275 9.868 13.752 1.00 85.94 372 GLN A CA 1
ATOM 3003 C C . GLN A 1 372 ? -23.991 10.690 12.677 1.00 85.94 372 GLN A C 1
ATOM 3005 O O . GLN A 1 372 ? -25.222 10.722 12.660 1.00 85.94 372 GLN A O 1
ATOM 3010 N N . LEU A 1 373 ? -23.241 11.305 11.756 1.00 85.44 373 LEU A N 1
ATOM 3011 C CA . LEU A 1 373 ? -23.808 12.043 10.628 1.00 85.44 373 LEU A CA 1
ATOM 3012 C C . LEU A 1 373 ? -24.635 11.127 9.712 1.00 85.44 373 LEU A C 1
ATOM 3014 O O . LEU A 1 373 ? -25.765 11.475 9.373 1.00 85.44 373 LEU A O 1
ATOM 3018 N N . LEU A 1 374 ? -24.113 9.940 9.370 1.00 88.06 374 LEU A N 1
ATOM 3019 C CA . LEU A 1 374 ? -24.835 8.936 8.582 1.00 88.06 374 LEU A CA 1
ATOM 3020 C C . LEU A 1 374 ? -26.170 8.599 9.246 1.00 88.06 374 LEU A C 1
ATOM 3022 O O . LEU A 1 374 ? -27.216 8.778 8.631 1.00 88.06 374 LEU A O 1
ATOM 3026 N N . TYR A 1 375 ? -26.155 8.160 10.507 1.00 87.94 375 TYR A N 1
ATOM 3027 C CA . TYR A 1 375 ? -27.381 7.748 11.191 1.00 87.94 375 TYR A CA 1
ATOM 3028 C C . TYR A 1 375 ? -28.377 8.899 11.372 1.00 87.94 375 TYR A C 1
ATOM 3030 O O . TYR A 1 375 ? -29.577 8.650 11.271 1.00 87.94 375 TYR A O 1
ATOM 3038 N N . ARG A 1 376 ? -27.927 10.145 11.583 1.00 87.06 376 ARG A N 1
ATOM 3039 C CA . ARG A 1 376 ? -28.825 11.314 11.625 1.00 87.06 376 ARG A CA 1
ATOM 3040 C C . ARG A 1 376 ? -29.537 11.527 10.294 1.00 87.06 376 ARG A C 1
ATOM 3042 O O . ARG A 1 376 ? -30.762 11.594 10.287 1.00 87.06 376 ARG A O 1
ATOM 3049 N N . MET A 1 377 ? -28.797 11.544 9.186 1.00 83.88 377 MET A N 1
ATOM 3050 C CA . MET A 1 377 ? -29.397 11.704 7.860 1.00 83.88 377 MET A CA 1
ATOM 3051 C C . MET A 1 377 ? -30.302 10.528 7.486 1.00 83.88 377 MET A C 1
ATOM 3053 O O . MET A 1 377 ? -31.366 10.742 6.918 1.00 83.88 377 MET A O 1
ATOM 3057 N N . VAL A 1 378 ? -29.933 9.287 7.835 1.00 86.38 378 VAL A N 1
ATOM 3058 C CA . VAL A 1 378 ? -30.809 8.129 7.588 1.00 86.38 378 VAL A CA 1
ATOM 3059 C C . VAL A 1 378 ? -32.106 8.241 8.386 1.00 86.38 378 VAL A C 1
ATOM 3061 O O . VAL A 1 378 ? -33.171 7.939 7.857 1.00 86.38 378 VAL A O 1
ATOM 3064 N N . CYS A 1 379 ? -32.042 8.667 9.650 1.00 84.69 379 CYS A N 1
ATOM 3065 C CA . CYS A 1 379 ? -33.249 8.878 10.446 1.00 84.69 379 CYS A CA 1
ATOM 3066 C C . CYS A 1 379 ? -34.152 9.945 9.819 1.00 84.69 379 CYS A C 1
ATOM 3068 O O . CYS A 1 379 ? -35.366 9.766 9.809 1.00 84.69 379 CYS A O 1
ATOM 3070 N N . ASP A 1 380 ? -33.569 11.023 9.295 1.00 83.75 380 ASP A N 1
ATOM 3071 C CA . ASP A 1 380 ? -34.302 12.110 8.644 1.00 83.75 380 ASP A CA 1
ATOM 3072 C C . ASP A 1 380 ? -34.993 11.632 7.356 1.00 83.75 380 ASP A C 1
ATOM 3074 O O . ASP A 1 380 ? -36.204 11.780 7.192 1.00 83.75 380 ASP A O 1
ATOM 3078 N N . GLU A 1 381 ? -34.255 10.917 6.502 1.00 82.50 381 GLU A N 1
ATOM 3079 C CA . GLU A 1 381 ? -34.787 10.295 5.285 1.00 82.50 381 GLU A CA 1
ATOM 3080 C C . GLU A 1 381 ? -35.931 9.319 5.610 1.00 82.50 381 GLU A C 1
ATOM 3082 O O . GLU A 1 381 ? -37.007 9.381 5.011 1.00 82.50 381 GLU A O 1
ATOM 3087 N N . LEU A 1 382 ? -35.748 8.468 6.626 1.00 82.81 382 LEU A N 1
ATOM 3088 C CA . LEU A 1 382 ? -36.786 7.550 7.095 1.00 82.81 382 LEU A CA 1
ATOM 3089 C C . LEU A 1 382 ? -38.016 8.297 7.608 1.00 82.81 382 LEU A C 1
ATOM 3091 O O . LEU A 1 382 ? -39.138 7.856 7.368 1.00 82.81 382 LEU A O 1
ATOM 3095 N N . LEU A 1 383 ? -37.855 9.418 8.318 1.00 81.94 383 LEU A N 1
ATOM 3096 C CA . LEU A 1 383 ? -38.981 10.223 8.797 1.00 81.94 383 LEU A CA 1
ATOM 3097 C C . LEU A 1 383 ? -39.772 10.836 7.638 1.00 81.94 383 LEU A C 1
ATOM 3099 O O . LEU A 1 383 ? -41.007 10.812 7.693 1.00 81.94 383 LEU A O 1
ATOM 3103 N N . HIS A 1 384 ? -39.088 11.294 6.590 1.00 78.81 384 HIS A N 1
ATOM 3104 C CA . HIS A 1 384 ? -39.693 11.891 5.401 1.00 78.81 384 HIS A CA 1
ATOM 3105 C C . HIS A 1 384 ? -40.292 10.878 4.418 1.00 78.81 384 HIS A C 1
ATOM 3107 O O . HIS A 1 384 ? -41.171 11.242 3.630 1.00 78.81 384 HIS A O 1
ATOM 3113 N N . GLU A 1 385 ? -39.900 9.606 4.483 1.00 75.38 385 GLU A N 1
ATOM 3114 C CA . GLU A 1 385 ? -40.431 8.611 3.561 1.00 75.38 385 GLU A CA 1
ATOM 3115 C C . GLU A 1 385 ? -41.895 8.227 3.857 1.00 75.38 385 GLU A C 1
ATOM 3117 O O . GLU A 1 385 ? -42.315 8.031 5.005 1.00 75.38 385 GLU A O 1
ATOM 3122 N N . SER A 1 386 ? -42.686 8.123 2.785 1.00 63.56 386 SER A N 1
ATOM 3123 C CA . SER A 1 386 ? -44.112 7.774 2.811 1.00 63.56 386 SER A CA 1
ATOM 3124 C C . SER A 1 386 ? -44.397 6.293 2.535 1.00 63.56 386 SER A C 1
ATOM 3126 O O . SER A 1 386 ? -45.480 5.811 2.867 1.00 63.56 386 SER A O 1
ATOM 3128 N N . SER A 1 387 ? -43.447 5.566 1.938 1.00 69.88 387 SER A N 1
ATOM 3129 C CA . SER A 1 387 ? -43.590 4.142 1.633 1.00 69.88 387 SER A CA 1
ATOM 3130 C C . SER A 1 387 ? -43.251 3.294 2.850 1.00 69.88 387 SER A C 1
ATOM 3132 O O . SER A 1 387 ? -42.206 3.481 3.461 1.00 69.88 387 SER A O 1
ATOM 3134 N N . ASN A 1 388 ? -44.107 2.323 3.181 1.00 69.00 388 ASN A N 1
ATOM 3135 C CA . ASN A 1 388 ? -43.837 1.406 4.288 1.00 69.00 388 ASN A CA 1
ATOM 3136 C C . ASN A 1 388 ? -43.149 0.100 3.882 1.00 69.00 388 ASN A C 1
ATOM 3138 O O . ASN A 1 388 ? -42.841 -0.723 4.745 1.00 69.00 388 ASN A O 1
ATOM 3142 N N . GLU A 1 389 ? -42.931 -0.105 2.585 1.00 74.81 389 GLU A N 1
ATOM 3143 C CA . GLU A 1 389 ? -42.475 -1.388 2.050 1.00 74.81 389 GLU A CA 1
ATOM 3144 C C . GLU A 1 389 ? -40.958 -1.477 1.883 1.00 74.81 389 GLU A C 1
ATOM 3146 O O . GLU A 1 389 ? -40.436 -2.584 1.737 1.00 74.81 389 GLU A O 1
ATOM 3151 N N . ARG A 1 390 ? -40.250 -0.340 1.905 1.00 81.75 390 ARG A N 1
ATOM 3152 C CA . ARG A 1 390 ? -38.800 -0.288 1.706 1.00 81.75 390 ARG A CA 1
ATOM 3153 C C . ARG A 1 390 ? -38.037 -0.559 2.997 1.00 81.75 390 ARG A C 1
ATOM 3155 O O . ARG A 1 390 ? -38.433 -0.134 4.078 1.00 81.75 390 ARG A O 1
ATOM 3162 N N . VAL A 1 391 ? -36.933 -1.286 2.865 1.00 85.50 391 VAL A N 1
ATOM 3163 C CA . VAL A 1 391 ? -36.015 -1.620 3.951 1.00 85.50 391 VAL A CA 1
ATOM 3164 C C . VAL A 1 391 ? -34.648 -1.025 3.640 1.00 85.50 391 VAL A C 1
ATOM 3166 O O . VAL A 1 391 ? -34.028 -1.353 2.627 1.00 85.50 391 VAL A O 1
ATOM 3169 N N . TYR A 1 392 ? -34.164 -0.180 4.538 1.00 87.94 392 TYR A N 1
ATOM 3170 C CA . TYR A 1 392 ? -32.881 0.494 4.432 1.00 87.94 392 TYR A CA 1
ATOM 3171 C C . TYR A 1 392 ? -31.805 -0.282 5.164 1.00 87.94 392 TYR A C 1
ATOM 3173 O O . TYR A 1 392 ? -31.899 -0.529 6.365 1.00 87.94 392 TYR A O 1
ATOM 3181 N N . LEU A 1 393 ? -30.771 -0.655 4.426 1.00 88.62 393 LEU A N 1
ATOM 3182 C CA . LEU A 1 393 ? -29.585 -1.317 4.938 1.00 88.62 393 LEU A CA 1
ATOM 3183 C C . LEU A 1 393 ? -28.545 -0.246 5.266 1.00 88.62 393 LEU A C 1
ATOM 3185 O O . LEU A 1 393 ? -28.141 0.510 4.382 1.00 88.62 393 LEU A O 1
ATOM 3189 N N . VAL A 1 394 ? -28.100 -0.199 6.520 1.00 90.00 394 VAL A N 1
ATOM 3190 C CA . VAL A 1 394 ? -27.058 0.733 6.977 1.00 90.00 394 VAL A CA 1
ATOM 3191 C C . VAL A 1 394 ? -25.955 -0.040 7.670 1.00 90.00 394 VAL A C 1
ATOM 3193 O O . VAL A 1 394 ? -26.225 -0.885 8.524 1.00 90.00 394 VAL A O 1
ATOM 3196 N N . ASN A 1 395 ? -24.707 0.253 7.314 1.00 89.88 395 ASN A N 1
ATOM 3197 C CA . ASN A 1 395 ? -23.559 -0.410 7.912 1.00 89.88 395 ASN A CA 1
ATOM 3198 C C . ASN A 1 395 ? -23.352 0.042 9.368 1.00 89.88 395 ASN A C 1
ATOM 3200 O O . ASN A 1 395 ? -23.376 1.234 9.686 1.00 89.88 395 ASN A O 1
ATOM 3204 N N . LEU A 1 396 ? -23.133 -0.915 10.265 1.00 88.62 396 LEU A N 1
ATOM 3205 C CA . LEU A 1 396 ? -22.816 -0.666 11.662 1.00 88.62 396 LEU A CA 1
ATOM 3206 C C . LEU A 1 396 ? -21.311 -0.828 11.871 1.00 88.62 396 LEU A C 1
ATOM 3208 O O . LEU A 1 396 ? -20.777 -1.939 11.888 1.00 88.62 396 LEU A O 1
ATOM 3212 N N . SER A 1 397 ? -20.626 0.300 12.045 1.00 86.31 397 SER A N 1
ATOM 3213 C CA . SER A 1 397 ? -19.179 0.315 12.217 1.00 86.31 397 SER A CA 1
ATOM 3214 C C . SER A 1 397 ? -18.742 -0.348 13.530 1.00 86.31 397 SER A C 1
ATOM 3216 O O . SER A 1 397 ? -19.445 -0.358 14.547 1.00 86.31 397 SER A O 1
ATOM 3218 N N . VAL A 1 398 ? -17.509 -0.857 13.537 1.00 83.31 398 VAL A N 1
ATOM 3219 C CA . VAL A 1 398 ? -16.885 -1.420 14.744 1.00 83.31 398 VAL A CA 1
ATOM 3220 C C . VAL A 1 398 ? -16.718 -0.354 15.832 1.00 83.31 398 VAL A C 1
ATOM 3222 O O . VAL A 1 398 ? -16.846 -0.671 17.013 1.00 83.31 398 VAL A O 1
ATOM 3225 N N . GLY A 1 399 ? -16.471 0.903 15.442 1.00 80.50 399 GLY A N 1
ATOM 3226 C CA . GLY A 1 399 ? -16.331 2.027 16.371 1.00 80.50 399 GLY A CA 1
ATOM 3227 C C . GLY A 1 399 ? -17.599 2.245 17.193 1.00 80.50 399 GLY A C 1
ATOM 3228 O O . GLY A 1 399 ? -17.521 2.328 18.421 1.00 80.50 399 GLY A O 1
ATOM 3229 N N . MET A 1 400 ? -18.760 2.217 16.531 1.00 81.12 400 MET A N 1
ATOM 3230 C CA . MET A 1 400 ? -20.067 2.354 17.178 1.00 81.12 400 MET A CA 1
ATOM 3231 C C . MET A 1 400 ? -20.375 1.190 18.122 1.00 81.12 400 MET A C 1
ATOM 3233 O O . MET A 1 400 ? -20.901 1.419 19.201 1.00 81.12 400 MET A O 1
ATOM 3237 N N . ILE A 1 401 ? -20.014 -0.049 17.768 1.00 83.44 401 ILE A N 1
ATOM 3238 C CA . ILE A 1 401 ? -20.267 -1.228 18.621 1.00 83.44 401 ILE A CA 1
ATOM 3239 C C . ILE A 1 401 ? -19.414 -1.202 19.897 1.00 83.44 401 ILE A C 1
ATOM 3241 O O . ILE A 1 401 ? -19.855 -1.662 20.950 1.00 83.44 401 ILE A O 1
ATOM 3245 N N . THR A 1 402 ? -18.177 -0.706 19.813 1.00 81.56 402 THR A N 1
ATOM 3246 C CA . THR A 1 402 ? -17.257 -0.705 20.962 1.00 81.56 402 THR A CA 1
ATOM 3247 C C . THR A 1 402 ? -17.559 0.367 22.001 1.00 81.56 402 THR A C 1
ATOM 3249 O O . THR A 1 402 ? -17.144 0.218 23.150 1.00 81.56 402 THR A O 1
ATOM 3252 N N . ASP A 1 403 ? -18.246 1.439 21.613 1.00 81.62 403 ASP A N 1
ATOM 3253 C CA . ASP A 1 403 ? -18.479 2.589 22.476 1.00 81.62 403 ASP A CA 1
ATOM 3254 C C . ASP A 1 403 ? -19.891 2.597 23.071 1.00 81.62 403 ASP A C 1
ATOM 3256 O O . ASP A 1 403 ? -20.896 2.622 22.363 1.00 81.62 403 ASP A O 1
ATOM 3260 N N . THR A 1 404 ? -19.978 2.617 24.400 1.00 80.19 404 THR A N 1
ATOM 3261 C CA . THR A 1 404 ? -21.261 2.541 25.108 1.00 80.19 404 THR A CA 1
ATOM 3262 C C . THR A 1 404 ? -22.112 3.790 24.925 1.00 80.19 404 THR A C 1
ATOM 3264 O O . THR A 1 404 ? -23.335 3.680 24.841 1.00 80.19 404 THR A O 1
ATOM 3267 N N . GLU A 1 405 ? -21.493 4.971 24.859 1.00 81.94 405 GLU A N 1
ATOM 3268 C CA . GLU A 1 405 ? -22.222 6.233 24.689 1.00 81.94 405 GLU A CA 1
ATOM 3269 C C . GLU A 1 405 ? -22.880 6.292 23.310 1.00 81.94 405 GLU A C 1
ATOM 3271 O O . GLU A 1 405 ? -24.076 6.575 23.208 1.00 81.94 405 GLU A O 1
ATOM 3276 N N . SER A 1 406 ? -22.141 5.904 22.269 1.00 82.38 406 SER A N 1
ATOM 3277 C CA . SER A 1 406 ? -22.638 5.816 20.895 1.00 82.38 406 SER A CA 1
ATOM 3278 C C . SER A 1 406 ? -23.774 4.803 20.726 1.00 82.38 406 SER A C 1
ATOM 3280 O O . SER A 1 406 ? -24.768 5.107 20.066 1.00 82.38 406 SER A O 1
ATOM 3282 N N . VAL A 1 407 ? -23.688 3.623 21.357 1.00 85.88 407 VAL A N 1
ATOM 3283 C CA . VAL A 1 407 ? -24.782 2.629 21.337 1.00 85.88 407 VAL A CA 1
ATOM 3284 C C . VAL A 1 407 ? -26.036 3.176 22.012 1.00 85.88 407 VAL A C 1
ATOM 3286 O O . VAL A 1 407 ? -27.135 3.021 21.482 1.00 85.88 407 VAL A O 1
ATOM 3289 N N . MET A 1 408 ? -25.893 3.830 23.168 1.00 83.94 408 MET A N 1
ATOM 3290 C CA . MET A 1 408 ? -27.031 4.413 23.884 1.00 83.94 408 MET A CA 1
ATOM 3291 C C . MET A 1 408 ? -27.645 5.588 23.122 1.00 83.94 408 MET A C 1
ATOM 3293 O O . MET A 1 408 ? -28.866 5.746 23.124 1.00 83.94 408 MET A O 1
ATOM 3297 N N . TRP A 1 409 ? -26.819 6.398 22.460 1.00 87.38 409 TRP A N 1
ATOM 3298 C CA . TRP A 1 409 ? -27.274 7.456 21.566 1.00 87.38 409 TRP A CA 1
ATOM 3299 C C . TRP A 1 409 ? -28.068 6.883 20.388 1.00 87.38 409 TRP A C 1
ATOM 3301 O O . TRP A 1 409 ? -29.211 7.289 20.177 1.00 87.38 409 TRP A O 1
ATOM 3311 N N . LEU A 1 410 ? -27.526 5.876 19.692 1.00 85.94 410 LEU A N 1
ATOM 3312 C CA . LEU A 1 410 ? -28.211 5.211 18.584 1.00 85.94 410 LEU A CA 1
ATOM 3313 C C . LEU A 1 410 ? -29.522 4.576 19.055 1.00 85.94 410 LEU A C 1
ATOM 3315 O O . LEU A 1 410 ? -30.557 4.759 18.428 1.00 85.94 410 LEU A O 1
ATOM 3319 N N . PHE A 1 411 ? -29.517 3.896 20.199 1.00 85.75 411 PHE A N 1
ATOM 3320 C CA . PHE A 1 411 ? -30.725 3.310 20.771 1.00 85.75 411 PHE A CA 1
ATOM 3321 C C . PHE A 1 411 ? -31.813 4.362 21.041 1.00 85.75 411 PHE A C 1
ATOM 3323 O O . PHE A 1 411 ? -32.966 4.148 20.670 1.00 85.75 411 PHE A O 1
ATOM 3330 N N . LYS A 1 412 ? -31.462 5.518 21.623 1.00 85.88 412 LYS A N 1
ATOM 3331 C CA . LYS A 1 412 ? -32.405 6.635 21.820 1.00 85.88 412 LYS A CA 1
ATOM 3332 C C . LYS A 1 412 ? -32.939 7.167 20.489 1.00 85.88 412 LYS A C 1
ATOM 3334 O O . LYS A 1 412 ? -34.140 7.387 20.373 1.00 85.88 412 LYS A O 1
ATOM 3339 N N . MET A 1 413 ? -32.076 7.326 19.486 1.00 83.25 413 MET A N 1
ATOM 3340 C CA . MET A 1 413 ? -32.478 7.752 18.140 1.00 83.25 413 MET A CA 1
ATOM 3341 C C . MET A 1 413 ? -33.471 6.770 17.506 1.00 83.25 413 MET A C 1
ATOM 3343 O O . MET A 1 413 ? -34.518 7.177 17.009 1.00 83.25 413 MET A O 1
ATOM 3347 N N . LEU A 1 414 ? -33.209 5.466 17.606 1.00 84.19 414 LEU A N 1
ATOM 3348 C CA . LEU A 1 414 ? -34.102 4.426 17.088 1.00 84.19 414 LEU A CA 1
ATOM 3349 C C . LEU A 1 414 ? -35.443 4.384 17.832 1.00 84.19 414 LEU A C 1
ATOM 3351 O O . LEU A 1 414 ? -36.483 4.152 17.217 1.00 84.19 414 LEU A O 1
ATOM 3355 N N . GLN A 1 415 ? -35.453 4.665 19.138 1.00 83.81 415 GLN A N 1
ATOM 3356 C CA . GLN A 1 415 ? -36.696 4.788 19.902 1.00 83.81 415 GLN A CA 1
ATOM 3357 C C . GLN A 1 415 ? -37.569 5.962 19.435 1.00 83.81 415 GLN A C 1
ATOM 3359 O O . GLN A 1 415 ? -38.797 5.850 19.472 1.00 83.81 415 GLN A O 1
ATOM 3364 N N . LEU A 1 416 ? -36.969 7.062 18.966 1.00 83.00 416 LEU A N 1
ATOM 3365 C CA . LEU A 1 416 ? -37.717 8.195 18.407 1.00 83.00 416 LEU A CA 1
ATOM 3366 C C . LEU A 1 416 ? -38.435 7.823 17.100 1.00 83.00 416 LEU A C 1
ATOM 3368 O O . LEU A 1 416 ? -39.546 8.299 16.868 1.00 83.00 416 LEU A O 1
ATOM 3372 N N . LEU A 1 417 ? -37.859 6.920 16.297 1.00 78.94 417 LEU A N 1
ATOM 3373 C CA . LEU A 1 417 ? -38.446 6.442 15.036 1.00 78.94 417 LEU A CA 1
ATOM 3374 C C . LEU A 1 417 ? -39.677 5.533 15.226 1.00 78.94 417 LEU A C 1
ATOM 3376 O O . LEU A 1 417 ? -40.453 5.346 14.285 1.00 78.94 417 LEU A O 1
ATOM 3380 N N . LYS A 1 418 ? -39.894 4.985 16.431 1.00 77.19 418 LYS A N 1
ATOM 3381 C CA . LYS A 1 418 ? -41.035 4.120 16.800 1.00 77.19 418 LYS A CA 1
ATOM 3382 C C . LYS A 1 418 ? -41.324 3.020 15.767 1.00 77.19 418 LYS A C 1
ATOM 3384 O O . LYS A 1 418 ? -40.600 2.041 15.710 1.00 77.19 418 LYS A O 1
ATOM 3389 N N . SER A 1 419 ? -42.391 3.150 14.971 1.00 74.44 419 SER A N 1
ATOM 3390 C CA . SER A 1 419 ? -42.830 2.135 14.003 1.00 74.44 419 SER A CA 1
ATOM 3391 C C . SER A 1 419 ? -41.938 2.046 12.765 1.00 74.44 419 SER A C 1
ATOM 3393 O O . SER A 1 419 ? -41.933 1.013 12.099 1.00 74.44 419 SER A O 1
ATOM 3395 N N . LYS A 1 420 ? -41.183 3.107 12.453 1.00 80.50 420 LYS A N 1
ATOM 3396 C CA . LYS A 1 420 ? -40.290 3.147 11.289 1.00 80.50 420 LYS A CA 1
ATOM 3397 C C . LYS A 1 420 ? -38.969 2.408 11.523 1.00 80.50 420 LYS A C 1
ATOM 3399 O O . LYS A 1 420 ? -38.284 2.084 10.562 1.00 80.50 420 LYS A O 1
ATOM 3404 N N . SER A 1 421 ? -38.631 2.049 12.765 1.00 79.75 421 SER A N 1
ATOM 3405 C CA . SER A 1 421 ? -37.414 1.274 13.060 1.00 79.75 421 SER A CA 1
ATOM 3406 C C . SER A 1 421 ? -37.396 -0.104 12.382 1.00 79.75 421 SER A C 1
ATOM 3408 O O . SER A 1 421 ? -36.328 -0.627 12.088 1.00 79.75 421 SER A O 1
ATOM 3410 N N . ILE A 1 422 ? -38.568 -0.660 12.054 1.00 83.38 422 ILE A N 1
ATOM 3411 C CA . ILE A 1 422 ? -38.718 -1.945 11.350 1.00 83.38 422 ILE A CA 1
ATOM 3412 C C . ILE A 1 422 ? -38.188 -1.873 9.906 1.00 83.38 422 ILE A C 1
ATOM 3414 O O . ILE A 1 422 ? -37.776 -2.893 9.346 1.00 83.38 422 ILE A O 1
ATOM 3418 N N . GLN A 1 423 ? -38.199 -0.678 9.306 1.00 85.00 423 GLN A N 1
ATOM 3419 C CA . GLN A 1 423 ? -37.657 -0.419 7.969 1.00 85.00 423 GLN A CA 1
ATOM 3420 C C . GLN A 1 423 ? -36.137 -0.281 7.991 1.00 85.00 423 GLN A C 1
ATOM 3422 O O . GLN A 1 423 ? -35.511 -0.378 6.943 1.00 85.00 423 GLN A O 1
ATOM 3427 N N . LEU A 1 424 ? -35.525 -0.095 9.161 1.00 87.94 424 LEU A N 1
ATOM 3428 C CA . LEU A 1 424 ? -34.080 -0.035 9.289 1.00 87.94 424 LEU A CA 1
ATOM 3429 C C . LEU A 1 424 ? -33.513 -1.428 9.581 1.00 87.94 424 LEU A C 1
ATOM 3431 O O . LEU A 1 424 ? -33.855 -2.089 10.568 1.00 87.94 424 LEU A O 1
ATOM 3435 N N . MET A 1 425 ? -32.598 -1.860 8.722 1.00 90.00 425 MET A N 1
ATOM 3436 C CA . MET A 1 425 ? -31.831 -3.084 8.878 1.00 90.00 425 MET A CA 1
ATOM 3437 C C . MET A 1 425 ? -30.356 -2.743 9.079 1.00 90.00 425 MET A C 1
ATOM 3439 O O . MET A 1 425 ? -29.707 -2.146 8.220 1.00 90.00 425 MET A O 1
ATOM 3443 N N . LEU A 1 426 ? -29.821 -3.139 10.231 1.00 91.19 426 LEU A N 1
ATOM 3444 C CA . LEU A 1 426 ? -28.432 -2.889 10.595 1.00 91.19 426 LEU A CA 1
ATOM 3445 C C . LEU A 1 426 ? -27.547 -3.990 10.022 1.00 91.19 426 LEU A C 1
ATOM 3447 O O . LEU A 1 426 ? -27.720 -5.169 10.334 1.00 91.19 426 LEU A O 1
ATOM 3451 N N . LEU A 1 427 ? -26.599 -3.596 9.185 1.00 90.69 427 LEU A N 1
ATOM 3452 C CA . LEU A 1 427 ? -25.668 -4.486 8.518 1.00 90.69 427 LEU A CA 1
ATOM 3453 C C . LEU A 1 427 ? -24.378 -4.568 9.334 1.00 90.69 427 LEU A C 1
ATOM 3455 O O . LEU A 1 427 ? -23.708 -3.566 9.561 1.00 90.69 427 LEU A O 1
ATOM 3459 N N . VAL A 1 428 ? -24.051 -5.767 9.804 1.00 91.31 428 VAL A N 1
ATOM 3460 C CA . VAL A 1 428 ? -22.889 -6.037 10.655 1.00 91.31 428 VAL A CA 1
ATOM 3461 C C . VAL A 1 428 ? -21.912 -6.911 9.884 1.00 91.31 428 VAL A C 1
ATOM 3463 O O . VAL A 1 428 ? -22.301 -7.927 9.311 1.00 91.31 428 VAL A O 1
ATOM 3466 N N . ASP A 1 429 ? -20.637 -6.536 9.876 1.00 89.38 429 ASP A N 1
ATOM 3467 C CA . ASP A 1 429 ? -19.595 -7.364 9.268 1.00 89.38 429 ASP A C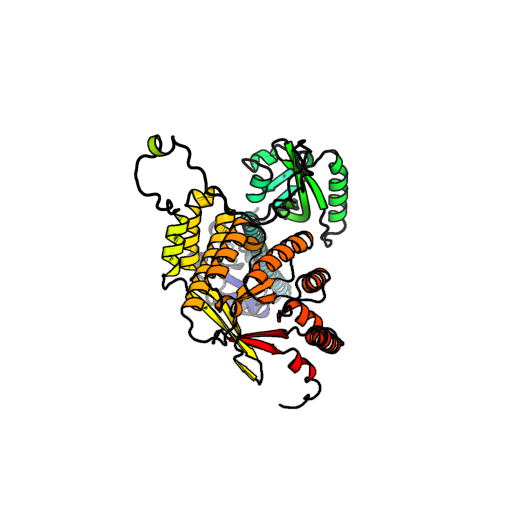A 1
ATOM 3468 C C . ASP A 1 429 ? -19.470 -8.705 10.013 1.00 89.38 429 ASP A C 1
ATOM 3470 O O . ASP A 1 429 ? -19.411 -8.747 11.244 1.00 89.38 429 ASP A O 1
ATOM 3474 N N . ALA A 1 430 ? -19.451 -9.818 9.284 1.00 86.69 430 ALA A N 1
ATOM 3475 C CA . ALA A 1 430 ? -19.290 -11.140 9.864 1.00 86.69 430 ALA A CA 1
ATOM 3476 C C . ALA A 1 430 ? -17.833 -11.444 10.260 1.00 86.69 430 ALA A C 1
ATOM 3478 O O . ALA A 1 430 ? -17.598 -12.307 11.114 1.00 86.69 430 ALA A O 1
ATOM 3479 N N . GLN A 1 431 ? -16.854 -10.725 9.698 1.00 85.38 431 GLN A N 1
ATOM 3480 C CA . GLN A 1 431 ? -15.420 -10.916 9.942 1.00 85.38 431 GLN A CA 1
ATOM 3481 C C . GLN A 1 431 ? -14.907 -10.108 11.155 1.00 85.38 431 GLN A C 1
ATOM 3483 O O . GLN A 1 431 ? -13.937 -9.357 11.082 1.00 85.38 431 GLN A O 1
ATOM 3488 N N . ILE A 1 432 ? -15.547 -10.267 12.318 1.00 84.25 432 ILE A N 1
ATOM 3489 C CA . ILE A 1 432 ? -15.158 -9.568 13.560 1.00 84.25 432 ILE A CA 1
ATOM 3490 C C . ILE A 1 432 ? -14.214 -10.432 14.406 1.00 84.25 432 ILE A C 1
ATOM 3492 O O . ILE A 1 432 ? -14.374 -11.641 14.505 1.00 84.25 432 ILE A O 1
ATOM 3496 N N . SER A 1 433 ? -13.255 -9.821 15.109 1.00 81.31 433 SER A N 1
ATOM 3497 C CA . SER A 1 433 ? -12.384 -10.539 16.052 1.00 81.31 433 SER A CA 1
ATOM 3498 C C . SER A 1 433 ? -13.176 -11.324 17.113 1.00 81.31 433 SER A C 1
ATOM 3500 O O . SER A 1 433 ? -14.066 -10.775 17.766 1.00 81.31 433 SER A O 1
ATOM 3502 N N . MET A 1 434 ? -12.782 -12.578 17.368 1.00 77.62 434 MET A N 1
ATOM 3503 C CA . MET A 1 434 ? -13.488 -13.508 18.269 1.00 77.62 434 MET A CA 1
ATOM 3504 C C . MET A 1 434 ? -13.777 -12.926 19.667 1.00 77.62 434 MET A C 1
ATOM 3506 O O . MET A 1 434 ? -14.847 -13.149 20.233 1.00 77.62 434 MET A O 1
ATOM 3510 N N . ASN A 1 435 ? -12.859 -12.111 20.198 1.00 79.88 435 ASN A N 1
ATOM 3511 C CA . ASN A 1 435 ? -12.972 -11.483 21.521 1.00 79.88 435 ASN A CA 1
ATOM 3512 C C . ASN A 1 435 ? -14.134 -10.479 21.627 1.00 79.88 435 ASN A C 1
ATOM 3514 O O . ASN A 1 435 ? -14.617 -10.210 22.726 1.00 79.88 435 ASN A O 1
ATOM 3518 N N . ARG A 1 436 ? -14.592 -9.919 20.501 1.00 81.62 436 ARG A N 1
ATOM 3519 C CA . ARG A 1 436 ? -15.631 -8.878 20.464 1.00 81.62 436 ARG A CA 1
ATOM 3520 C C . ARG A 1 436 ? -17.030 -9.437 20.231 1.00 81.62 436 ARG A C 1
ATOM 3522 O O . ARG A 1 436 ? -17.999 -8.763 20.560 1.00 81.62 436 ARG A O 1
ATOM 3529 N N . ILE A 1 437 ? -17.155 -10.685 19.773 1.00 84.44 437 ILE A N 1
ATOM 3530 C CA . ILE A 1 437 ? -18.450 -11.326 19.489 1.00 84.44 437 ILE A CA 1
ATOM 3531 C C . ILE A 1 437 ? -19.437 -11.233 20.669 1.00 84.44 437 ILE A C 1
ATOM 3533 O O . ILE A 1 437 ? -20.591 -10.871 20.435 1.00 84.44 437 ILE A O 1
ATOM 3537 N N . PRO A 1 438 ? -19.043 -11.494 21.935 1.00 85.44 438 PRO A N 1
ATOM 3538 C CA . PRO A 1 438 ? -19.975 -11.377 23.057 1.00 85.44 438 PRO A CA 1
ATOM 3539 C C . PRO A 1 438 ? -20.462 -9.942 23.296 1.00 85.44 438 PRO A C 1
ATOM 3541 O O . PRO A 1 438 ? -21.590 -9.750 23.742 1.00 85.44 438 PRO A O 1
ATOM 3544 N N . GLN A 1 439 ? -19.626 -8.936 23.016 1.00 85.38 439 GLN A N 1
ATOM 3545 C CA . GLN A 1 439 ? -19.999 -7.523 23.134 1.00 85.38 439 GLN A CA 1
ATOM 3546 C C . GLN A 1 439 ? -20.955 -7.131 22.008 1.00 85.38 439 GLN A C 1
ATOM 3548 O O . GLN A 1 439 ? -22.025 -6.594 22.279 1.00 85.38 439 GLN A O 1
ATOM 3553 N N . THR A 1 440 ? -20.618 -7.490 20.767 1.00 86.12 440 THR A N 1
ATOM 3554 C CA . THR A 1 440 ? -21.463 -7.270 19.589 1.00 86.12 440 THR A CA 1
ATOM 3555 C C . THR A 1 440 ? -22.841 -7.900 19.768 1.00 86.12 440 THR A C 1
ATOM 3557 O O . THR A 1 440 ? -23.843 -7.248 19.498 1.00 86.12 440 THR A O 1
ATOM 3560 N N . GLN A 1 441 ? -22.912 -9.122 20.308 1.00 87.00 441 GLN A N 1
ATOM 3561 C CA . GLN A 1 441 ? -24.181 -9.780 20.618 1.00 87.00 441 GLN A CA 1
ATOM 3562 C C . GLN A 1 441 ? -25.036 -8.939 21.580 1.00 87.00 441 GLN A C 1
ATOM 3564 O O . GLN A 1 441 ? -26.193 -8.672 21.280 1.00 87.00 441 GLN A O 1
ATOM 3569 N N . LYS A 1 442 ? -24.465 -8.466 22.697 1.00 87.50 442 LYS A N 1
ATOM 3570 C CA . LYS A 1 442 ? -25.197 -7.633 23.669 1.00 87.50 442 LYS A CA 1
ATOM 3571 C C . LYS A 1 442 ? -25.712 -6.336 23.049 1.00 87.50 442 LYS A C 1
ATOM 3573 O O . LYS A 1 442 ? -26.849 -5.953 23.303 1.00 87.50 442 LYS A O 1
ATOM 3578 N N . VAL A 1 443 ? -24.886 -5.666 22.246 1.00 87.06 443 VAL A N 1
ATOM 3579 C CA . VAL A 1 443 ? -25.266 -4.423 21.555 1.00 87.06 443 VAL A CA 1
ATOM 3580 C C . VAL A 1 443 ? -26.419 -4.682 20.593 1.00 87.06 443 VAL A C 1
ATOM 3582 O O . VAL A 1 443 ? -27.411 -3.961 20.602 1.00 87.06 443 VAL A O 1
ATOM 3585 N N . ILE A 1 444 ? -26.330 -5.755 19.814 1.00 87.94 444 ILE A N 1
ATOM 3586 C CA . ILE A 1 444 ? -27.372 -6.137 18.866 1.00 87.94 444 ILE A CA 1
ATOM 3587 C C . ILE A 1 444 ? -28.667 -6.520 19.580 1.00 87.94 444 ILE A C 1
ATOM 3589 O O . ILE A 1 444 ? -29.735 -6.111 19.137 1.00 87.94 444 ILE A O 1
ATOM 3593 N N . ASP A 1 445 ? -28.596 -7.223 20.709 1.00 86.81 445 ASP A N 1
ATOM 3594 C CA . ASP A 1 445 ? -29.778 -7.550 21.508 1.00 86.81 445 ASP A CA 1
ATOM 3595 C C . ASP A 1 445 ? -30.470 -6.284 22.040 1.00 86.81 445 ASP A C 1
ATOM 3597 O O . ASP A 1 445 ? -31.700 -6.225 22.080 1.00 86.81 445 ASP A O 1
ATOM 3601 N N . VAL A 1 446 ? -29.708 -5.244 22.401 1.00 87.06 446 VAL A N 1
ATOM 3602 C CA . VAL A 1 446 ? -30.258 -3.933 22.787 1.00 87.06 446 VAL A CA 1
ATOM 3603 C C . VAL A 1 446 ? -30.907 -3.237 21.591 1.00 87.06 446 VAL A C 1
ATOM 3605 O O . VAL A 1 446 ? -32.041 -2.774 21.700 1.00 87.06 446 VAL A O 1
ATOM 3608 N N . LEU A 1 447 ? -30.240 -3.198 20.438 1.00 84.75 447 LEU A N 1
ATOM 3609 C CA . LEU A 1 447 ? -30.775 -2.552 19.236 1.00 84.75 447 LEU A CA 1
ATOM 3610 C C . LEU A 1 447 ? -32.005 -3.296 18.692 1.00 84.75 447 LEU A C 1
ATOM 3612 O O . LEU A 1 447 ? -32.970 -2.659 18.277 1.00 84.75 447 LEU A O 1
ATOM 3616 N N . ARG A 1 448 ? -32.059 -4.624 18.802 1.00 86.81 448 ARG A N 1
ATOM 3617 C CA . ARG A 1 448 ? -33.225 -5.436 18.428 1.00 86.81 448 ARG A CA 1
ATOM 3618 C C . ARG A 1 448 ? -34.464 -5.097 19.259 1.00 86.81 448 ARG A C 1
ATOM 3620 O O . ARG A 1 448 ? -35.569 -5.097 18.723 1.00 86.81 448 ARG A O 1
ATOM 3627 N N . ARG A 1 449 ? -34.308 -4.718 20.538 1.00 84.19 449 ARG A N 1
ATOM 3628 C CA . ARG A 1 449 ? -35.435 -4.242 21.374 1.00 84.19 449 ARG A CA 1
ATOM 3629 C C . ARG A 1 449 ? -36.092 -2.975 20.824 1.00 84.19 449 ARG A C 1
ATOM 3631 O O . ARG A 1 449 ? -37.241 -2.714 21.156 1.00 84.19 449 ARG A O 1
ATOM 3638 N N . SER A 1 450 ? -35.386 -2.200 19.997 1.00 80.31 450 SER A N 1
ATOM 3639 C CA . SER A 1 450 ? -35.947 -1.019 19.329 1.00 80.31 450 SER A CA 1
ATOM 3640 C C . SER A 1 450 ? -36.757 -1.348 18.065 1.00 80.31 450 SER A C 1
ATOM 3642 O O . SER A 1 450 ? -37.369 -0.449 17.496 1.00 80.31 450 SER A O 1
ATOM 3644 N N . GLY A 1 451 ? -36.796 -2.617 17.636 1.00 79.69 451 GLY A N 1
ATOM 3645 C CA . GLY A 1 451 ? -37.546 -3.076 16.459 1.00 79.69 451 GLY A CA 1
ATOM 3646 C C . GLY A 1 451 ? -36.727 -3.193 15.168 1.00 79.69 451 GLY A C 1
ATOM 3647 O O . GLY A 1 451 ? -37.292 -3.549 14.137 1.00 79.69 451 GLY A O 1
ATOM 3648 N N . CYS A 1 452 ? -35.416 -2.933 15.216 1.00 85.00 452 CYS A N 1
ATOM 3649 C CA . CYS A 1 452 ? -34.530 -3.052 14.055 1.00 85.00 452 CYS A CA 1
ATOM 3650 C C . CYS A 1 452 ? -34.227 -4.516 13.707 1.00 85.00 452 CYS A C 1
ATOM 3652 O O . CYS A 1 452 ? -34.029 -5.349 14.599 1.00 85.00 452 CYS A O 1
ATOM 3654 N N . LYS A 1 453 ? -34.114 -4.802 12.406 1.00 89.12 453 LYS A N 1
ATOM 3655 C CA . LYS A 1 453 ? -33.634 -6.096 11.887 1.00 89.12 453 LYS A CA 1
ATOM 3656 C C . LYS A 1 453 ? -32.118 -6.074 11.696 1.00 89.12 453 LYS A C 1
ATOM 3658 O O . LYS A 1 453 ? -31.517 -5.002 11.615 1.00 89.12 453 LYS A O 1
ATOM 3663 N N . ILE A 1 454 ? -31.491 -7.243 11.604 1.00 91.12 454 ILE A N 1
ATOM 3664 C CA . ILE A 1 454 ? -30.041 -7.395 11.469 1.00 91.12 454 ILE A CA 1
ATOM 3665 C C . ILE A 1 454 ? -29.690 -8.207 10.222 1.00 91.12 454 ILE A C 1
ATOM 3667 O O . ILE A 1 454 ? -30.185 -9.311 9.992 1.00 91.12 454 ILE A O 1
ATOM 3671 N N . ALA A 1 455 ? -28.753 -7.676 9.446 1.00 91.06 455 ALA A N 1
ATOM 3672 C CA . ALA A 1 455 ? -28.104 -8.382 8.355 1.00 91.06 455 ALA A CA 1
ATOM 3673 C C . ALA A 1 455 ? -26.633 -8.647 8.687 1.00 91.06 455 ALA A C 1
ATOM 3675 O O . ALA A 1 455 ? -25.979 -7.824 9.328 1.00 91.06 455 ALA A O 1
ATOM 3676 N N . LEU A 1 456 ? -26.095 -9.774 8.218 1.00 90.88 456 LEU A N 1
ATOM 3677 C CA . LEU A 1 456 ? -24.650 -10.011 8.207 1.00 90.88 456 LEU A CA 1
ATOM 3678 C C . LEU A 1 456 ? -24.075 -9.762 6.816 1.00 90.88 456 LEU A C 1
ATOM 3680 O O . LEU A 1 456 ? -24.640 -10.230 5.830 1.00 90.88 456 LEU A O 1
ATOM 3684 N N . ASN A 1 457 ? -22.938 -9.076 6.753 1.00 89.81 457 ASN A N 1
ATOM 3685 C CA . ASN A 1 457 ? -22.159 -8.879 5.533 1.00 89.81 457 ASN A CA 1
ATOM 3686 C C . ASN A 1 457 ? -20.844 -9.663 5.565 1.00 89.81 457 ASN A C 1
ATOM 3688 O O . ASN A 1 457 ? -20.369 -10.002 6.644 1.00 89.81 457 ASN A O 1
ATOM 3692 N N . ASN A 1 458 ? -20.259 -9.944 4.397 1.00 86.44 458 ASN A N 1
ATOM 3693 C CA . ASN A 1 458 ? -19.015 -10.711 4.248 1.00 86.44 458 ASN A CA 1
ATOM 3694 C C . ASN A 1 458 ? -19.057 -12.084 4.948 1.00 86.44 458 ASN A C 1
ATOM 3696 O O . ASN A 1 458 ? -18.104 -12.511 5.605 1.00 86.44 458 ASN A O 1
ATOM 3700 N N . PHE A 1 459 ? -20.185 -12.783 4.845 1.00 86.94 459 PHE A N 1
ATOM 3701 C CA . PHE A 1 459 ? -20.365 -14.071 5.499 1.00 86.94 459 PHE A CA 1
ATOM 3702 C C . PHE A 1 459 ? -19.690 -15.210 4.722 1.00 86.94 459 PHE A C 1
ATOM 3704 O O . PHE A 1 459 ? -19.956 -15.412 3.536 1.00 86.94 459 PHE A O 1
ATOM 3711 N N . SER A 1 460 ? -18.862 -15.990 5.417 1.00 84.06 460 SER A N 1
ATOM 3712 C CA . SER A 1 460 ? -18.144 -17.156 4.890 1.00 84.06 460 SER A CA 1
ATOM 3713 C C . SER A 1 460 ? -18.337 -18.386 5.794 1.00 84.06 460 SER A C 1
ATOM 3715 O O . SER A 1 460 ? -18.957 -18.320 6.858 1.00 84.06 460 SER A O 1
ATOM 3717 N N . VAL A 1 461 ? -17.787 -19.533 5.384 1.00 77.19 461 VAL A N 1
ATOM 3718 C CA . VAL A 1 461 ? -17.813 -20.794 6.164 1.00 77.19 461 VAL A CA 1
ATOM 3719 C C . VAL A 1 461 ? -16.734 -20.840 7.259 1.00 77.19 461 VAL A C 1
ATOM 3721 O O . VAL A 1 461 ? -16.503 -21.874 7.885 1.00 77.19 461 VAL A O 1
ATOM 3724 N N . ASP A 1 462 ? -16.085 -19.716 7.550 1.00 77.94 462 ASP A N 1
ATOM 3725 C CA . ASP A 1 462 ? -15.072 -19.656 8.596 1.00 77.94 462 ASP A CA 1
ATOM 3726 C C . ASP A 1 462 ? -15.677 -19.807 10.002 1.00 77.94 462 ASP A C 1
ATOM 3728 O O . ASP A 1 462 ? -16.864 -19.568 10.253 1.00 77.94 462 ASP A O 1
ATOM 3732 N N . THR A 1 463 ? -14.840 -20.202 10.964 1.00 75.75 463 THR A N 1
ATOM 3733 C CA . THR A 1 463 ? -15.256 -20.457 12.355 1.00 75.75 463 THR A CA 1
ATOM 3734 C C . THR A 1 463 ? -15.914 -19.237 13.002 1.00 75.75 463 THR A C 1
ATOM 3736 O O . THR A 1 463 ? -16.894 -19.371 13.736 1.00 75.75 463 THR A O 1
ATOM 3739 N N . THR A 1 464 ? -15.393 -18.050 12.702 1.00 82.44 464 THR A N 1
ATOM 3740 C CA . THR A 1 464 ? -15.808 -16.776 13.288 1.00 82.44 464 THR A CA 1
ATOM 3741 C C . THR A 1 464 ? -17.198 -16.321 12.795 1.00 82.44 464 THR A C 1
ATOM 3743 O O . THR A 1 464 ? -18.089 -16.196 13.644 1.00 82.44 464 THR A O 1
ATOM 3746 N N . PRO A 1 465 ? -17.462 -16.161 11.476 1.00 81.88 465 PRO A N 1
ATOM 3747 C CA . PRO A 1 465 ? -18.799 -15.876 10.945 1.00 81.88 465 PRO A CA 1
ATOM 3748 C C . PRO A 1 465 ? -19.866 -16.877 11.390 1.00 81.88 465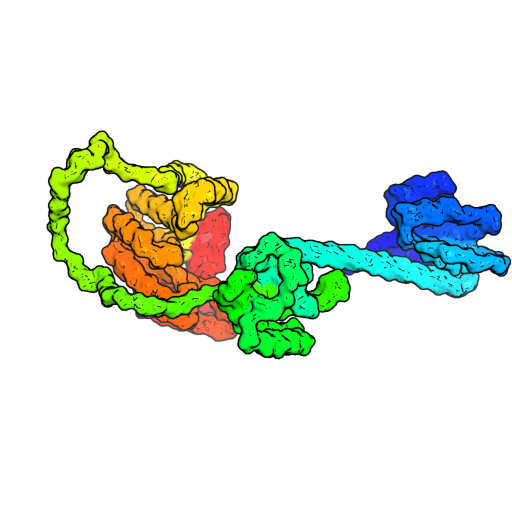 PRO A C 1
ATOM 3750 O O . PRO A 1 465 ? -20.950 -16.476 11.815 1.00 81.88 465 PRO A O 1
ATOM 3753 N N . LEU A 1 466 ? -19.567 -18.181 11.367 1.00 82.88 466 LEU A N 1
ATOM 3754 C CA . LEU A 1 466 ? -20.521 -19.215 11.785 1.00 82.88 466 LEU A CA 1
ATOM 3755 C C . LEU A 1 466 ? -20.885 -19.104 13.272 1.00 82.88 466 LEU A C 1
ATOM 3757 O O . LEU A 1 466 ? -22.048 -19.280 13.651 1.00 82.88 466 LEU A O 1
ATOM 3761 N N . PHE A 1 467 ? -19.906 -18.799 14.128 1.00 83.06 467 PHE A N 1
ATOM 3762 C CA . PHE A 1 467 ? -20.142 -18.600 15.556 1.00 83.06 467 PHE A CA 1
ATOM 3763 C C . PHE A 1 467 ? -20.979 -17.346 15.826 1.00 83.06 467 PHE A C 1
ATOM 3765 O O . PHE A 1 467 ? -21.886 -17.372 16.663 1.00 83.06 467 PHE A O 1
ATOM 3772 N N . LEU A 1 468 ? -20.708 -16.272 15.083 1.00 85.81 468 LEU A N 1
ATOM 3773 C CA . LEU A 1 468 ? -21.461 -15.025 15.135 1.00 85.81 468 LEU A CA 1
ATOM 3774 C C . LEU A 1 468 ? -22.915 -15.230 14.678 1.00 85.81 468 LEU A C 1
ATOM 3776 O O . LEU A 1 468 ? -23.842 -14.867 15.403 1.00 85.81 468 LEU A O 1
ATOM 3780 N N . TYR A 1 469 ? -23.118 -15.904 13.543 1.00 86.12 469 TYR A N 1
ATOM 3781 C CA . TYR A 1 469 ? -24.436 -16.266 13.014 1.00 86.12 469 TYR A CA 1
ATOM 3782 C C . TYR A 1 469 ? -25.260 -17.060 14.029 1.00 86.12 469 TYR A C 1
ATOM 3784 O O . TYR A 1 469 ? -26.427 -16.750 14.263 1.00 86.12 469 TYR A O 1
ATOM 3792 N N . ARG A 1 470 ? -24.646 -18.045 14.700 1.00 85.31 470 ARG A N 1
ATOM 3793 C CA . ARG A 1 470 ? -25.335 -18.866 15.706 1.00 85.31 470 ARG A CA 1
ATOM 3794 C C . ARG A 1 470 ? -25.809 -18.057 16.919 1.00 85.31 470 ARG A C 1
ATOM 3796 O O . ARG A 1 470 ? -26.805 -18.436 17.532 1.00 85.31 470 ARG A O 1
ATOM 3803 N N . ARG A 1 471 ? -25.096 -16.988 17.286 1.00 84.38 471 ARG A N 1
ATOM 3804 C CA . ARG A 1 471 ? -25.428 -16.137 18.440 1.00 84.38 471 ARG A CA 1
ATOM 3805 C C . ARG A 1 471 ? -26.422 -15.036 18.104 1.00 84.38 471 ARG A C 1
ATOM 3807 O O . ARG A 1 471 ? -27.307 -14.778 18.908 1.00 84.38 471 ARG A O 1
ATOM 3814 N N . ILE A 1 472 ? -26.259 -14.393 16.951 1.00 83.69 472 ILE A N 1
ATOM 3815 C CA . ILE A 1 472 ? -27.074 -13.239 16.566 1.00 83.69 472 ILE A CA 1
ATOM 3816 C C . ILE A 1 472 ? -28.377 -13.672 15.905 1.00 83.69 472 ILE A C 1
ATOM 3818 O O . ILE A 1 472 ? -29.385 -13.027 16.163 1.00 83.69 472 ILE A O 1
ATOM 3822 N N . GLN A 1 473 ? -28.384 -14.757 15.120 1.00 86.06 473 GLN A N 1
ATOM 3823 C CA . GLN A 1 473 ? -29.533 -15.184 14.307 1.00 86.06 473 GLN A CA 1
ATOM 3824 C C . GLN A 1 473 ? -30.047 -14.040 13.407 1.00 86.06 473 GLN A C 1
ATOM 3826 O O . GLN A 1 473 ? -31.083 -13.445 13.700 1.00 86.06 473 GLN A O 1
ATOM 3831 N N . PRO A 1 474 ? -29.289 -13.664 12.362 1.00 90.06 474 PRO A N 1
ATOM 3832 C CA . PRO A 1 474 ? -29.675 -12.581 11.457 1.00 90.06 474 PRO A CA 1
ATOM 3833 C C . PRO A 1 474 ? -30.836 -12.989 10.541 1.00 90.06 474 PRO A C 1
ATOM 3835 O O . PRO A 1 474 ? -30.963 -14.160 10.183 1.00 90.06 474 PRO A O 1
ATOM 3838 N N . GLU A 1 475 ? -31.639 -12.020 10.104 1.00 89.12 475 GLU A N 1
ATOM 3839 C CA . GLU A 1 475 ? -32.716 -12.240 9.131 1.00 89.12 475 GLU A CA 1
ATOM 3840 C C . GLU A 1 475 ? -32.184 -12.361 7.693 1.00 89.12 475 GLU A C 1
ATOM 3842 O O . GLU A 1 475 ? -32.774 -13.053 6.857 1.00 89.12 475 GLU A O 1
ATOM 3847 N N . VAL A 1 476 ? -31.061 -11.695 7.405 1.00 88.44 476 VAL A N 1
ATOM 3848 C CA . VAL A 1 476 ? -30.451 -11.619 6.072 1.00 88.44 476 VAL A CA 1
ATOM 3849 C C . VAL A 1 476 ? -28.942 -11.846 6.152 1.00 88.44 476 VAL A C 1
ATOM 3851 O O . VAL A 1 476 ? -28.274 -11.366 7.068 1.00 88.44 476 VAL A O 1
ATOM 3854 N N . VAL A 1 477 ? -28.384 -12.560 5.175 1.00 88.69 477 VAL A N 1
ATOM 3855 C CA . VAL A 1 477 ? -26.946 -12.829 5.075 1.00 88.69 477 VAL A CA 1
ATOM 3856 C C . VAL A 1 477 ? -26.445 -12.536 3.663 1.00 88.69 477 VAL A C 1
ATOM 3858 O O . VAL A 1 477 ? -26.936 -13.117 2.697 1.00 88.69 477 VAL A O 1
ATOM 3861 N N . PHE A 1 478 ? -25.429 -11.683 3.556 1.00 87.94 478 PHE A N 1
ATOM 3862 C CA . PHE A 1 478 ? -24.668 -11.444 2.334 1.00 87.94 478 PHE A CA 1
ATOM 3863 C C . PHE A 1 478 ? -23.380 -12.267 2.364 1.00 87.94 478 PHE A C 1
ATOM 3865 O O . PHE A 1 478 ? -22.579 -12.149 3.296 1.00 87.94 478 PHE A O 1
ATOM 3872 N N . LEU A 1 479 ? -23.195 -13.117 1.354 1.00 85.50 479 LEU A N 1
ATOM 3873 C CA . LEU A 1 479 ? -22.000 -13.948 1.225 1.00 85.50 479 LEU A CA 1
ATOM 3874 C C . LEU A 1 479 ? -20.790 -13.109 0.809 1.00 85.50 479 LEU A C 1
ATOM 3876 O O . LEU A 1 479 ? -20.916 -12.175 0.019 1.00 85.50 479 LEU A O 1
ATOM 3880 N N . ASP A 1 480 ? -19.621 -13.468 1.326 1.00 85.69 480 ASP A N 1
ATOM 3881 C CA . ASP A 1 480 ? -18.362 -12.819 0.973 1.00 85.69 480 ASP A CA 1
ATOM 3882 C C . ASP A 1 480 ? -17.958 -13.098 -0.486 1.00 85.69 480 ASP A C 1
ATOM 3884 O O . ASP A 1 480 ? -17.931 -14.249 -0.928 1.00 85.69 480 ASP A O 1
ATOM 3888 N N . SER A 1 481 ? -17.616 -12.043 -1.230 1.00 83.00 481 SER A N 1
ATOM 3889 C CA . SER A 1 481 ? -17.176 -12.146 -2.623 1.00 83.00 481 SER A CA 1
ATOM 3890 C C . SER A 1 481 ? -15.850 -12.887 -2.772 1.00 83.00 481 SER A C 1
ATOM 3892 O O . SER A 1 481 ? -15.707 -13.669 -3.709 1.00 83.00 481 SER A O 1
ATOM 3894 N N . GLU A 1 482 ? -14.901 -12.688 -1.849 1.00 81.69 482 GLU A N 1
ATOM 3895 C CA . GLU A 1 482 ? -13.588 -13.343 -1.937 1.00 81.69 482 GLU A CA 1
ATOM 3896 C C . GLU A 1 482 ? -13.729 -14.853 -1.724 1.00 81.69 482 GLU A C 1
ATOM 3898 O O . GLU A 1 482 ? -13.218 -15.663 -2.503 1.00 81.69 482 GLU A O 1
ATOM 3903 N N . TRP A 1 483 ? -14.509 -15.245 -0.717 1.00 82.19 483 TRP A N 1
ATOM 3904 C CA . TRP A 1 483 ? -14.848 -16.641 -0.473 1.00 82.19 483 TRP A CA 1
ATOM 3905 C C . TRP A 1 483 ? -15.585 -17.302 -1.651 1.00 82.19 483 TRP A C 1
ATOM 3907 O O . TRP A 1 483 ? -15.296 -18.454 -1.991 1.00 82.19 483 TRP A O 1
ATOM 3917 N N . LEU A 1 484 ? -16.506 -16.587 -2.306 1.00 80.12 484 LEU A N 1
ATOM 3918 C CA . LEU A 1 484 ? -17.210 -17.089 -3.489 1.00 80.12 484 LEU A CA 1
ATOM 3919 C C . LEU A 1 484 ? -16.264 -17.339 -4.667 1.00 80.12 484 LEU A C 1
ATOM 3921 O O . LEU A 1 484 ? -16.416 -18.345 -5.360 1.00 80.12 484 LEU A O 1
ATOM 3925 N N . ASP A 1 485 ? -15.279 -16.470 -4.887 1.00 79.56 485 ASP A N 1
ATOM 3926 C CA . ASP A 1 485 ? -14.300 -16.650 -5.961 1.00 79.56 485 ASP A CA 1
ATOM 3927 C C . ASP A 1 485 ? -13.387 -17.857 -5.696 1.00 79.56 485 ASP A C 1
ATOM 3929 O O . ASP A 1 485 ? -13.190 -18.683 -6.589 1.00 79.56 485 ASP A O 1
ATOM 3933 N N . VAL A 1 486 ? -12.960 -18.062 -4.444 1.00 79.19 486 VAL A N 1
ATOM 3934 C CA . VAL A 1 486 ? -12.224 -19.274 -4.030 1.00 79.19 486 VAL A CA 1
ATOM 3935 C C . VAL A 1 486 ? -13.060 -20.546 -4.222 1.00 79.19 486 VAL A C 1
ATOM 3937 O O . VAL A 1 486 ? -12.525 -21.615 -4.526 1.00 79.19 486 VAL A O 1
ATOM 3940 N N . LEU A 1 487 ? -14.380 -20.470 -4.032 1.00 75.00 487 LEU A N 1
ATOM 3941 C CA . LEU A 1 487 ? -15.266 -21.606 -4.269 1.00 75.00 487 LEU A CA 1
ATOM 3942 C C . LEU A 1 487 ? -15.437 -21.927 -5.755 1.00 75.00 487 LEU A C 1
ATOM 3944 O O . LEU A 1 487 ? -15.490 -23.110 -6.087 1.00 75.00 487 LEU A O 1
ATOM 3948 N N . LYS A 1 488 ? -15.489 -20.925 -6.642 1.00 73.94 488 LYS A N 1
ATOM 3949 C CA . LYS A 1 488 ? -15.601 -21.145 -8.097 1.00 73.94 488 LYS A CA 1
ATOM 3950 C C . LYS A 1 488 ? -14.415 -21.925 -8.666 1.00 73.94 488 LYS A C 1
ATOM 3952 O O . LYS A 1 488 ? -14.592 -22.689 -9.609 1.00 73.94 488 LYS A O 1
ATOM 3957 N N . GLU A 1 489 ? -13.223 -21.762 -8.094 1.00 75.81 489 GLU A N 1
ATOM 3958 C CA . GLU A 1 489 ? -12.021 -22.490 -8.523 1.00 75.81 489 GLU A CA 1
ATOM 3959 C C . GLU A 1 489 ? -12.056 -23.986 -8.161 1.00 75.81 489 GLU A C 1
ATOM 3961 O O . GLU A 1 489 ? -11.332 -24.791 -8.751 1.00 75.81 489 GLU A O 1
ATOM 3966 N N . LYS A 1 490 ? -12.898 -24.392 -7.201 1.00 74.00 490 LYS A N 1
ATOM 3967 C CA . LYS A 1 490 ? -12.995 -25.786 -6.751 1.00 74.00 490 LYS A CA 1
ATOM 3968 C C . LYS A 1 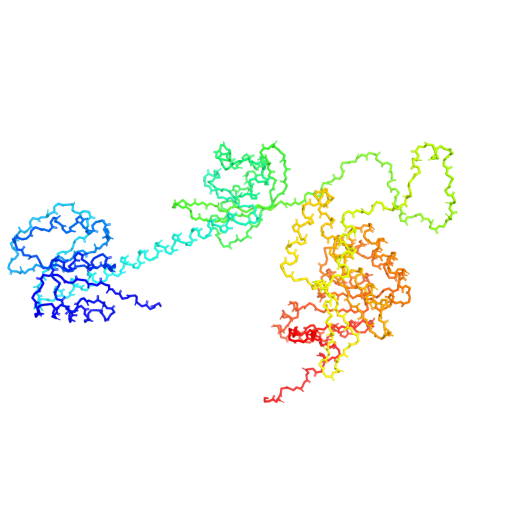490 ? -14.032 -26.561 -7.575 1.00 74.00 490 LYS A C 1
ATOM 3970 O O . LYS A 1 490 ? -15.162 -26.096 -7.711 1.00 74.00 490 LYS A O 1
ATOM 3975 N N . PRO A 1 491 ? -13.728 -27.798 -8.018 1.00 62.19 491 PRO A N 1
ATOM 3976 C CA . PRO A 1 491 ? -14.636 -28.591 -8.857 1.00 62.19 491 PRO A CA 1
ATOM 3977 C C . PRO A 1 491 ? -15.976 -28.916 -8.170 1.00 62.19 491 PRO A C 1
ATOM 3979 O O . PRO A 1 491 ? -17.008 -28.980 -8.833 1.00 62.19 491 PRO A O 1
ATOM 3982 N N . ASP A 1 492 ? -15.981 -29.044 -6.838 1.00 72.06 492 ASP A N 1
ATOM 3983 C CA . ASP A 1 492 ? -17.183 -29.308 -6.031 1.00 72.06 492 ASP A CA 1
ATOM 3984 C C . ASP A 1 492 ? -17.805 -28.040 -5.410 1.00 72.06 492 ASP A C 1
ATOM 3986 O O . ASP A 1 492 ? -18.780 -28.124 -4.655 1.00 72.06 492 ASP A O 1
ATOM 3990 N N . GLY A 1 493 ? -17.262 -26.853 -5.704 1.00 66.94 493 GLY A N 1
ATOM 3991 C CA . GLY A 1 493 ? -17.633 -25.597 -5.047 1.00 66.94 493 GLY A CA 1
ATOM 3992 C C . GLY A 1 493 ? -19.107 -25.228 -5.212 1.00 66.94 493 GLY A C 1
ATOM 3993 O O . GLY A 1 493 ? -19.775 -24.908 -4.230 1.00 66.94 493 GLY A O 1
ATOM 3994 N N . ASN A 1 494 ? -19.658 -25.377 -6.419 1.00 68.50 494 ASN A N 1
ATOM 3995 C CA . ASN A 1 494 ? -21.065 -25.055 -6.700 1.00 68.50 494 ASN A CA 1
ATOM 3996 C C . ASN A 1 494 ? -22.041 -26.005 -5.978 1.00 68.50 494 ASN A C 1
ATOM 3998 O O . ASN A 1 494 ? -23.081 -25.589 -5.461 1.00 68.50 494 ASN A O 1
ATOM 4002 N N . MET A 1 495 ? -21.691 -27.293 -5.886 1.00 66.56 495 MET A N 1
ATOM 4003 C CA . MET A 1 495 ? -22.479 -28.283 -5.139 1.00 66.56 495 MET A CA 1
ATOM 4004 C C . MET A 1 495 ? -22.436 -28.012 -3.633 1.00 66.56 495 MET A C 1
ATOM 4006 O O . MET A 1 495 ? -23.452 -28.144 -2.951 1.00 66.56 495 MET A O 1
ATOM 4010 N N . PHE A 1 496 ? -21.277 -27.613 -3.112 1.00 74.88 496 PHE A N 1
ATOM 4011 C CA . PHE A 1 496 ? -21.138 -27.204 -1.721 1.00 74.88 496 PHE A CA 1
ATOM 4012 C C . PHE A 1 496 ? -21.965 -25.945 -1.420 1.00 74.88 496 PHE A C 1
ATOM 4014 O O . PHE A 1 496 ? -22.739 -25.939 -0.464 1.00 74.88 496 PHE A O 1
ATOM 4021 N N . LEU A 1 497 ? -21.858 -24.917 -2.266 1.00 76.75 497 LEU A N 1
ATOM 4022 C CA . LEU A 1 497 ? -22.562 -23.648 -2.102 1.00 76.75 497 LEU A CA 1
ATOM 4023 C C . LEU A 1 497 ? -24.085 -23.832 -2.127 1.00 76.75 497 LEU A C 1
ATOM 4025 O O . LEU A 1 497 ? -24.764 -23.341 -1.233 1.00 76.75 497 LEU A O 1
ATOM 4029 N N . SER A 1 498 ? -24.622 -24.610 -3.072 1.00 70.69 498 SER A N 1
ATOM 4030 C CA . SER A 1 498 ? -26.066 -24.898 -3.128 1.00 70.69 498 SER A CA 1
ATOM 4031 C C . SER A 1 498 ? -26.590 -25.584 -1.858 1.00 70.69 498 SER A C 1
ATOM 4033 O O . SER A 1 498 ? -27.612 -25.172 -1.310 1.00 70.69 498 SER A O 1
ATOM 4035 N N . ARG A 1 499 ? -25.868 -26.582 -1.326 1.00 74.06 499 ARG A N 1
ATOM 4036 C CA . ARG A 1 499 ? -26.225 -27.236 -0.054 1.00 74.06 499 ARG A CA 1
ATOM 4037 C C . ARG A 1 499 ? -26.133 -26.278 1.128 1.00 74.06 499 ARG A C 1
ATOM 4039 O O . ARG A 1 499 ? -26.977 -26.324 2.017 1.00 74.06 499 ARG A O 1
ATOM 4046 N N . PHE A 1 500 ? -25.108 -25.434 1.149 1.00 80.12 500 PHE A N 1
ATOM 4047 C CA . PHE A 1 500 ? -24.896 -24.460 2.212 1.00 80.12 500 PHE A CA 1
ATOM 4048 C C . PHE A 1 500 ? -26.012 -23.411 2.254 1.00 80.12 500 PHE A C 1
ATOM 4050 O O . PHE A 1 500 ? -26.585 -23.160 3.312 1.00 80.12 500 PHE A O 1
ATOM 4057 N N . VAL A 1 501 ? -26.381 -22.869 1.094 1.00 79.94 501 VAL A N 1
ATOM 4058 C CA . VAL A 1 501 ? -27.504 -21.936 0.945 1.00 79.94 501 VAL A CA 1
ATOM 4059 C C . VAL A 1 501 ? -28.807 -22.583 1.415 1.00 79.94 501 VAL A C 1
ATOM 4061 O O . VAL A 1 501 ? -29.480 -22.019 2.274 1.00 79.94 501 VAL A O 1
ATOM 4064 N N . GLN A 1 502 ? -29.107 -23.810 0.971 1.00 75.62 502 GLN A N 1
ATOM 4065 C CA . GLN A 1 502 ? -30.299 -24.549 1.413 1.00 75.62 502 GLN A CA 1
ATOM 4066 C C . GLN A 1 502 ? -30.351 -24.750 2.936 1.00 75.62 502 GLN A C 1
ATOM 4068 O O . GLN A 1 502 ? -31.424 -24.690 3.535 1.00 75.62 502 GLN A O 1
ATOM 4073 N N . GLN A 1 503 ? -29.206 -24.975 3.589 1.00 81.06 503 GLN A N 1
ATOM 4074 C CA . GLN A 1 503 ? -29.145 -25.114 5.048 1.00 81.06 503 GLN A CA 1
ATOM 4075 C C . GLN A 1 503 ? -29.475 -23.814 5.790 1.00 81.06 503 GLN A C 1
ATOM 4077 O O . GLN A 1 503 ? -30.050 -23.868 6.879 1.00 81.06 503 GLN A O 1
ATOM 4082 N N . ILE A 1 504 ? -29.094 -22.664 5.235 1.00 81.19 504 ILE A N 1
ATOM 4083 C CA . ILE A 1 504 ? -29.356 -21.350 5.833 1.00 81.19 504 ILE A CA 1
ATOM 4084 C C . ILE A 1 504 ? -30.800 -20.923 5.561 1.00 81.19 504 ILE A C 1
ATOM 4086 O O . ILE A 1 504 ? -31.501 -20.522 6.491 1.00 81.19 504 ILE A O 1
ATOM 4090 N N . GLU A 1 505 ? -31.276 -21.097 4.329 1.00 81.38 505 GLU A N 1
ATOM 4091 C CA . GLU A 1 505 ? -32.664 -20.817 3.946 1.00 81.38 505 GLU A CA 1
ATOM 4092 C C . GLU A 1 505 ? -33.653 -21.706 4.711 1.00 81.38 505 GLU A C 1
ATOM 4094 O O . GLU A 1 505 ? -34.696 -21.231 5.159 1.00 81.38 505 GLU A O 1
ATOM 4099 N N . GLY A 1 506 ? -33.290 -22.966 4.987 1.00 73.50 506 GLY A N 1
ATOM 4100 C CA . GLY A 1 506 ? -34.075 -23.872 5.831 1.00 73.50 506 GLY A CA 1
ATOM 4101 C C . GLY A 1 506 ? -34.268 -23.391 7.277 1.00 73.50 506 GLY A C 1
ATOM 4102 O O . GLY A 1 506 ? -35.122 -23.917 7.988 1.00 73.50 506 GLY A O 1
ATOM 4103 N N . ARG A 1 507 ? -33.506 -22.384 7.723 1.00 80.62 507 ARG A N 1
ATOM 4104 C CA . ARG A 1 507 ? -33.662 -21.719 9.029 1.00 80.62 507 ARG A CA 1
ATOM 4105 C C . ARG A 1 507 ? -34.450 -20.408 8.947 1.00 80.62 507 ARG A C 1
ATOM 4107 O O . ARG A 1 507 ? -34.527 -19.699 9.944 1.00 80.62 507 ARG A O 1
ATOM 4114 N N . GLY A 1 508 ? -35.031 -20.091 7.787 1.00 79.06 508 GLY A N 1
ATOM 4115 C CA . GLY A 1 508 ? -35.810 -18.872 7.558 1.00 79.06 508 GLY A CA 1
ATOM 4116 C C . GLY A 1 508 ? -34.963 -17.617 7.330 1.00 79.06 508 GLY A C 1
ATOM 4117 O O . GLY A 1 508 ? -35.475 -16.513 7.489 1.00 79.06 508 GLY A O 1
ATOM 4118 N N . VAL A 1 509 ? -33.682 -17.770 6.981 1.00 86.00 509 VAL A N 1
ATOM 4119 C CA . VAL A 1 509 ? -32.760 -16.654 6.720 1.00 86.00 509 VAL A CA 1
ATOM 4120 C C . VAL A 1 509 ? -32.601 -16.456 5.217 1.00 86.00 509 VAL A C 1
ATOM 4122 O O . VAL A 1 509 ? -32.330 -17.412 4.493 1.00 86.00 509 VAL A O 1
ATOM 4125 N N . SER A 1 510 ? -32.738 -15.215 4.745 1.00 83.94 510 SER A N 1
ATOM 4126 C CA . SER A 1 510 ? -32.563 -14.896 3.322 1.00 83.94 510 SER A CA 1
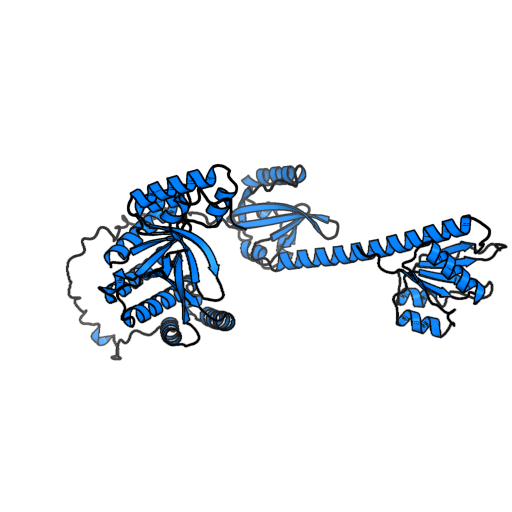ATOM 4127 C C . SER A 1 510 ? -31.082 -14.759 2.977 1.00 83.94 510 SER A C 1
ATOM 4129 O O . SER A 1 510 ? -30.363 -14.003 3.633 1.00 83.94 510 SER A O 1
ATOM 4131 N N . VAL A 1 511 ? -30.625 -15.475 1.946 1.00 83.25 511 VAL A N 1
ATOM 4132 C CA . VAL A 1 511 ? -29.226 -15.445 1.498 1.00 83.25 511 VAL A CA 1
ATOM 4133 C C . VAL A 1 511 ? -29.092 -14.665 0.196 1.00 83.25 511 VAL A C 1
ATOM 4135 O O . VAL A 1 511 ? -29.804 -14.915 -0.780 1.00 83.25 511 VAL A O 1
ATOM 4138 N N . PHE A 1 512 ? -28.133 -13.747 0.187 1.00 83.19 512 PHE A N 1
ATOM 4139 C CA . PHE A 1 512 ? -27.802 -12.878 -0.930 1.00 83.19 512 PHE A CA 1
ATOM 4140 C C . PHE A 1 512 ? -26.358 -13.107 -1.381 1.00 83.19 512 PHE A C 1
ATOM 4142 O O . PHE A 1 512 ? -25.427 -13.097 -0.573 1.00 83.19 512 PHE A O 1
ATOM 4149 N N . ILE A 1 513 ? -26.169 -13.305 -2.687 1.00 78.06 513 ILE A N 1
ATOM 4150 C CA . ILE A 1 513 ? -24.863 -13.539 -3.311 1.00 78.06 513 ILE A CA 1
ATOM 4151 C C . ILE A 1 513 ? -24.493 -12.309 -4.155 1.00 78.06 513 ILE A C 1
ATOM 4153 O O . ILE A 1 513 ? -25.175 -12.042 -5.150 1.00 78.06 513 ILE A O 1
ATOM 4157 N N . PRO A 1 514 ? -23.444 -11.546 -3.804 1.00 76.12 514 PRO A N 1
ATOM 4158 C CA . PRO A 1 514 ? -23.023 -10.394 -4.599 1.00 76.12 514 PRO A CA 1
ATOM 4159 C C . PRO A 1 514 ? -22.441 -10.852 -5.948 1.00 76.12 514 PRO A C 1
ATOM 4161 O O . PRO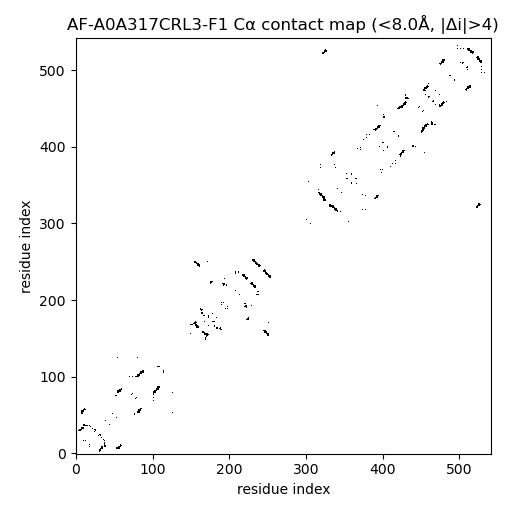 A 1 514 ? -21.551 -11.699 -5.982 1.00 76.12 514 PRO A O 1
ATOM 4164 N N . HIS A 1 515 ? -22.937 -10.306 -7.068 1.00 63.72 515 HIS A N 1
ATOM 4165 C CA . HIS A 1 515 ? -22.518 -10.732 -8.416 1.00 63.72 515 HIS A CA 1
ATOM 4166 C C . HIS A 1 515 ? -21.701 -9.664 -9.166 1.00 63.72 515 HIS A C 1
ATOM 4168 O O . HIS A 1 515 ? -20.703 -10.004 -9.794 1.00 63.72 515 HIS A O 1
ATOM 4174 N N . ALA A 1 516 ? -22.073 -8.379 -9.075 1.00 58.41 516 ALA A N 1
ATOM 4175 C CA . ALA A 1 516 ? -21.274 -7.233 -9.538 1.00 58.41 516 ALA A CA 1
ATOM 4176 C C . ALA A 1 516 ? -21.932 -5.895 -9.141 1.00 58.41 516 ALA A C 1
ATOM 4178 O O . ALA A 1 516 ? -23.157 -5.778 -9.103 1.00 58.41 516 ALA A O 1
ATOM 4179 N N . ILE A 1 517 ? -21.124 -4.851 -8.911 1.00 55.88 517 ILE A N 1
ATOM 4180 C CA . ILE A 1 517 ? -21.609 -3.475 -8.698 1.00 55.88 517 ILE A CA 1
ATOM 4181 C C . ILE A 1 517 ? -21.622 -2.738 -10.043 1.00 55.88 517 ILE A C 1
ATOM 4183 O O . ILE A 1 517 ? -20.562 -2.485 -10.622 1.00 55.88 517 ILE A O 1
ATOM 4187 N N . GLN A 1 518 ? -22.800 -2.334 -10.530 1.00 53.88 518 GLN A N 1
ATOM 4188 C CA . GLN A 1 518 ? -22.912 -1.560 -11.768 1.00 53.88 518 GLN A CA 1
ATOM 4189 C C . GLN A 1 518 ? -22.853 -0.054 -11.460 1.00 53.88 518 GLN A C 1
ATOM 4191 O O . GLN A 1 518 ? -23.840 0.573 -11.072 1.00 53.88 518 GLN A O 1
ATOM 4196 N N . LYS A 1 519 ? -21.666 0.542 -11.642 1.00 49.81 519 LYS A N 1
ATOM 4197 C CA . LYS A 1 519 ? -21.376 1.950 -11.292 1.00 49.81 519 LYS A CA 1
ATOM 4198 C C . LYS A 1 519 ? -22.226 2.989 -12.035 1.00 49.81 519 LYS A C 1
ATOM 4200 O O . LYS A 1 519 ? -22.324 4.115 -11.572 1.00 49.81 519 LYS A O 1
ATOM 4205 N N . SER A 1 520 ? -22.821 2.643 -13.176 1.00 47.75 520 SER A N 1
ATOM 4206 C CA . SER A 1 520 ? -23.551 3.596 -14.022 1.00 47.75 520 SER A CA 1
ATOM 4207 C C . SER A 1 520 ? -24.993 3.868 -13.583 1.00 47.75 520 SER A C 1
ATOM 4209 O O . SER A 1 520 ? -25.606 4.781 -14.123 1.00 47.75 520 SER A O 1
ATOM 4211 N N . GLN A 1 521 ? -25.558 3.084 -12.657 1.00 51.72 521 GLN A N 1
ATOM 4212 C CA . GLN A 1 521 ? -26.970 3.210 -12.256 1.00 51.72 521 GLN A CA 1
ATOM 4213 C C . GLN A 1 521 ? -27.199 3.155 -10.736 1.00 51.72 521 GLN A C 1
ATOM 4215 O O . GLN A 1 521 ? -28.348 3.114 -10.317 1.00 51.72 521 GLN A O 1
ATOM 4220 N N . ASN A 1 522 ? -26.145 3.143 -9.908 1.00 57.47 522 ASN A N 1
ATOM 4221 C CA . ASN A 1 522 ? -26.247 2.912 -8.455 1.00 57.47 522 ASN A CA 1
ATOM 4222 C C . ASN A 1 522 ? -27.037 1.634 -8.096 1.00 57.47 522 ASN A C 1
ATOM 4224 O O . ASN A 1 522 ? -27.745 1.588 -7.098 1.00 57.47 522 ASN A O 1
ATOM 4228 N N . ARG A 1 523 ? -26.914 0.577 -8.906 1.00 62.22 523 ARG A N 1
ATOM 4229 C CA . ARG A 1 523 ? -27.611 -0.700 -8.691 1.00 62.22 523 ARG A CA 1
ATOM 4230 C C . ARG A 1 523 ? -26.629 -1.769 -8.250 1.00 62.22 523 ARG A C 1
ATOM 4232 O O . ARG A 1 523 ? -25.546 -1.900 -8.835 1.00 62.22 523 ARG A O 1
ATOM 4239 N N . LEU A 1 524 ? -27.011 -2.537 -7.233 1.00 61.50 524 LEU A N 1
ATOM 4240 C CA . LEU A 1 524 ? -26.243 -3.688 -6.774 1.00 61.50 524 LEU A CA 1
ATOM 4241 C C . LEU A 1 524 ? -26.957 -4.964 -7.221 1.00 61.50 524 LEU A C 1
ATOM 4243 O O . LEU A 1 524 ? -28.095 -5.214 -6.830 1.00 61.50 524 LEU A O 1
ATOM 4247 N N . LEU A 1 525 ? -26.292 -5.748 -8.076 1.00 58.91 525 LEU A N 1
ATOM 4248 C CA . LEU A 1 525 ? -26.829 -7.014 -8.564 1.00 58.91 525 LEU A CA 1
ATOM 4249 C C . LEU A 1 525 ? -26.504 -8.126 -7.573 1.00 58.91 525 LEU A C 1
ATOM 4251 O O . LEU A 1 525 ? -25.335 -8.401 -7.277 1.00 58.91 525 LEU A O 1
ATOM 4255 N N . VAL A 1 526 ? -27.561 -8.766 -7.093 1.00 58.97 526 VAL A N 1
ATOM 4256 C CA . VAL A 1 526 ? -27.511 -9.850 -6.125 1.00 58.97 526 VAL A CA 1
ATOM 4257 C C . VAL A 1 526 ? -28.248 -11.050 -6.702 1.00 58.97 526 VAL A C 1
ATOM 4259 O O . VAL A 1 526 ? -29.359 -10.922 -7.209 1.00 58.97 526 VAL A O 1
ATOM 4262 N N . LEU A 1 527 ? -27.655 -12.235 -6.613 1.00 60.16 527 LEU A N 1
ATOM 4263 C CA . LEU A 1 527 ? -28.392 -13.471 -6.856 1.00 60.16 527 LEU A CA 1
ATOM 4264 C C . LEU A 1 527 ? -29.059 -13.903 -5.549 1.00 60.16 527 LEU A C 1
ATOM 4266 O O . LEU A 1 527 ? -28.426 -13.905 -4.489 1.00 60.16 527 LEU A O 1
ATOM 4270 N N . SER A 1 528 ? -30.340 -14.259 -5.621 1.00 61.72 528 SER A N 1
ATOM 4271 C CA . SER A 1 528 ? -31.011 -14.931 -4.509 1.00 61.72 528 SER A CA 1
ATOM 4272 C C . SER A 1 528 ? -30.446 -16.346 -4.368 1.00 61.72 528 SER A C 1
ATOM 4274 O O . SER A 1 528 ? -30.157 -17.000 -5.376 1.00 61.72 528 SER A O 1
ATOM 4276 N N . GLY A 1 529 ? -30.315 -16.834 -3.132 1.00 57.31 529 GLY A N 1
ATOM 4277 C CA . GLY A 1 529 ? -29.924 -18.217 -2.860 1.00 57.31 529 GLY A CA 1
ATOM 4278 C C . GLY A 1 529 ? -30.762 -19.253 -3.627 1.00 57.31 529 GLY A C 1
ATOM 4279 O O . GLY A 1 529 ? -30.211 -20.210 -4.178 1.00 57.31 529 GLY A O 1
ATOM 4280 N N . ALA A 1 530 ? -32.058 -18.983 -3.808 1.00 55.03 530 ALA A N 1
ATOM 4281 C CA . ALA A 1 530 ? -32.975 -19.801 -4.601 1.00 55.03 530 ALA A CA 1
ATOM 4282 C C . ALA A 1 530 ? -32.603 -19.903 -6.098 1.00 55.03 530 ALA A C 1
ATOM 4284 O O . ALA A 1 530 ? -32.873 -20.924 -6.731 1.00 55.03 530 ALA A O 1
ATOM 4285 N N . SER A 1 531 ? -31.963 -18.879 -6.675 1.00 51.81 531 SER A N 1
ATOM 4286 C CA . SER A 1 531 ? -31.571 -18.852 -8.094 1.00 51.81 531 SER A CA 1
ATOM 4287 C C . SER A 1 531 ? -30.295 -19.655 -8.368 1.00 51.81 531 SER A C 1
ATOM 4289 O O . SER A 1 531 ? -30.140 -20.216 -9.450 1.00 51.81 531 SER A O 1
ATOM 4291 N N . PHE A 1 532 ? -29.401 -19.775 -7.380 1.00 51.00 532 PHE A N 1
ATOM 4292 C CA . PHE A 1 532 ? -28.128 -20.493 -7.531 1.00 51.00 532 PHE A CA 1
ATOM 4293 C C . PHE A 1 532 ? -28.310 -22.024 -7.603 1.00 51.00 532 PHE A C 1
ATOM 4295 O O . PHE A 1 532 ? -27.449 -22.747 -8.099 1.00 51.00 532 PHE A O 1
ATOM 4302 N N . GLY A 1 533 ? -29.460 -22.540 -7.152 1.00 41.34 533 GLY A N 1
ATOM 4303 C CA . GLY A 1 533 ? -29.817 -23.959 -7.258 1.00 41.34 533 GLY A CA 1
ATOM 4304 C C . GLY A 1 533 ? -30.268 -24.416 -8.653 1.00 41.34 533 GLY A C 1
ATOM 4305 O O . GLY A 1 533 ? -30.329 -25.623 -8.888 1.00 41.34 533 GLY A O 1
ATOM 4306 N N . GLN A 1 534 ? -30.578 -23.491 -9.574 1.00 42.81 534 GLN A N 1
ATOM 4307 C CA . GLN A 1 534 ? -31.085 -23.808 -10.920 1.00 42.81 534 GLN A CA 1
ATOM 4308 C C . GLN A 1 534 ? -30.023 -23.773 -12.032 1.00 42.81 534 GLN A C 1
ATOM 4310 O O . GLN A 1 534 ? -30.304 -24.235 -13.135 1.00 42.81 534 GLN A O 1
ATOM 4315 N N . GLU A 1 535 ? -28.780 -23.355 -11.765 1.00 35.56 535 GLU A N 1
ATOM 4316 C CA . GLU A 1 535 ? -27.673 -23.376 -12.747 1.00 35.56 535 GLU A CA 1
ATOM 4317 C C . GLU A 1 535 ? -27.083 -24.786 -12.989 1.00 35.56 535 GLU A C 1
ATOM 4319 O O . GLU A 1 535 ? -25.885 -24.996 -13.166 1.00 35.56 535 GLU A O 1
ATOM 4324 N N . LYS A 1 536 ? -27.946 -25.802 -13.045 1.00 35.94 536 LYS A N 1
ATOM 4325 C CA . LYS A 1 536 ? -27.666 -27.072 -13.718 1.00 35.94 536 LYS A CA 1
ATOM 4326 C C . LYS A 1 536 ? -28.710 -27.276 -14.806 1.00 35.94 536 LYS A C 1
ATOM 4328 O O . LYS A 1 536 ? -29.616 -28.077 -14.621 1.00 35.94 536 LYS A O 1
ATOM 4333 N N . THR A 1 537 ? -28.597 -26.523 -15.903 1.00 32.59 537 THR A N 1
ATOM 4334 C CA . THR A 1 537 ? -28.905 -26.908 -17.304 1.00 32.59 537 THR A CA 1
ATOM 4335 C C . THR A 1 537 ? -29.078 -25.661 -18.176 1.00 32.59 537 THR A C 1
ATOM 4337 O O . THR A 1 537 ? -30.188 -25.216 -18.418 1.00 32.59 537 THR A O 1
ATOM 4340 N N . ALA A 1 538 ? -27.968 -25.104 -18.662 1.00 29.77 538 ALA A N 1
ATOM 4341 C CA . ALA A 1 538 ? -27.912 -24.384 -19.942 1.00 29.77 538 ALA A CA 1
ATOM 4342 C C . ALA A 1 538 ? -26.441 -24.150 -20.334 1.00 29.77 538 ALA A C 1
ATOM 4344 O O . ALA A 1 538 ? -25.979 -23.025 -20.493 1.00 29.77 538 ALA A O 1
ATOM 4345 N N . GLN A 1 539 ? -25.679 -25.239 -20.481 1.00 37.28 539 GLN A N 1
ATOM 4346 C CA . GLN A 1 539 ? -24.659 -25.262 -21.529 1.00 37.28 539 GLN A CA 1
ATOM 4347 C C . GLN A 1 539 ? -25.442 -25.358 -22.835 1.00 37.28 539 GLN A C 1
ATOM 4349 O O . GLN A 1 539 ? -25.913 -26.437 -23.167 1.00 37.28 539 GLN A O 1
ATOM 4354 N N . ASP A 1 540 ? -25.722 -24.196 -23.419 1.00 32.53 540 ASP A N 1
ATOM 4355 C CA . ASP A 1 540 ? -26.028 -23.934 -24.829 1.00 32.53 540 ASP A CA 1
ATOM 4356 C C . ASP A 1 540 ? -26.925 -22.700 -24.896 1.00 32.53 540 ASP A C 1
ATOM 4358 O O . ASP A 1 540 ? -28.137 -22.791 -24.719 1.00 32.53 540 ASP A O 1
ATOM 4362 N N . CYS A 1 541 ? -26.314 -21.542 -25.141 1.00 27.72 541 CYS A N 1
ATOM 4363 C CA . CYS A 1 541 ? -26.790 -20.564 -26.120 1.00 27.72 541 CYS A CA 1
ATOM 4364 C C . CYS A 1 541 ? -25.716 -19.481 -26.314 1.00 27.72 541 CYS A C 1
ATOM 4366 O O . CYS A 1 541 ? -25.438 -18.713 -25.400 1.00 27.72 541 CYS A O 1
ATOM 4368 N N . ALA A 1 542 ? -25.116 -19.553 -27.509 1.00 30.80 542 ALA A N 1
ATOM 4369 C CA . ALA A 1 542 ? -24.435 -18.548 -28.339 1.00 30.80 542 ALA A CA 1
ATOM 4370 C C . ALA A 1 542 ? -24.081 -17.169 -27.757 1.00 30.80 542 ALA A C 1
ATOM 4372 O O . ALA A 1 542 ? -25.000 -16.446 -27.311 1.00 30.80 542 ALA A O 1
#

pLDDT: mean 73.13, std 14.8, range [27.72, 92.0]

Sequence (542 aa):
MQKSPLHILIVGLSVPQHAALISDCKRVDNTVRINEQPLSASEFKSVLLKSSVDTIFIKRKPEASLDSLYPVLKKNNPDCIVVELIEPPVSLLQADELIDLQSCKIIFDRSHAEFYLALQFVMQYTRLKIDFRRCKSLLFLSERRASRLVNSSSVAIAYLHQGKILHANIPFLVMFKADSVKEFKRFPLLKLIDDEEHKIFASYLSEVRQSPEYKTELTLTLKRVTGAPFYAKVYVSPVVIRDQRCYQMWVEELPQDSKPEMIPVAKSLNVWDMPMEQSDTIQVNPFDRVLSKSGDQKYKETNVDVMLDALQHDELVQLRQKELYVSGQGALNYVLLDLDVMPDEFKKINTLLGKMPEVSSNPKIYGQFWDQLLYRMVCDELLHESSNERVYLVNLSVGMITDTESVMWLFKMLQLLKSKSIQLMLLVDAQISMNRIPQTQKVIDVLRRSGCKIALNNFSVDTTPLFLYRRIQPEVVFLDSEWLDVLKEKPDGNMFLSRFVQQIEGRGVSVFIPHAIQKSQNRLLVLSGASFGQEKTAQDCA

Secondary structure (DSSP, 8-state):
---PPEEEEEES--HHHHHHHHHHHHHH-TTEEE-SSPBPHHHHHHHHHHS--SEEEEEPPTT---TTHHHHHHHH-TTPEEEEEEPSS----------SS-EEEEE--TTSHHHHHHHHHHHHHHHHHHHHHHHHHHHHHHHHHHHHHHHH-SSEEEEEETTEEEEE-HHHHHHHT-S-HHHHTTS-GGGGB-GGGHHHHHHHHHHHHH-TT----EEEEEE-TTS-EEEEEEEEEEEEETTEEEEEEEEEEPPP--------------GGGS-----------TTHHHHS-S--------HHHHHHHHHHT-TTEEEEEEEEEETTTEEEEEEEEEEEE-HHHHHHHHHHHTTSHHHHH-HHHHHHHHHHHHHHHHHHHHHH---SS-EEEEE--HHHHH-HHHHHHHHHHHHHHGGGGGGEEEEEES---GGGHHHHHHHHHHHHTTT-EEEEEEE-SSHHHHHHHHHH--SEEEEPHHHHHHHHTSTTHHHHHHHHHHHHHTTT-EEEEEEEEETTTTEEEEEEHHHHTS-SS-----

InterPro domains:
  IPR001633 EAL domain [PF00563] (373-530)
  IPR035919 EAL domain superfamily [G3DSA:3.20.20.450] (367-535)
  IPR035919 EAL domain superfamily [SSF141868] (370-534)
  IPR035965 PAS domain superfamily [SSF55785] (135-247)

Solvent-accessible surface area (backbone atoms only — not comparable to full-atom values): 31464 Å² total; per-residue (Å²): 129,88,80,76,62,47,34,37,44,57,34,71,50,54,75,70,59,43,56,48,50,53,52,54,49,40,72,74,41,80,56,58,46,63,66,93,63,72,53,50,82,73,54,46,62,57,49,61,74,74,44,87,60,53,34,35,41,36,46,67,54,98,89,64,81,63,76,76,52,56,61,56,37,53,73,74,46,64,75,36,36,38,33,36,36,38,64,81,78,80,71,87,72,72,83,78,71,90,60,94,51,63,68,44,83,42,62,64,42,92,89,45,70,67,35,58,52,52,51,50,49,51,55,52,50,52,48,53,52,52,52,50,50,51,49,52,52,51,49,52,52,49,53,53,49,51,54,48,52,51,55,71,39,82,60,21,35,35,33,35,43,97,58,31,47,79,48,60,21,62,41,32,32,60,72,34,66,50,98,47,70,72,58,43,64,76,44,52,52,68,76,35,36,40,82,88,49,51,63,58,54,53,52,50,58,51,49,47,70,75,42,82,85,67,90,64,80,42,80,45,54,32,30,29,76,87,64,52,75,46,47,26,42,35,37,73,45,84,40,77,55,96,92,37,81,28,32,40,35,39,49,44,80,46,83,75,82,71,75,77,77,81,68,93,65,73,81,77,74,63,77,87,75,61,81,91,79,79,94,75,80,78,82,75,63,92,61,58,77,77,75,50,78,92,66,81,88,62,77,81,74,47,78,63,55,55,50,48,60,55,48,66,75,31,89,68,50,41,77,43,67,27,42,34,29,32,87,93,76,45,77,49,56,40,31,39,51,43,83,41,60,50,73,68,56,51,50,51,53,52,57,50,49,66,68,34,72,70,38,68,73,37,68,65,52,62,68,44,48,61,53,53,50,46,53,52,46,50,52,50,53,59,68,72,53,85,72,87,75,50,32,39,36,36,77,55,54,70,71,47,67,74,34,69,66,53,43,54,49,50,45,53,55,36,52,73,47,49,82,55,18,58,31,35,28,43,30,34,68,26,83,53,63,76,88,47,48,71,54,48,44,54,54,48,57,55,43,41,74,42,46,34,44,42,28,34,30,57,36,52,93,46,74,54,26,50,52,46,46,74,72,63,61,49,54,32,38,30,43,23,62,67,60,51,54,61,30,69,76,38,95,60,25,67,64,50,48,43,54,52,43,51,59,44,44,74,71,72,24,49,46,37,38,70,73,52,76,44,83,91,72,46,37,35,39,28,43,48,50,80,60,64,68,59,81,80,79,72,96,76,80,134

Organism: NCBI:txid1247513

Mean predicted aligned error: 20.71 Å

Radius of gyration: 38.1 Å; Cα contacts (8 Å, |Δi|>4): 676; chains: 1; bounding box: 100×62×99 Å

Nearest PDB structures (foldseek):
  8arv-assembly1_B  TM=6.663E-01  e=2.509E-08  Pseudomonas aeruginosa PAO1
  5m3c-assembly1_B  TM=6.490E-01  e=2.657E-08  Pseudomonas aeruginosa
  4f48-assembly1_A  TM=6.418E-01  e=7.042E-08  Xanthomonas campestris pv. campestris
  4rnf-assembly1_A  TM=6.427E-01  e=2.632E-07  Pseudomonas aeruginosa PAO1
  4rnh-assembly1_A-2  TM=6.275E-01  e=5.545E-07  Pseudomonas aeruginosa PAO1

Foldseek 3Di:
DPQAAAEEEEEDDDLVVQVVVVVLLCVLPVRYDYDNDHDDPVVVLVVLQVDDHLEYEYEDDPPDDCVVVLVSCCVRPVRHEYEYEYEDPDDDDPPPPDRSHHYHYAHPDPVDPRRSVSSNVVVVVSSVSVVVVVVVVVVVVVLVVVVVCQQPDCFWKFKADPQATPDTHPNVCVVLVHPDSVVSRVDGQCLFFDPVCPVVVVVVVVVCVVPQPDFDWDWGWTARPVRDTFIWIKTWHWDADPNGTIIMITIGTDDDPPPDPDDVDPPPPPPVPDDPDDDDDDPDDPCPVPPDDDDDPPPPQAPLNVVLVVLLPDPQKDWQWAFEAEDPPGTDLEIETDIDHDPVVVVVVLVVLCPGPVCVVPVLCVVVSRVVSRLVNVLVVLVPDPDPRHAYEYEDDPSQLVDPVSLVVSLVSLLVSQPSLLSYEYEYEQPDDPVCLVSSLVSLVSSVVSNYFYEYEQADPDPRSVVSCVRNVGQEYEHHPVRLVVLVVDPCSLVVLLVVLCVSVVSNHWYWYFDDQDPPPSYTYTYTSVRSVPPPDDPDDD